Protein AF-0000000084527379 (afdb_homodimer)

Secondary structure (DSSP, 8-state):
---------EEEEEPPPBTTBS-S-HHHHHHHHHHHHHT--EEEEE---GGGSGGG-S-EEEETTEEEE-HHHHHHHHHHHHT--TTTT--HHHHHHHHHHHHIIIIIIHHHHHIIIIISHHHHHHHHHHHHHHS-TTTHHHHHHHHHHHHHHHHHHTSGGGS-HHHHHHHHHHHHHHHHHHHTT-SSSSSSS--HHHHHHHHHHHHHHH-----HHHHHHHH-HHHHHHHHHHHHHHHHHHHTS---/---------EEEEEPPPBTTBS-S-HHHHHHHHHHHHHT--EEEEE---GGGSGGG-S-EEEETTEEEE-HHHHHHHHHHHHT--TTTT--HHHHHHHHHHHHIIIIIIHHHHHIIIIISHHHHHHHHHHHHHHS-TTTHHHHHHHHHHHHHHHHHHTSGGGS-HHHHHHHHHHHHHHHHHHHTT-SSSSSSS--HHHHHHHHHHHHHHH-----HHHHHHHH-HHHHHHHHHHHHHHHHHHHTS---

Organism: NCBI:txid1123501

Solvent-accessible surface area (backbone atoms only — not comparable to full-atom values): 25988 Å² total; per-residue (Å²): 129,81,79,74,72,68,80,79,69,39,38,37,36,23,37,52,58,45,66,54,34,85,28,68,37,38,56,31,34,17,44,51,38,45,33,46,72,60,67,51,74,66,43,81,39,74,45,80,60,29,72,79,29,55,96,42,35,67,24,28,32,50,56,96,86,36,76,44,38,50,55,68,58,45,50,54,51,49,23,65,77,68,70,44,58,65,60,68,89,57,50,58,43,36,50,18,51,31,47,28,49,31,40,31,36,69,70,48,43,45,55,44,50,49,39,43,42,48,65,34,68,63,29,27,53,49,47,48,53,48,35,45,73,76,35,60,69,86,48,16,63,58,50,46,51,51,51,41,52,49,49,52,52,43,38,40,45,54,47,61,59,70,45,54,71,70,54,42,35,50,53,40,41,48,55,51,51,29,48,33,39,51,35,54,85,50,77,28,83,65,41,94,50,75,34,62,39,41,22,49,43,42,15,63,42,38,62,38,54,49,36,90,64,79,43,74,42,28,46,50,42,59,68,34,64,51,47,47,52,38,44,50,51,50,45,44,72,44,32,40,88,60,44,73,43,79,59,126,131,80,79,74,71,69,81,78,69,40,39,38,36,24,38,52,59,44,67,56,34,85,29,66,38,37,56,32,34,16,44,52,36,46,32,45,71,60,67,52,74,65,41,79,40,74,44,78,60,28,71,80,28,55,95,43,35,69,26,28,32,49,57,95,87,36,76,43,38,50,55,67,58,46,51,52,52,50,22,66,76,68,70,44,59,63,59,68,89,56,49,61,44,37,49,20,51,29,48,28,50,33,40,31,35,70,72,46,42,45,56,44,51,48,38,42,43,48,65,35,68,64,30,27,53,48,47,46,52,50,34,46,71,77,36,62,68,88,49,16,63,57,51,45,50,50,52,41,52,50,49,51,52,42,37,40,45,54,47,61,60,70,46,54,71,68,53,41,35,50,53,39,42,49,55,50,52,28,49,33,38,51,34,54,84,49,76,32,82,65,43,95,53,76,33,61,38,42,24,49,43,42,16,63,44,40,61,40,54,48,37,88,65,79,43,74,40,29,45,50,42,58,68,34,62,48,47,46,52,37,43,50,51,50,46,43,75,45,30,40,90,60,44,72,56,73,60,126

Foldseek 3Di:
DPPPPPPPAKEKEAAPDDLLQRHLALLSQLLLLLCLVQVRGHHYDHDNFQCVADVSDDIWIADPNDIDDDSVVVSVVVCVVVVGFLCPPADPVLVVQLVVLLCCCVVQVLLLLLCVLQPNPQNVVVVLVVLCVPDPNVCSVVVSVVVSVVSCVVSVVVPLNVDDLVVSLVSLLVSLVVQLVQCPPALARRDNDDGSSLSSNLSSLVSLCSPPTDDSNSVSCVVRPSNNSNNVSSCCSRQVVPSVPDPD/DPPPPPPPAKEKEAAPDDLLQRHLALLSQLLLLLCLVQVRGHHYDHDNFQCVADVSHDIWIADPNDIDDDSVVVSVVVCVVVVGFLCPPADPVLVVQLVVLLCCCVVQVLLLLLCVLQVNPQNVVVVLVVLCVPDPNVCSVVVSVVVSVVSCVVSVVVPLNVDDLVVSLVSLLVSLVVQLVQCPPALARRDNDDGSSLSSNLSSLVSLCSPPTDDSNSVSCVVRPSNNSNNVSSCCSRQVVPSVPDPD

Sequence (496 aa):
MSDQSSPSTLRVFTFSPDWGLPTNGPFALKLLAWLELAGIPYEQVVENNSSKGPKGKSPWVELDGKPMGDSELIVEELSRRHGADLDEGLTPEQRALGFAWRRTFEEHYHQVLEWELLLHSAGAAYMREFFGRVAPKPVAPLLFAMIWRQFRKQLHARGIARHSPEVIAAKGRADLDALAAFLGDRPFLVADRPTTADTAVFGLLAPMVFWPMNTPVADHAKSLPAIQAYCDRMRERCFGSKAQLDRPMSDQSSPSTLRVFTFSPDWGLPTNGPFALKLLAWLELAGIPYEQVVENNSSKGPKGKSPWVELDGKPMGDSELIVEELSRRHGADLDEGLTPEQRALGFAWRRTFEEHYHQVLEWELLLHSAGAAYMREFFGRVAPKPVAPLLFAMIWRQFRKQLHARGIARHSPEVIAAKGRADLDALAAFLGDRPFLVADRPTTADTAVFGLLAPMVFWPMNTPVADHAKSLPAIQAYCDRMRERCFGSKAQLDRP

InterPro domains:
  IPR010987 Glutathione S-transferase, C-terminal-like [PS50405] (91-248)
  IPR012336 Thioredoxin-like fold [PF17172] (26-121)
  IPR026928 FAX/IsoI-like [SFLDG01200] (10-241)
  IPR033468 Metaxin, glutathione S-transferase domain [PF17171] (173-234)
  IPR036249 Thioredoxin-like superfamily [SSF52833] (26-109)
  IPR036282 Glutathione S-transferase, C-terminal domain superfamily [SSF47616] (143-237)
  IPR040079 Glutathione transferase family [SFLDS00019] (10-241)
  IPR050931 Mitochondrial Protein Transport Metaxin [PTHR12289] (4-241)

Nearest PDB structures (foldseek):
  4xt0-assembly1_A-2  TM=6.683E-01  e=2.002E-07  Sphingobium sp. SYK-6
  6m1t-assembly1_B  TM=6.864E-01  e=2.910E-04  Sphingobium chungbukense
  2x64-assembly2_A  TM=5.959E-01  e=1.235E-04  Xylella fastidiosa 9a5c
  1f2e-assembly1_A  TM=6.530E-01  e=1.334E-03  Sphingomonas paucimobilis
  6ery-assembly1_B  TM=5.424E-01  e=6.853E-04  Mus musculus

Radius of gyration: 24.29 Å; Cα contacts (8 Å, |Δi|>4): 744; chains: 2; bounding box: 48×108×53 Å

Structure (mmCIF, N/CA/C/O backbone):
data_AF-0000000084527379-model_v1
#
loop_
_entity.id
_en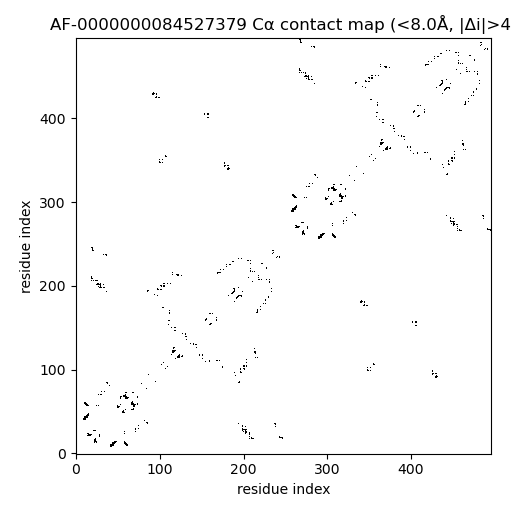tity.type
_entity.pdbx_description
1 polymer 'Glutathione S-transferase'
#
loop_
_atom_site.group_PDB
_atom_site.id
_atom_site.type_symbol
_atom_site.label_atom_id
_atom_site.label_alt_id
_atom_site.label_comp_id
_atom_site.label_asym_id
_atom_site.label_entity_id
_atom_site.label_seq_id
_atom_site.pdbx_PDB_ins_code
_atom_site.Cartn_x
_atom_site.Cartn_y
_atom_site.Cartn_z
_atom_site.occupancy
_atom_site.B_iso_or_equiv
_atom_site.auth_seq_id
_atom_site.auth_comp_id
_atom_site.auth_asym_id
_atom_site.auth_atom_id
_atom_site.pdbx_PDB_model_num
ATOM 1 N N . MET A 1 1 ? -0.012 54.969 -9.273 1 30.8 1 MET A N 1
ATOM 2 C CA . MET A 1 1 ? 0.712 54.031 -8.438 1 30.8 1 MET A CA 1
ATOM 3 C C . MET A 1 1 ? 0.032 52.656 -8.453 1 30.8 1 MET A C 1
ATOM 5 O O . MET A 1 1 ? -1.124 52.531 -8.047 1 30.8 1 MET A O 1
ATOM 9 N N . SER A 1 2 ? 0.18 51.875 -9.453 1 34.97 2 SER A N 1
ATOM 10 C CA . SER A 1 2 ? -0.511 50.625 -9.766 1 34.97 2 SER A CA 1
ATOM 11 C C . SER A 1 2 ? -0.563 49.688 -8.555 1 34.97 2 SER A C 1
ATOM 13 O O . SER A 1 2 ? 0.461 49.438 -7.918 1 34.97 2 SER A O 1
ATOM 15 N N . ASP A 1 3 ? -1.56 49.719 -7.734 1 35.25 3 ASP A N 1
ATOM 16 C CA . ASP A 1 3 ? -1.788 48.906 -6.539 1 35.25 3 ASP A CA 1
ATOM 17 C C . ASP A 1 3 ? -1.294 47.469 -6.734 1 35.25 3 ASP A C 1
ATOM 19 O O . ASP A 1 3 ? -1.848 46.75 -7.547 1 35.25 3 ASP A O 1
ATOM 23 N N . GLN A 1 4 ? 0.001 47.188 -7.07 1 36.62 4 GLN A N 1
ATOM 24 C CA . GLN A 1 4 ? 0.671 45.875 -7.066 1 36.62 4 GLN A CA 1
ATOM 25 C C . GLN A 1 4 ? 0.052 44.938 -6.035 1 36.62 4 GLN A C 1
ATOM 27 O O . GLN A 1 4 ? 0.219 45.156 -4.828 1 36.62 4 GLN A O 1
ATOM 32 N N . SER A 1 5 ? -1.17 44.469 -6.16 1 40.34 5 SER A N 1
ATOM 33 C CA . SER A 1 5 ? -1.927 43.531 -5.332 1 40.34 5 SER A CA 1
ATOM 34 C C . SER A 1 5 ? -1.011 42.5 -4.688 1 40.34 5 SER A C 1
ATOM 36 O O . SER A 1 5 ? -0.208 41.875 -5.371 1 40.34 5 SER A O 1
ATOM 38 N N . SER A 1 6 ? -0.391 42.656 -3.59 1 45.38 6 SER A N 1
ATOM 39 C CA . SER A 1 6 ? 0.421 41.781 -2.762 1 45.38 6 SER A CA 1
ATOM 40 C C . SER A 1 6 ? 0.11 40.312 -3.049 1 45.38 6 SER A C 1
ATOM 42 O O . SER A 1 6 ? -1.058 39.938 -3.139 1 45.38 6 SER A O 1
ATOM 44 N N . PRO A 1 7 ? 0.814 39.531 -3.873 1 50.97 7 PRO A N 1
ATOM 45 C CA . PRO A 1 7 ? 0.501 38.156 -4.23 1 50.97 7 PRO A CA 1
ATOM 46 C C . PRO A 1 7 ? -0.273 37.438 -3.137 1 50.97 7 PRO A C 1
ATOM 48 O O . PRO A 1 7 ? 0.061 37.531 -1.955 1 50.97 7 PRO A O 1
ATOM 51 N N . SER A 1 8 ? -1.68 37.375 -3.176 1 65.5 8 SER A N 1
ATOM 52 C CA . SER A 1 8 ? -2.645 36.812 -2.236 1 65.5 8 SER A CA 1
ATOM 53 C C . SER A 1 8 ? -2.092 35.562 -1.555 1 65.5 8 SER A C 1
ATOM 55 O O . SER A 1 8 ? -1.537 34.688 -2.215 1 65.5 8 SER A O 1
ATOM 57 N N . THR A 1 9 ? -1.676 35.656 -0.245 1 85.69 9 THR A N 1
ATOM 58 C CA . THR A 1 9 ? -1.151 34.594 0.607 1 85.69 9 THR A CA 1
ATOM 59 C C . THR A 1 9 ? -1.989 33.312 0.469 1 85.69 9 THR A C 1
ATOM 61 O O . THR A 1 9 ? -3.221 33.375 0.442 1 85.69 9 THR A O 1
ATOM 64 N N . LEU A 1 10 ? -1.39 32.188 0.074 1 94.19 10 LEU A N 1
ATOM 65 C CA . LEU A 1 10 ? -2.033 30.891 -0.038 1 94.19 10 LEU A CA 1
ATOM 66 C C . LEU A 1 10 ? -2.779 30.531 1.245 1 94.19 10 LEU A C 1
ATOM 68 O O . LEU A 1 10 ? -2.195 30.547 2.332 1 94.19 10 LEU A O 1
ATOM 72 N N . ARG A 1 11 ? -4.098 30.422 1.121 1 96.69 11 ARG A N 1
ATOM 73 C CA . ARG A 1 11 ? -4.883 29.969 2.262 1 96.69 11 ARG A CA 1
ATOM 74 C C . ARG A 1 11 ? -5.008 28.438 2.271 1 96.69 11 ARG A C 1
ATOM 76 O O . ARG A 1 11 ? -5.383 27.844 1.265 1 96.69 11 ARG A O 1
ATOM 83 N N . VAL A 1 12 ? -4.648 27.859 3.361 1 97.25 12 VAL A N 1
ATOM 84 C CA . VAL A 1 12 ? -4.719 26.422 3.547 1 97.25 12 VAL A CA 1
ATOM 85 C C . VAL A 1 12 ? -5.727 26.094 4.645 1 97.25 12 VAL A C 1
ATOM 87 O O . VAL A 1 12 ? -5.555 26.484 5.797 1 97.25 12 VAL A O 1
ATOM 90 N N . PHE A 1 13 ? -6.773 25.375 4.297 1 97.44 13 PHE A N 1
ATOM 91 C CA . PHE A 1 13 ? -7.824 25 5.238 1 97.44 13 PHE A CA 1
ATOM 92 C C . PHE A 1 13 ? -7.555 23.625 5.832 1 97.44 13 PHE A C 1
ATOM 94 O O . PHE A 1 13 ? -7.395 22.656 5.098 1 97.44 13 PHE A O 1
ATOM 101 N N . THR A 1 14 ? -7.426 23.562 7.129 1 96.25 14 THR A N 1
ATOM 102 C CA . THR A 1 14 ? -7.145 22.328 7.832 1 96.25 14 THR A CA 1
ATOM 103 C C . THR A 1 14 ? -8.047 22.172 9.055 1 96.25 14 THR A C 1
ATOM 105 O O . THR A 1 14 ? -8.711 23.125 9.461 1 96.25 14 THR A O 1
ATOM 108 N N . PHE A 1 15 ? -8.07 20.984 9.633 1 92.5 15 PHE A N 1
ATOM 109 C CA . PHE A 1 15 ? -8.641 20.797 10.961 1 92.5 15 PHE A CA 1
ATOM 110 C C . PHE A 1 15 ? -7.82 21.531 12.016 1 92.5 15 PHE A C 1
ATOM 112 O O . PHE A 1 15 ? -6.715 22 11.734 1 92.5 15 PHE A O 1
ATOM 119 N N . SER A 1 16 ? -8.391 21.641 13.18 1 91.75 16 SER A N 1
ATOM 120 C CA . SER A 1 16 ? -7.773 22.375 14.281 1 91.75 16 SER A CA 1
ATOM 121 C C . SER A 1 16 ? -6.477 21.719 14.727 1 91.75 16 SER A C 1
ATOM 123 O O . SER A 1 16 ? -6.305 20.5 14.578 1 91.75 16 SER A O 1
ATOM 125 N N . PRO A 1 17 ? -5.492 22.484 15.266 1 91.44 17 PRO A N 1
ATOM 126 C CA . PRO A 1 17 ? -4.293 21.922 15.891 1 91.44 17 PRO A CA 1
ATOM 127 C C . PRO A 1 17 ? -4.613 21.031 17.094 1 91.44 17 PRO A C 1
ATOM 129 O O . PRO A 1 17 ? -5.621 21.25 17.766 1 91.44 17 PRO A O 1
ATOM 132 N N . ASP A 1 18 ? -3.895 20.016 17.266 1 87.44 18 ASP A N 1
ATOM 133 C CA . ASP A 1 18 ? -3.943 19.172 18.453 1 87.44 18 ASP A CA 1
ATOM 134 C C . ASP A 1 18 ? -2.643 18.375 18.609 1 87.44 18 ASP A C 1
ATOM 136 O O . ASP A 1 18 ? -1.834 18.312 17.688 1 87.44 18 ASP A O 1
ATOM 140 N N . TRP A 1 19 ? -2.266 17.953 19.828 1 87.06 19 TRP A N 1
ATOM 141 C CA . TRP A 1 19 ? -1.156 17.062 20.156 1 87.06 19 TRP A CA 1
ATOM 142 C C . TRP A 1 19 ? 0.181 17.719 19.828 1 87.06 19 TRP A C 1
ATOM 144 O O . TRP A 1 19 ? 1.109 17.047 19.359 1 87.06 19 TRP A O 1
ATOM 154 N N . GLY A 1 20 ? 0.175 19.016 19.844 1 89.06 20 GLY A N 1
ATOM 155 C CA . GLY A 1 20 ? 1.403 19.719 19.531 1 89.06 20 GLY A CA 1
ATOM 156 C C . GLY A 1 20 ? 1.688 19.812 18.047 1 89.06 20 GLY A C 1
ATOM 157 O O . GLY A 1 20 ? 2.803 20.156 17.641 1 89.06 20 GLY A O 1
ATOM 158 N N . LEU A 1 21 ? 0.753 19.453 17.266 1 93.88 21 LEU A N 1
ATOM 159 C CA . LEU A 1 21 ? 0.86 19.531 15.812 1 93.88 21 LEU A CA 1
ATOM 160 C C . LEU A 1 21 ? -0.029 20.641 15.266 1 93.88 21 LEU A C 1
ATOM 162 O O . LEU A 1 21 ? -1.048 20.984 15.867 1 93.88 21 LEU A O 1
ATOM 166 N N . PRO A 1 22 ? 0.351 21.219 14.211 1 94.88 22 PRO A N 1
ATOM 167 C CA . PRO A 1 22 ? -0.411 22.359 13.672 1 94.88 22 PRO A CA 1
ATOM 168 C C . PRO A 1 22 ? -1.789 21.953 13.156 1 94.88 22 PRO A C 1
ATOM 170 O O . PRO A 1 22 ? -2.633 22.812 12.883 1 94.88 22 PRO A O 1
ATOM 173 N N . THR A 1 23 ? -2.047 20.719 13 1 94.12 23 THR A N 1
ATOM 174 C CA . THR A 1 23 ? -3.334 20.141 12.617 1 94.12 23 THR A CA 1
ATOM 175 C C . THR A 1 23 ? -3.43 18.688 13.062 1 94.12 23 THR A C 1
ATOM 177 O O . THR A 1 23 ? -2.41 18.031 13.266 1 94.12 23 THR A O 1
ATOM 180 N N . ASN A 1 24 ? -4.629 18.188 13.203 1 90.38 24 ASN A N 1
ATOM 181 C CA . ASN A 1 24 ? -4.805 16.797 13.609 1 90.38 24 ASN A CA 1
ATOM 182 C C . ASN A 1 24 ? -5.094 15.891 12.414 1 90.38 24 ASN A C 1
ATOM 184 O O . ASN A 1 24 ? -5.297 14.688 12.57 1 90.38 24 ASN A O 1
ATOM 188 N N . GLY A 1 25 ? -5.164 16.453 11.234 1 92.88 25 GLY A N 1
ATOM 189 C CA . GLY A 1 25 ? -5.367 15.68 10.023 1 92.88 25 GLY A CA 1
ATOM 190 C C . GLY A 1 25 ? -4.066 15.258 9.359 1 92.88 25 GLY A C 1
ATOM 191 O O . GLY A 1 25 ? -3.236 16.109 9.023 1 92.88 25 GLY A O 1
ATOM 192 N N . PRO A 1 26 ? -3.889 14 9.133 1 95.19 26 PRO A N 1
ATOM 193 C CA . PRO A 1 26 ? -2.627 13.469 8.609 1 95.19 26 PRO A CA 1
ATOM 194 C C . PRO A 1 26 ? -2.254 14.078 7.258 1 95.19 26 PRO A C 1
ATOM 196 O O . PRO A 1 26 ? -1.094 14.43 7.031 1 95.19 26 PRO A O 1
ATOM 199 N N . PHE A 1 27 ? -3.219 14.227 6.387 1 95.56 27 PHE A N 1
ATOM 200 C CA . PHE A 1 27 ? -2.918 14.719 5.047 1 95.56 27 PHE A CA 1
ATOM 201 C C . PHE A 1 27 ? -2.723 16.234 5.059 1 95.56 27 PHE A C 1
ATOM 203 O O . PHE A 1 27 ? -1.937 16.766 4.273 1 95.56 27 PHE A O 1
ATOM 210 N N . ALA A 1 28 ? -3.428 16.875 5.938 1 97.25 28 ALA A N 1
ATOM 211 C CA . ALA A 1 28 ? -3.166 18.297 6.133 1 97.25 28 ALA A CA 1
ATOM 212 C C . ALA A 1 28 ? -1.77 18.516 6.703 1 97.25 28 ALA A C 1
ATOM 214 O O . ALA A 1 28 ? -1.089 19.484 6.336 1 97.25 28 ALA A O 1
ATOM 215 N N . LEU A 1 29 ? -1.431 17.656 7.637 1 97.25 29 LEU A N 1
ATOM 216 C CA . LEU A 1 29 ? -0.095 17.75 8.211 1 97.25 29 LEU A CA 1
ATOM 217 C C . LEU A 1 29 ? 0.976 17.562 7.145 1 97.25 29 LEU A C 1
ATOM 219 O O . LEU A 1 29 ? 1.97 18.297 7.117 1 97.25 29 LEU A O 1
ATOM 223 N N . LYS A 1 30 ? 0.818 16.609 6.305 1 98 30 LYS A N 1
ATOM 224 C CA . LYS A 1 30 ? 1.694 16.375 5.16 1 98 30 LYS A CA 1
ATOM 225 C C . LYS A 1 30 ? 1.826 17.641 4.312 1 98 30 LYS A C 1
ATOM 227 O O . LYS A 1 30 ? 2.932 18.016 3.926 1 98 30 LYS A O 1
ATOM 232 N N . LEU A 1 31 ? 0.719 18.25 3.996 1 98.19 31 LEU A N 1
ATOM 233 C CA . LEU A 1 31 ? 0.693 19.438 3.15 1 98.19 31 LEU A CA 1
ATOM 234 C C . LEU A 1 31 ? 1.418 20.609 3.822 1 98.19 31 LEU A C 1
ATOM 236 O O . LEU A 1 31 ? 2.24 21.281 3.195 1 98.19 31 LEU A O 1
ATOM 240 N N . LEU A 1 32 ? 1.115 20.828 5.074 1 98 32 LEU A N 1
ATOM 241 C CA . LEU A 1 32 ? 1.767 21.906 5.805 1 98 32 LEU A CA 1
ATOM 242 C C . LEU A 1 32 ? 3.271 21.672 5.895 1 98 32 LEU A C 1
ATOM 244 O O . LEU A 1 32 ? 4.059 22.594 5.707 1 98 32 LEU A O 1
ATOM 248 N N . ALA A 1 33 ? 3.643 20.422 6.203 1 98.19 33 ALA A N 1
ATOM 249 C CA . ALA A 1 33 ? 5.066 20.094 6.246 1 98.19 33 ALA A CA 1
ATOM 250 C C . ALA A 1 33 ? 5.742 20.391 4.91 1 98.19 33 ALA A C 1
ATOM 252 O O . ALA A 1 33 ? 6.832 20.969 4.875 1 98.19 33 ALA A O 1
ATOM 253 N N . TRP A 1 34 ? 5.102 20.047 3.795 1 98.5 34 TRP A N 1
ATOM 254 C CA . TRP A 1 34 ? 5.645 20.281 2.461 1 98.5 34 TRP A CA 1
ATOM 255 C C . TRP A 1 34 ? 5.801 21.781 2.195 1 98.5 34 TRP A C 1
ATOM 257 O O . TRP A 1 34 ? 6.828 22.219 1.68 1 98.5 34 TRP A O 1
ATOM 267 N N . LEU A 1 35 ? 4.82 22.547 2.559 1 97.88 35 LEU A N 1
ATOM 268 C CA . LEU A 1 35 ? 4.844 24 2.361 1 97.88 35 LEU A CA 1
ATOM 269 C C . LEU A 1 35 ? 5.988 24.625 3.145 1 97.88 35 LEU A C 1
ATOM 271 O O . LEU A 1 35 ? 6.688 25.5 2.631 1 97.88 35 LEU A O 1
ATOM 275 N N . GLU A 1 36 ? 6.133 24.188 4.367 1 97.5 36 GLU A N 1
ATOM 276 C CA . GLU A 1 36 ? 7.211 24.703 5.207 1 97.5 36 GLU A CA 1
ATOM 277 C C . GLU A 1 36 ? 8.578 24.422 4.59 1 97.5 36 GLU A C 1
ATOM 279 O O . GLU A 1 36 ? 9.422 25.312 4.516 1 97.5 36 GLU A O 1
ATOM 284 N N . LEU A 1 37 ? 8.789 23.234 4.141 1 97.81 37 LEU A N 1
ATOM 285 C CA . LEU A 1 37 ? 10.07 22.844 3.564 1 97.81 37 LEU A CA 1
ATOM 286 C C . LEU A 1 37 ? 10.312 23.562 2.238 1 97.81 37 LEU A C 1
ATOM 288 O O . LEU A 1 37 ? 11.453 23.875 1.896 1 97.81 37 LEU A O 1
ATOM 292 N N . ALA A 1 38 ? 9.234 23.766 1.487 1 97.44 38 ALA A N 1
ATOM 293 C CA . ALA A 1 38 ? 9.328 24.422 0.181 1 97.44 38 ALA A CA 1
ATOM 294 C C . ALA A 1 38 ? 9.516 25.922 0.325 1 97.44 38 ALA A C 1
ATOM 296 O O . ALA A 1 38 ? 9.844 26.609 -0.644 1 97.44 38 ALA A O 1
ATOM 297 N N . GLY A 1 39 ? 9.258 26.422 1.502 1 95.94 39 GLY A N 1
ATOM 298 C CA . GLY A 1 39 ? 9.406 27.859 1.747 1 95.94 39 GLY A CA 1
ATOM 299 C C . GLY A 1 39 ? 8.297 28.688 1.135 1 95.94 39 GLY A C 1
ATOM 300 O O . GLY A 1 39 ? 8.516 29.828 0.718 1 95.94 39 GLY A O 1
ATOM 301 N N . ILE A 1 40 ? 7.168 28.125 1.029 1 95.81 40 ILE A N 1
ATOM 302 C CA . ILE A 1 40 ? 6.02 28.828 0.47 1 95.81 40 ILE A CA 1
ATOM 303 C C . ILE A 1 40 ? 5.16 29.391 1.6 1 95.81 40 ILE A C 1
ATOM 305 O O . ILE A 1 40 ? 4.605 28.641 2.404 1 95.81 40 ILE A O 1
ATOM 309 N N . PRO A 1 41 ? 5.055 30.656 1.688 1 94.81 41 PRO A N 1
ATOM 310 C CA . PRO A 1 41 ? 4.219 31.25 2.734 1 94.81 41 PRO A CA 1
ATOM 311 C C . PRO A 1 41 ? 2.742 30.891 2.58 1 94.81 41 PRO A C 1
ATOM 313 O O . PRO A 1 41 ? 2.236 30.812 1.459 1 94.81 41 PRO A O 1
ATOM 316 N N . TYR A 1 42 ? 2.064 30.688 3.688 1 95.62 42 TYR A N 1
ATOM 317 C CA . TYR A 1 42 ? 0.642 30.359 3.67 1 95.62 42 TYR A CA 1
ATOM 318 C C . TYR A 1 42 ? -0.046 30.844 4.938 1 95.62 42 TYR A C 1
ATOM 320 O O . TYR A 1 42 ? 0.615 31.141 5.941 1 95.62 42 TYR A O 1
ATOM 328 N N . GLU A 1 43 ? -1.322 31.047 4.805 1 95.44 43 GLU A N 1
ATOM 329 C CA . GLU A 1 43 ? -2.205 31.281 5.941 1 95.44 43 GLU A CA 1
ATOM 330 C C . GLU A 1 43 ? -3.055 30.062 6.25 1 95.44 43 GLU A C 1
ATOM 332 O O . GLU A 1 43 ? -3.814 29.594 5.395 1 95.44 43 GLU A O 1
ATOM 337 N N . GLN A 1 44 ? -2.885 29.516 7.391 1 96.25 44 GLN A N 1
ATOM 338 C CA . GLN A 1 44 ? -3.686 28.359 7.801 1 96.25 44 GLN A CA 1
ATOM 339 C C . GLN A 1 44 ? -5.039 28.797 8.352 1 96.25 44 GLN A C 1
ATOM 341 O O . GLN A 1 44 ? -5.102 29.656 9.234 1 96.25 44 GLN A O 1
ATOM 346 N N . VAL A 1 45 ? -6.082 28.312 7.812 1 96.06 45 VAL A N 1
ATOM 347 C CA . VAL A 1 45 ? -7.441 28.578 8.266 1 96.06 45 VAL A CA 1
ATOM 348 C C . VAL A 1 45 ? -8.039 27.312 8.875 1 96.06 45 VAL A C 1
ATOM 350 O O . VAL A 1 45 ? -8.141 26.281 8.203 1 96.06 45 VAL A O 1
ATOM 353 N N . VAL A 1 46 ? -8.438 27.391 10.109 1 94.25 46 VAL A N 1
ATOM 354 C CA . VAL A 1 46 ? -9.031 26.234 10.789 1 94.25 46 VAL A CA 1
ATOM 355 C C . VAL A 1 46 ? -10.484 26.078 10.344 1 94.25 46 VAL A C 1
ATOM 357 O O . VAL A 1 46 ? -11.289 27 10.484 1 94.25 46 VAL A O 1
ATOM 360 N N . GLU A 1 47 ? -10.75 25.047 9.742 1 92.88 47 GLU A N 1
ATOM 361 C CA . GLU A 1 47 ? -12.102 24.641 9.344 1 92.88 47 GLU A CA 1
ATOM 362 C C . GLU A 1 47 ? -12.352 23.172 9.68 1 92.88 47 GLU A C 1
ATOM 364 O O . GLU A 1 47 ? -11.969 22.281 8.922 1 92.88 47 GLU A O 1
ATOM 369 N N . ASN A 1 48 ? -13.117 22.891 10.773 1 89 48 ASN A N 1
ATOM 370 C CA . ASN A 1 48 ? -13.312 21.531 11.266 1 89 48 ASN A CA 1
ATOM 371 C C . ASN A 1 48 ? -14.453 20.828 10.539 1 89 48 ASN A C 1
ATOM 373 O O . ASN A 1 48 ? -14.664 19.625 10.711 1 89 48 ASN A O 1
ATOM 377 N N . ASN A 1 49 ? -15.18 21.609 9.703 1 84.25 49 ASN A N 1
ATOM 378 C CA . ASN A 1 49 ? -16.234 21.047 8.867 1 84.25 49 ASN A CA 1
ATOM 379 C C . ASN A 1 49 ? -15.734 20.734 7.461 1 84.25 49 ASN A C 1
ATOM 381 O O . ASN A 1 49 ? -15.797 21.578 6.574 1 84.25 49 ASN A O 1
ATOM 385 N N . SER A 1 50 ? -15.367 19.5 7.227 1 84.25 50 SER A N 1
ATOM 386 C CA . SER A 1 50 ? -14.766 19.109 5.957 1 84.25 50 SER A CA 1
ATOM 387 C C . SER A 1 50 ? -15.781 19.188 4.82 1 84.25 50 SER A C 1
ATOM 389 O O . SER A 1 50 ? -15.398 19.234 3.646 1 84.25 50 SER A O 1
ATOM 391 N N . SER A 1 51 ? -17.062 19.188 5.094 1 82.94 51 SER A N 1
ATOM 392 C CA . SER A 1 51 ? -18.094 19.25 4.062 1 82.94 51 SER A CA 1
ATOM 393 C C . SER A 1 51 ? -17.984 20.547 3.264 1 82.94 51 SER A C 1
ATOM 395 O O . SER A 1 51 ? -18.547 20.656 2.172 1 82.94 51 SER A O 1
ATOM 397 N N . LYS A 1 52 ? -17.312 21.484 3.783 1 86.19 52 LYS A N 1
ATOM 398 C CA . LYS A 1 52 ? -17.156 22.766 3.107 1 86.19 52 LYS A CA 1
ATOM 399 C C . LYS A 1 52 ? -16.078 22.688 2.035 1 86.19 52 LYS A C 1
ATOM 401 O O . LYS A 1 52 ? -15.977 23.578 1.182 1 86.19 52 LYS A O 1
ATOM 406 N N . GLY A 1 53 ? -15.195 21.703 2.174 1 88.69 53 GLY A N 1
ATOM 407 C CA . GLY A 1 53 ? -14.125 21.531 1.202 1 88.69 53 GLY A CA 1
ATOM 408 C C . GLY A 1 53 ? -14.555 20.75 -0.022 1 88.69 53 GLY A C 1
ATOM 409 O O . GLY A 1 53 ? -15.617 20.125 -0.026 1 88.69 53 GLY A O 1
ATOM 410 N N . PRO A 1 54 ? -13.703 20.891 -1.026 1 88.81 54 PRO A N 1
ATOM 411 C CA . PRO A 1 54 ? -13.992 20.094 -2.219 1 88.81 54 PRO A CA 1
ATOM 412 C C . PRO A 1 54 ? -14.133 18.594 -1.913 1 88.81 54 PRO A C 1
ATOM 414 O O . PRO A 1 54 ? -13.297 18.031 -1.21 1 88.81 54 PRO A O 1
ATOM 417 N N . LYS A 1 55 ? -15.234 18 -2.346 1 80.06 55 LYS A N 1
ATOM 418 C CA . LYS A 1 55 ? -15.562 16.594 -2.18 1 80.06 55 LYS A CA 1
ATOM 419 C C . LYS A 1 55 ? -15.727 16.234 -0.704 1 80.06 55 LYS A C 1
ATOM 421 O O . LYS A 1 55 ? -15.656 15.062 -0.334 1 80.06 55 LYS A O 1
ATOM 426 N N . GLY A 1 56 ? -15.773 17.297 0.174 1 84.75 56 GLY A N 1
ATOM 427 C CA . GLY A 1 56 ? -16.031 17.078 1.587 1 84.75 56 GLY A CA 1
ATOM 428 C C . GLY A 1 56 ? -14.805 16.594 2.348 1 84.75 56 GLY A C 1
ATOM 429 O O . GLY A 1 56 ? -14.93 15.875 3.344 1 84.75 56 GLY A O 1
ATOM 430 N N . LYS A 1 57 ? -13.695 16.969 1.845 1 87.06 57 LYS A N 1
ATOM 431 C CA . LYS A 1 57 ? -12.477 16.453 2.451 1 87.06 57 LYS A CA 1
ATOM 432 C C . LYS A 1 57 ? -11.562 17.594 2.902 1 87.06 57 LYS A C 1
ATOM 434 O O . LYS A 1 57 ? -11.625 18.688 2.354 1 87.06 57 LYS A O 1
ATOM 439 N N . SER A 1 58 ? -10.891 17.422 3.941 1 92.69 58 SER A N 1
ATOM 440 C CA . SER A 1 58 ? -9.797 18.25 4.41 1 92.69 58 SER A CA 1
ATOM 441 C C . SER A 1 58 ? -8.445 17.562 4.207 1 92.69 58 SER A C 1
ATOM 443 O O . SER A 1 58 ? -8.344 16.344 4.332 1 92.69 58 SER A O 1
ATOM 445 N N . PRO A 1 59 ? -7.387 18.344 3.742 1 96.44 59 PRO A N 1
ATOM 446 C CA . PRO A 1 59 ? -7.301 19.797 3.602 1 96.44 59 PRO A CA 1
ATOM 447 C C . PRO A 1 59 ? -7.707 20.281 2.211 1 96.44 59 PRO A C 1
ATOM 449 O O . PRO A 1 59 ? -7.902 19.469 1.303 1 96.44 59 PRO A O 1
ATOM 452 N N . TRP A 1 60 ? -7.898 21.531 2.057 1 97.12 60 TRP A N 1
ATOM 453 C CA . TRP A 1 60 ? -8 22.156 0.744 1 97.12 60 TRP A CA 1
ATOM 454 C C . TRP A 1 60 ? -7.387 23.547 0.757 1 97.12 60 TRP A C 1
ATOM 456 O O . TRP A 1 60 ? -7.031 24.062 1.818 1 97.12 60 TRP A O 1
ATOM 466 N N . VAL A 1 61 ? -7.152 24.062 -0.423 1 97 61 VAL A N 1
ATOM 467 C CA . VAL A 1 61 ? -6.602 25.406 -0.578 1 97 61 VAL A CA 1
ATOM 468 C C . VAL A 1 61 ? -7.496 26.234 -1.502 1 97 61 VAL A C 1
ATOM 470 O O . VAL A 1 61 ? -8.383 25.688 -2.16 1 97 61 VAL A O 1
ATOM 473 N N . GLU A 1 62 ? -7.305 27.453 -1.417 1 94.5 62 GLU A N 1
ATOM 474 C CA . GLU A 1 62 ? -7.914 28.359 -2.389 1 94.5 62 GLU A CA 1
ATOM 475 C C . GLU A 1 62 ? -6.879 28.906 -3.363 1 94.5 62 GLU A C 1
ATOM 477 O O . GLU A 1 62 ? -5.965 29.641 -2.965 1 94.5 62 GLU A O 1
ATOM 482 N N . LEU A 1 63 ? -6.941 28.453 -4.578 1 90.56 63 LEU A N 1
ATOM 483 C CA . LEU A 1 63 ? -6.059 28.922 -5.645 1 90.56 63 LEU A CA 1
ATOM 484 C C . LEU A 1 63 ? -6.844 29.688 -6.699 1 90.56 63 LEU A C 1
ATOM 486 O O . LEU A 1 63 ? -7.789 29.156 -7.289 1 90.56 63 LEU A O 1
ATOM 490 N N . ASP A 1 64 ? -6.473 30.938 -6.875 1 88.5 64 ASP A N 1
ATOM 491 C CA . ASP A 1 64 ? -7.137 31.781 -7.867 1 88.5 64 ASP A CA 1
ATOM 492 C C . ASP A 1 64 ? -8.641 31.828 -7.625 1 88.5 64 ASP A C 1
ATOM 494 O O . ASP A 1 64 ? -9.43 31.688 -8.562 1 88.5 64 ASP A O 1
ATOM 498 N N . GLY A 1 65 ? -9 31.797 -6.375 1 87.38 65 GLY A N 1
ATOM 499 C CA . GLY A 1 65 ? -10.398 31.953 -5.992 1 87.38 65 GLY A CA 1
ATOM 500 C C . GLY A 1 65 ? -11.172 30.656 -6.039 1 87.38 65 GLY A C 1
ATOM 501 O O . GLY A 1 65 ? -12.375 30.641 -5.75 1 87.38 65 GLY A O 1
ATOM 502 N N . LYS A 1 66 ? -10.562 29.641 -6.344 1 92.25 66 LYS A N 1
ATOM 503 C CA . LYS A 1 66 ? -11.242 28.344 -6.426 1 92.25 66 LYS A CA 1
ATOM 504 C C . LYS A 1 66 ? -10.648 27.344 -5.434 1 92.25 66 LYS A C 1
ATOM 506 O O . LYS A 1 66 ? -9.43 27.312 -5.238 1 92.25 66 LYS A O 1
ATOM 511 N N . PRO A 1 67 ? -11.547 26.578 -4.824 1 95 67 PRO A N 1
ATOM 512 C CA . PRO A 1 67 ? -11.039 25.562 -3.9 1 95 67 PRO A CA 1
ATOM 513 C C . PRO A 1 67 ? -10.391 24.391 -4.621 1 95 67 PRO A C 1
ATOM 515 O O . PRO A 1 67 ? -10.859 23.969 -5.684 1 95 67 PRO A O 1
ATOM 518 N N . MET A 1 68 ? -9.32 23.984 -4.117 1 94.88 68 MET A N 1
ATOM 519 C CA . MET A 1 68 ? -8.625 22.797 -4.605 1 94.88 68 MET A CA 1
ATOM 520 C C . MET A 1 68 ? -8.32 21.844 -3.459 1 94.88 68 MET A C 1
ATOM 522 O O . MET A 1 68 ? -7.727 22.234 -2.455 1 94.88 68 MET A O 1
ATOM 526 N N . GLY A 1 69 ? -8.797 20.609 -3.596 1 93.62 69 GLY A N 1
ATOM 527 C CA . GLY A 1 69 ? -8.547 19.578 -2.6 1 93.62 69 GLY A CA 1
ATOM 528 C C . GLY A 1 69 ? -7.512 18.562 -3.041 1 93.62 69 GLY A C 1
ATOM 529 O O . GLY A 1 69 ? -6.848 18.75 -4.062 1 93.62 69 GLY A O 1
ATOM 530 N N . ASP A 1 70 ? -7.344 17.547 -2.223 1 88.88 70 ASP A N 1
ATOM 531 C CA . ASP A 1 70 ? -6.387 16.453 -2.443 1 88.88 70 ASP A CA 1
ATOM 532 C C . ASP A 1 70 ? -4.953 16.938 -2.229 1 88.88 70 ASP A C 1
ATOM 534 O O . ASP A 1 70 ? -4.402 17.656 -3.066 1 88.88 70 ASP A O 1
ATOM 538 N N . SER A 1 71 ? -4.426 16.484 -1.177 1 92.94 71 SER A N 1
ATOM 539 C CA . SER A 1 71 ? -3.123 17.016 -0.771 1 92.94 71 SER A CA 1
ATOM 540 C C . SER A 1 71 ? -2.059 16.719 -1.821 1 92.94 71 SER A C 1
ATOM 542 O O . SER A 1 71 ? -1.136 17.516 -2.016 1 92.94 71 SER A O 1
ATOM 544 N N . GLU A 1 72 ? -2.139 15.648 -2.557 1 90.75 72 GLU A N 1
ATOM 545 C CA . GLU A 1 72 ? -1.172 15.32 -3.598 1 90.75 72 GLU A CA 1
ATOM 546 C C . GLU A 1 72 ? -1.291 16.266 -4.785 1 90.75 72 GLU A C 1
ATOM 548 O O . GLU A 1 72 ? -0.281 16.734 -5.324 1 90.75 72 GLU A O 1
ATOM 553 N N . LEU A 1 73 ? -2.496 16.578 -5.227 1 90.38 73 LEU A N 1
ATOM 554 C CA . LEU A 1 73 ? -2.736 17.484 -6.34 1 90.38 73 LEU A CA 1
ATOM 555 C C . LEU A 1 73 ? -2.33 18.906 -5.98 1 90.38 73 LEU A C 1
ATOM 557 O O . LEU A 1 73 ? -1.817 19.641 -6.824 1 90.38 73 LEU A O 1
ATOM 561 N N . ILE A 1 74 ? -2.611 19.25 -4.758 1 95.56 74 ILE A N 1
ATOM 562 C CA . ILE A 1 74 ? -2.234 20.578 -4.277 1 95.56 74 ILE A CA 1
ATOM 563 C C . ILE A 1 74 ? -0.717 20.734 -4.348 1 95.56 74 ILE A C 1
ATOM 565 O O . ILE A 1 74 ? -0.217 21.734 -4.867 1 95.56 74 ILE A O 1
ATOM 569 N N . VAL A 1 75 ? 0.011 19.75 -3.865 1 96.06 75 VAL A N 1
ATOM 570 C CA . VAL A 1 75 ? 1.47 19.781 -3.863 1 96.06 75 VAL A CA 1
ATOM 571 C C . VAL A 1 75 ? 1.985 19.875 -5.297 1 96.06 75 VAL A C 1
ATOM 573 O O . VAL A 1 75 ? 2.9 20.641 -5.59 1 96.06 75 VAL A O 1
ATOM 576 N N . GLU A 1 76 ? 1.401 19.094 -6.18 1 94 76 GLU A N 1
ATOM 577 C CA . GLU A 1 76 ? 1.797 19.125 -7.582 1 94 76 GLU A CA 1
ATOM 578 C C . GLU A 1 76 ? 1.604 20.5 -8.188 1 94 76 GLU A C 1
ATOM 580 O O . GLU A 1 76 ? 2.496 21.031 -8.859 1 94 76 GLU A O 1
ATOM 585 N N . GLU A 1 77 ? 0.469 21.078 -7.961 1 94.88 77 GLU A N 1
ATOM 586 C CA . GLU A 1 77 ? 0.14 22.391 -8.508 1 94.88 77 GLU A CA 1
ATOM 587 C C . GLU A 1 77 ? 1.062 23.469 -7.941 1 94.88 77 GLU A C 1
ATOM 589 O O . GLU A 1 77 ? 1.575 24.297 -8.688 1 94.88 77 GLU A O 1
ATOM 594 N N . LEU A 1 78 ? 1.242 23.422 -6.672 1 96.19 78 LEU A N 1
ATOM 595 C CA . LEU A 1 78 ? 2.084 24.422 -6.035 1 96.19 78 LEU A CA 1
ATOM 596 C C . LEU A 1 78 ? 3.543 24.25 -6.445 1 96.19 78 LEU A C 1
ATOM 598 O O . LEU A 1 78 ? 4.277 25.234 -6.566 1 96.19 78 LEU A O 1
ATOM 602 N N . SER A 1 79 ? 3.955 22.969 -6.578 1 96 79 SER A N 1
ATOM 603 C CA . SER A 1 79 ? 5.297 22.703 -7.082 1 96 79 SER A CA 1
ATOM 604 C C . SER A 1 79 ? 5.512 23.344 -8.445 1 96 79 SER A C 1
ATOM 606 O O . SER A 1 79 ? 6.547 23.984 -8.688 1 96 79 SER A O 1
ATOM 608 N N . ARG A 1 80 ? 4.609 23.188 -9.297 1 94.88 80 ARG A N 1
ATOM 609 C CA . ARG A 1 80 ? 4.68 23.766 -10.633 1 94.88 80 ARG A CA 1
ATOM 610 C C . ARG A 1 80 ? 4.688 25.281 -10.578 1 94.88 80 ARG A C 1
ATOM 612 O O . ARG A 1 80 ? 5.523 25.938 -11.211 1 94.88 80 ARG A O 1
ATOM 619 N N . ARG A 1 81 ? 3.885 25.922 -9.82 1 94.25 81 ARG A N 1
ATOM 620 C CA . ARG A 1 81 ? 3.691 27.359 -9.758 1 94.25 81 ARG A CA 1
ATOM 621 C C . ARG A 1 81 ? 4.902 28.047 -9.133 1 94.25 81 ARG A C 1
ATOM 623 O O . ARG A 1 81 ? 5.25 29.172 -9.508 1 94.25 81 ARG A O 1
ATOM 630 N N . HIS A 1 82 ? 5.488 27.391 -8.203 1 94.88 82 HIS A N 1
ATOM 631 C CA . HIS A 1 82 ? 6.535 28.062 -7.438 1 94.88 82 HIS A CA 1
ATOM 632 C C . HIS A 1 82 ? 7.914 27.531 -7.809 1 94.88 82 HIS A C 1
ATOM 634 O O . HIS A 1 82 ? 8.93 28 -7.289 1 94.88 82 HIS A O 1
ATOM 640 N N . GLY A 1 83 ? 7.926 26.422 -8.633 1 94 83 GLY A N 1
ATOM 641 C CA . GLY A 1 83 ? 9.188 25.797 -8.984 1 94 83 GLY A CA 1
ATOM 642 C C . GLY A 1 83 ? 9.852 25.109 -7.816 1 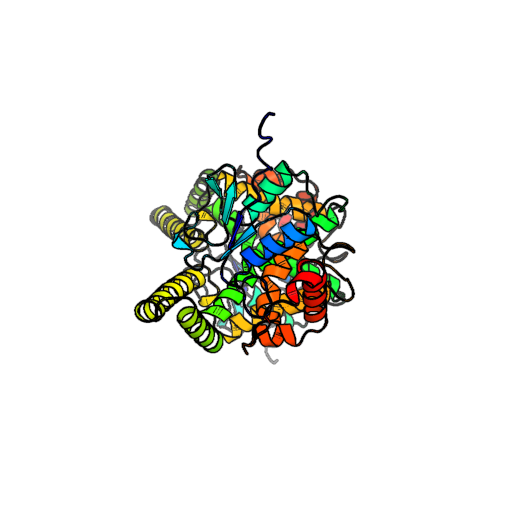94 83 GLY A C 1
ATOM 643 O O . GLY A 1 83 ? 11.086 25.078 -7.715 1 94 83 GLY A O 1
ATOM 644 N N . ALA A 1 84 ? 9.047 24.703 -6.875 1 94.38 84 ALA A N 1
ATOM 645 C CA . ALA A 1 84 ? 9.547 24.016 -5.684 1 94.38 84 ALA A CA 1
ATOM 646 C C . ALA A 1 84 ? 9.617 22.516 -5.906 1 94.38 84 ALA A C 1
ATOM 648 O O . ALA A 1 84 ? 8.648 21.906 -6.375 1 94.38 84 ALA A O 1
ATOM 649 N N . ASP A 1 85 ? 10.75 21.969 -5.699 1 95.75 85 ASP A N 1
ATOM 650 C CA . ASP A 1 85 ? 10.93 20.531 -5.828 1 95.75 85 ASP A CA 1
ATOM 651 C C . ASP A 1 85 ? 11.773 19.969 -4.688 1 95.75 85 ASP A C 1
ATOM 653 O O . ASP A 1 85 ? 13.008 20 -4.75 1 95.75 85 ASP A O 1
ATOM 657 N N . LEU A 1 86 ? 11.117 19.406 -3.746 1 97.5 86 LEU A N 1
ATOM 658 C CA . LEU A 1 86 ? 11.82 18.859 -2.592 1 97.5 86 LEU A CA 1
ATOM 659 C C . LEU A 1 86 ? 12.625 17.625 -2.986 1 97.5 86 LEU A C 1
ATOM 661 O O . LEU A 1 86 ? 13.461 17.156 -2.213 1 97.5 86 LEU A O 1
ATOM 665 N N . ASP A 1 87 ? 12.375 17.125 -4.195 1 97.38 87 ASP A N 1
ATOM 666 C CA . ASP A 1 87 ? 13.023 15.898 -4.625 1 97.38 87 ASP A CA 1
ATOM 667 C C . ASP A 1 87 ? 14.141 16.188 -5.629 1 97.38 87 ASP A C 1
ATOM 669 O O . ASP A 1 87 ? 14.641 15.266 -6.285 1 97.38 87 ASP A O 1
ATOM 673 N N . GLU A 1 88 ? 14.445 17.453 -5.789 1 96.44 88 GLU A N 1
ATOM 674 C CA . GLU A 1 88 ? 15.523 17.828 -6.695 1 96.44 88 GLU A CA 1
ATOM 675 C C . GLU A 1 88 ? 16.828 17.156 -6.301 1 96.44 88 GLU A C 1
ATOM 677 O O . GLU A 1 88 ? 17.172 17.094 -5.117 1 96.44 88 GLU A O 1
ATOM 682 N N . GLY A 1 89 ? 17.547 16.594 -7.297 1 96.81 89 GLY A N 1
ATOM 683 C CA . GLY A 1 89 ? 18.875 16.047 -7.07 1 96.81 89 GLY A CA 1
ATOM 684 C C . GLY A 1 89 ? 18.844 14.594 -6.625 1 96.81 89 GLY A C 1
ATOM 685 O O . GLY A 1 89 ? 19.891 13.945 -6.52 1 96.81 89 GLY A O 1
ATOM 686 N N . LEU A 1 90 ? 17.703 14.039 -6.375 1 97.38 90 LEU A N 1
ATOM 687 C CA . LEU A 1 90 ? 17.625 12.633 -5.992 1 97.38 90 LEU A CA 1
ATOM 688 C C . LEU A 1 90 ? 17.969 11.727 -7.172 1 97.38 90 LEU A C 1
ATOM 690 O O . LEU A 1 90 ? 17.594 12.016 -8.312 1 97.38 90 LEU A O 1
ATOM 694 N N . THR A 1 91 ? 18.641 10.656 -6.891 1 97.25 91 THR A N 1
ATOM 695 C CA . THR A 1 91 ? 18.859 9.617 -7.891 1 97.25 91 THR A CA 1
ATOM 696 C C . THR A 1 91 ? 17.562 8.867 -8.18 1 97.25 91 THR A C 1
ATOM 698 O O . THR A 1 91 ? 16.625 8.914 -7.395 1 97.25 91 THR A O 1
ATOM 701 N N . PRO A 1 92 ? 17.5 8.18 -9.273 1 95.81 92 PRO A N 1
ATOM 702 C CA . PRO A 1 92 ? 16.328 7.355 -9.57 1 95.81 92 PRO A CA 1
ATOM 703 C C . PRO A 1 92 ? 16.016 6.348 -8.461 1 95.81 92 PRO A C 1
ATOM 705 O O . PRO A 1 92 ? 14.852 6.125 -8.133 1 95.81 92 PRO A O 1
ATOM 708 N N . GLU A 1 93 ? 17.016 5.793 -7.906 1 95.5 93 GLU A N 1
ATOM 709 C CA . GLU A 1 93 ? 16.828 4.828 -6.828 1 95.5 93 GLU A CA 1
ATOM 710 C C . GLU A 1 93 ? 16.234 5.492 -5.59 1 95.5 93 GLU A C 1
ATOM 712 O O . GLU A 1 93 ? 15.336 4.945 -4.953 1 95.5 93 GLU A O 1
ATOM 717 N N . GLN A 1 94 ? 16.766 6.695 -5.258 1 96.62 94 GLN A N 1
ATOM 718 C CA . GLN A 1 94 ? 16.25 7.43 -4.105 1 96.62 94 GLN A CA 1
ATOM 719 C C . GLN A 1 94 ? 14.773 7.789 -4.293 1 96.62 94 GLN A C 1
ATOM 721 O O . GLN A 1 94 ? 13.977 7.66 -3.363 1 96.62 94 GLN A O 1
ATOM 726 N N . ARG A 1 95 ? 14.453 8.211 -5.488 1 97.19 95 ARG A N 1
ATOM 727 C CA . ARG A 1 95 ? 13.07 8.539 -5.805 1 97.19 95 ARG A CA 1
ATOM 728 C C . ARG A 1 95 ? 12.172 7.309 -5.695 1 97.19 95 ARG A C 1
ATOM 730 O O . ARG A 1 95 ? 11.055 7.395 -5.191 1 97.19 95 ARG A O 1
ATOM 737 N N . ALA A 1 96 ? 12.672 6.191 -6.164 1 97.12 96 ALA A N 1
ATOM 738 C CA . ALA A 1 96 ? 11.922 4.938 -6.129 1 97.12 96 ALA A CA 1
ATOM 739 C C . ALA A 1 96 ? 11.672 4.488 -4.691 1 97.12 96 ALA A C 1
ATOM 741 O O . ALA A 1 96 ? 10.57 4.039 -4.355 1 97.12 96 ALA A O 1
ATOM 742 N N . LEU A 1 97 ? 12.648 4.633 -3.885 1 96.5 97 LEU A N 1
ATOM 743 C CA . LEU A 1 97 ? 12.523 4.258 -2.48 1 96.5 97 LEU A CA 1
ATOM 744 C C . LEU A 1 97 ? 11.516 5.156 -1.768 1 96.5 97 LEU A C 1
ATOM 746 O O . LEU A 1 97 ? 10.688 4.672 -0.997 1 96.5 97 LEU A O 1
ATOM 750 N N . GLY A 1 98 ? 11.633 6.438 -2.002 1 97.44 98 GLY A N 1
ATOM 751 C CA . GLY A 1 98 ? 10.641 7.359 -1.471 1 97.44 98 GLY A CA 1
ATOM 752 C C . GLY A 1 98 ? 9.227 7.016 -1.887 1 97.44 98 GLY A C 1
ATOM 753 O O . GLY A 1 98 ? 8.305 7.062 -1.069 1 97.44 98 GLY A O 1
ATOM 754 N N . PHE A 1 99 ? 9.133 6.645 -3.104 1 96.31 99 PHE A N 1
ATOM 755 C CA . PHE A 1 99 ? 7.84 6.25 -3.656 1 96.31 99 PHE A CA 1
ATOM 756 C C . PHE A 1 99 ? 7.285 5.035 -2.922 1 96.31 99 PHE A C 1
ATOM 758 O O . PHE A 1 99 ? 6.113 5.016 -2.543 1 96.31 99 PHE A O 1
ATOM 765 N N . ALA A 1 100 ? 8.07 4.055 -2.723 1 96.31 100 ALA A N 1
ATOM 766 C CA . ALA A 1 100 ? 7.629 2.816 -2.088 1 96.31 100 ALA A CA 1
ATOM 767 C C . ALA A 1 100 ? 7.141 3.07 -0.665 1 96.31 100 ALA A C 1
ATOM 769 O O . ALA A 1 100 ? 6.113 2.533 -0.249 1 96.31 100 ALA A O 1
ATOM 770 N N . TRP A 1 101 ? 7.82 3.865 0.088 1 97.5 101 TRP A N 1
ATOM 771 C CA . TRP A 1 101 ? 7.43 4.156 1.464 1 97.5 101 TRP A CA 1
ATOM 772 C C . TRP A 1 101 ? 6.18 5.027 1.504 1 97.5 101 TRP A C 1
ATOM 774 O O . TRP A 1 101 ? 5.301 4.824 2.344 1 97.5 101 TRP A O 1
ATOM 784 N N . ARG A 1 102 ? 6.148 6 0.587 1 95.94 102 ARG A N 1
ATOM 785 C CA . ARG A 1 102 ? 4.922 6.785 0.492 1 95.94 102 ARG A CA 1
ATOM 786 C C . ARG A 1 102 ? 3.717 5.887 0.219 1 95.94 102 ARG A C 1
ATOM 788 O O . ARG A 1 102 ? 2.666 6.043 0.846 1 95.94 102 ARG A O 1
ATOM 795 N N . ARG A 1 103 ? 3.926 5.02 -0.659 1 94.5 103 ARG A N 1
ATOM 796 C CA . ARG A 1 103 ? 2.854 4.09 -1.004 1 94.5 103 ARG A CA 1
ATOM 797 C C . ARG A 1 103 ? 2.473 3.225 0.191 1 94.5 103 ARG A C 1
ATOM 799 O O . ARG A 1 103 ? 1.289 3.031 0.474 1 94.5 103 ARG A O 1
ATOM 806 N N . THR A 1 104 ? 3.455 2.678 0.876 1 95.12 104 THR A N 1
ATOM 807 C CA . THR A 1 104 ? 3.227 1.831 2.041 1 95.12 104 THR A CA 1
ATOM 808 C C . THR A 1 104 ? 2.398 2.564 3.092 1 95.12 104 THR A C 1
ATOM 810 O O . THR A 1 104 ? 1.432 2.016 3.623 1 95.12 104 THR A O 1
ATOM 813 N N . PHE A 1 105 ? 2.676 3.744 3.285 1 96.31 105 PHE A N 1
ATOM 814 C CA . PHE A 1 105 ? 2.035 4.469 4.375 1 96.31 105 PHE A CA 1
ATOM 815 C C . PHE A 1 105 ? 0.725 5.098 3.914 1 96.31 105 PHE A C 1
ATOM 817 O O . PHE A 1 105 ? -0.28 5.043 4.625 1 96.31 105 PHE A O 1
ATOM 824 N N . GLU A 1 106 ? 0.681 5.637 2.734 1 92.75 106 GLU A N 1
ATOM 825 C CA . GLU A 1 106 ? -0.514 6.328 2.262 1 92.75 106 GLU A CA 1
ATOM 826 C C . GLU A 1 106 ? -1.6 5.34 1.849 1 92.75 106 GLU A C 1
ATOM 828 O O . GLU A 1 106 ? -2.791 5.645 1.936 1 92.75 106 GLU A O 1
ATOM 833 N N . GLU A 1 107 ? -1.178 4.133 1.449 1 87.81 107 GLU A N 1
ATOM 834 C CA . GLU A 1 107 ? -2.176 3.199 0.935 1 87.81 107 GLU A CA 1
ATOM 835 C C . GLU A 1 107 ? -2.529 2.141 1.977 1 87.81 107 GLU A C 1
ATOM 837 O O . GLU A 1 107 ? -3.621 1.57 1.942 1 87.81 107 GLU A O 1
ATOM 842 N N . HIS A 1 108 ? -1.641 1.842 2.861 1 92.25 108 HIS A N 1
ATOM 843 C CA . HIS A 1 108 ? -1.918 0.793 3.836 1 92.25 108 HIS A CA 1
ATOM 844 C C . HIS A 1 108 ? -1.978 1.359 5.25 1 92.25 108 HIS A C 1
ATOM 846 O O . HIS A 1 108 ? -3.023 1.305 5.902 1 92.25 108 HIS A O 1
ATOM 852 N N . TYR A 1 109 ? -0.907 2.01 5.707 1 95.88 109 TYR A N 1
ATOM 853 C CA . TYR A 1 109 ? -0.797 2.441 7.094 1 95.88 109 TYR A CA 1
ATOM 854 C C . TYR A 1 109 ? -1.891 3.443 7.441 1 95.88 109 TYR A C 1
ATOM 856 O O . TYR A 1 109 ? -2.369 3.482 8.578 1 95.88 109 TYR A O 1
ATOM 864 N N . HIS A 1 110 ? -2.225 4.207 6.484 1 94.5 110 HIS A N 1
ATOM 865 C CA . HIS A 1 110 ? -3.268 5.199 6.723 1 94.5 110 HIS A CA 1
ATOM 866 C C . HIS A 1 110 ? -4.555 4.539 7.207 1 94.5 110 HIS A C 1
ATOM 868 O O . HIS A 1 110 ? -5.285 5.113 8.016 1 94.5 110 HIS A O 1
ATOM 874 N N . GLN A 1 111 ? -4.875 3.336 6.738 1 93.81 111 GLN A N 1
ATOM 875 C CA . GLN A 1 111 ? -6.062 2.611 7.176 1 93.81 111 GLN A CA 1
ATOM 876 C C . GLN A 1 111 ? -5.941 2.186 8.633 1 93.81 111 GLN A C 1
ATOM 878 O O . GLN A 1 111 ? -6.922 2.211 9.383 1 93.81 111 GLN A O 1
ATOM 883 N N . VAL A 1 112 ? -4.754 1.77 8.969 1 95.81 112 VAL A N 1
ATOM 884 C CA . VAL A 1 112 ? -4.484 1.39 10.359 1 95.81 112 VAL A CA 1
ATOM 885 C C . VAL A 1 112 ? -4.668 2.6 11.266 1 95.81 112 VAL A C 1
ATOM 887 O O . VAL A 1 112 ? -5.289 2.496 12.328 1 95.81 112 VAL A O 1
ATOM 890 N N . LEU A 1 113 ? -4.141 3.699 10.852 1 95.25 113 LEU A N 1
ATOM 891 C CA . LEU A 1 113 ? -4.289 4.945 11.602 1 95.25 113 LEU A CA 1
ATOM 892 C C . LEU A 1 113 ? -5.762 5.297 11.773 1 95.25 113 LEU A C 1
ATOM 894 O O . LEU A 1 113 ? -6.199 5.617 12.883 1 95.25 113 LEU A O 1
ATOM 898 N N . GLU A 1 114 ? -6.504 5.262 10.695 1 93.69 114 GLU A N 1
ATOM 899 C CA . GLU A 1 114 ? -7.93 5.586 10.75 1 93.69 114 GLU A CA 1
ATOM 900 C C . GLU A 1 114 ? -8.68 4.617 11.656 1 93.69 114 GLU A C 1
ATOM 902 O O . GLU A 1 114 ? -9.602 5.02 12.375 1 93.69 114 GLU A O 1
ATOM 907 N N . TRP A 1 115 ? -8.312 3.348 11.539 1 95.44 115 TRP A N 1
ATOM 908 C CA . TRP A 1 115 ? -8.898 2.354 12.422 1 95.44 115 TRP A CA 1
ATOM 909 C C . TRP A 1 115 ? -8.625 2.695 13.883 1 95.44 115 TRP A C 1
ATOM 911 O O . TRP A 1 115 ? -9.531 2.643 14.719 1 95.44 115 TRP A O 1
ATOM 921 N N . GLU A 1 116 ? -7.41 3.039 14.242 1 94.38 116 GLU A N 1
ATOM 922 C CA . GLU A 1 116 ? -7.062 3.357 15.617 1 94.38 116 GLU A CA 1
ATOM 923 C C . GLU A 1 116 ? -7.766 4.629 16.094 1 94.38 116 GLU A C 1
ATOM 925 O O . GLU A 1 116 ? -8.188 4.723 17.234 1 94.38 116 GLU A O 1
ATOM 930 N N . LEU A 1 117 ? -7.918 5.605 15.242 1 90.5 117 LEU A N 1
ATOM 931 C CA . LEU A 1 117 ? -8.484 6.895 15.617 1 90.5 117 LEU A CA 1
ATOM 932 C C . LEU A 1 117 ? -9.992 6.789 15.812 1 90.5 117 LEU A C 1
ATOM 934 O O . LEU A 1 117 ? -10.555 7.43 16.703 1 90.5 117 LEU A O 1
ATOM 938 N N . LEU A 1 118 ? -10.609 5.902 14.961 1 91.94 118 LEU A N 1
ATOM 939 C CA . LEU A 1 118 ? -12.055 6.074 14.891 1 91.94 118 LEU A CA 1
ATOM 940 C C . LEU A 1 118 ? -12.773 4.801 15.336 1 91.94 118 LEU A C 1
ATOM 942 O O . LEU A 1 118 ? -13.914 4.859 15.812 1 91.94 118 LEU A O 1
ATOM 946 N N . LEU A 1 119 ? -12.148 3.676 15.172 1 93.31 119 LEU A N 1
ATOM 947 C CA . LEU A 1 119 ? -12.859 2.43 15.438 1 93.31 119 LEU A CA 1
ATOM 948 C C . LEU A 1 119 ? -12.352 1.777 16.719 1 93.31 119 LEU A C 1
ATOM 950 O O . LEU A 1 119 ? -13.133 1.158 17.453 1 93.31 119 LEU A O 1
ATOM 954 N N . HIS A 1 120 ? -11.07 1.818 16.922 1 93.5 120 HIS A N 1
ATOM 955 C CA . HIS A 1 120 ? -10.562 1.338 18.203 1 93.5 120 HIS A CA 1
ATOM 956 C C . HIS A 1 120 ? -11.18 2.111 19.359 1 93.5 120 HIS A C 1
ATOM 958 O O . HIS A 1 120 ? -11.336 3.332 19.281 1 93.5 120 HIS A O 1
ATOM 964 N N . SER A 1 121 ? -11.508 1.435 20.438 1 92.38 121 SER A N 1
ATOM 965 C CA . SER A 1 121 ? -12.297 2.008 21.516 1 92.38 121 SER A CA 1
ATOM 966 C C . SER A 1 121 ? -11.609 3.223 22.125 1 92.38 121 SER A C 1
ATOM 968 O O . SER A 1 121 ? -12.242 4.254 22.359 1 92.38 121 SER A O 1
ATOM 970 N N . ALA A 1 122 ? -10.336 3.117 22.375 1 90.69 122 ALA A N 1
ATOM 971 C CA . ALA A 1 122 ? -9.609 4.211 23 1 90.69 122 ALA A CA 1
ATOM 972 C C . ALA A 1 122 ? -9.531 5.426 22.094 1 90.69 122 ALA A C 1
ATOM 974 O O . ALA A 1 122 ? -9.703 6.562 22.531 1 90.69 122 ALA A O 1
ATOM 975 N N . GLY A 1 123 ? -9.227 5.199 20.828 1 90.56 123 GLY A N 1
ATOM 976 C CA . GLY A 1 123 ? -9.188 6.293 19.859 1 90.56 123 GLY A CA 1
ATOM 977 C C . GLY A 1 123 ? -10.539 6.93 19.625 1 90.56 123 GLY A C 1
ATOM 978 O O . GLY A 1 123 ? -10.656 8.156 19.578 1 90.56 123 GLY A O 1
ATOM 979 N N . ALA A 1 124 ? -11.555 6.09 19.578 1 91.25 124 ALA A N 1
ATOM 980 C CA . ALA A 1 124 ? -12.914 6.57 19.375 1 91.25 124 ALA A CA 1
ATOM 981 C C . ALA A 1 124 ? -13.375 7.449 20.531 1 91.25 124 ALA A C 1
ATOM 983 O O . ALA A 1 124 ? -14.062 8.453 20.328 1 91.25 124 ALA A O 1
ATOM 984 N N . ALA A 1 125 ? -13.023 7.051 21.688 1 90.94 125 ALA A N 1
ATOM 985 C CA . ALA A 1 125 ? -13.383 7.836 22.875 1 90.94 125 ALA A CA 1
ATOM 986 C C . ALA A 1 125 ? -12.742 9.219 22.812 1 90.94 125 ALA A C 1
ATOM 988 O O . ALA A 1 125 ? -13.406 10.227 23.094 1 90.94 125 ALA A O 1
ATOM 989 N N . TYR A 1 126 ? -11.539 9.211 22.438 1 87.12 126 TYR A N 1
ATOM 990 C CA . TYR A 1 126 ? -10.836 10.484 22.344 1 87.12 126 TYR A CA 1
ATOM 991 C C . TYR A 1 126 ? -11.445 11.359 21.25 1 87.12 126 TYR A C 1
ATOM 993 O O . TYR A 1 126 ? -11.648 12.562 21.453 1 87.12 126 TYR A O 1
ATOM 1001 N N . MET A 1 127 ? -11.672 10.773 20.141 1 87.56 127 MET A N 1
ATOM 1002 C CA . MET A 1 127 ? -12.211 11.531 19.016 1 87.56 127 MET A CA 1
ATOM 1003 C C . MET A 1 127 ? -13.609 12.055 19.344 1 87.56 127 MET A C 1
ATOM 1005 O O . MET A 1 127 ? -13.984 13.141 18.891 1 87.56 127 MET A O 1
ATOM 1009 N N . ARG A 1 128 ? -14.336 11.305 20.078 1 89.06 128 ARG A N 1
ATOM 1010 C CA . ARG A 1 128 ? -15.633 11.781 20.531 1 89.06 128 ARG A CA 1
ATOM 1011 C C . ARG A 1 128 ? -15.492 13.039 21.375 1 89.06 128 ARG A C 1
ATOM 1013 O O . ARG A 1 128 ? -16.266 13.992 21.203 1 89.06 128 ARG A O 1
ATOM 1020 N N . GLU A 1 129 ? -14.586 12.945 22.234 1 87.62 129 GLU A N 1
ATOM 1021 C CA . GLU A 1 129 ? -14.32 14.117 23.078 1 87.62 129 GLU A CA 1
ATOM 1022 C C . GLU A 1 129 ? -13.852 15.305 22.234 1 87.62 129 GLU A C 1
ATOM 1024 O O . GLU A 1 129 ? -14.242 16.438 22.484 1 87.62 129 GLU A O 1
ATOM 1029 N N . PHE A 1 130 ? -13 14.984 21.312 1 83.56 130 PHE A N 1
ATOM 1030 C CA . PHE A 1 130 ? -12.5 16.031 20.422 1 83.56 130 PHE A CA 1
ATOM 1031 C C . PHE A 1 130 ? -13.641 16.719 19.688 1 83.56 130 PHE A C 1
ATOM 1033 O O . PHE A 1 130 ? -13.703 17.938 19.641 1 83.56 130 PHE A O 1
ATOM 1040 N N . PHE A 1 131 ? -14.531 15.953 19.141 1 86.44 131 PHE A N 1
ATOM 1041 C CA . PHE A 1 131 ? -15.672 16.516 18.438 1 86.44 131 PHE A CA 1
ATOM 1042 C C . PHE A 1 131 ? -16.547 17.328 19.375 1 86.44 131 PHE A C 1
ATOM 1044 O O . PHE A 1 131 ? -17.156 18.328 18.953 1 86.44 131 PHE A O 1
ATOM 1051 N N . GLY A 1 132 ? -16.625 16.875 20.578 1 87.06 132 GLY A N 1
ATOM 1052 C CA . GLY A 1 132 ? -17.359 17.641 21.578 1 87.06 132 GLY A CA 1
ATOM 1053 C C . GLY A 1 132 ? -16.766 19 21.828 1 87.06 132 GLY A C 1
ATOM 1054 O O . GLY A 1 132 ? -17.469 19.922 22.234 1 87.06 132 GLY A O 1
ATOM 1055 N N . ARG A 1 133 ? -15.469 19.156 21.609 1 85.12 133 ARG A N 1
ATOM 1056 C CA . ARG A 1 133 ? -14.766 20.406 21.859 1 85.12 133 ARG A CA 1
ATOM 1057 C C . ARG A 1 133 ? -14.875 21.344 20.672 1 85.12 133 ARG A C 1
ATOM 1059 O O . ARG A 1 133 ? -14.883 22.578 20.828 1 85.12 133 ARG A O 1
ATOM 1066 N N . VAL A 1 134 ? -14.984 20.766 19.5 1 81.56 134 VAL A N 1
ATOM 1067 C CA . VAL A 1 134 ? -14.789 21.594 18.312 1 81.56 134 VAL A CA 1
ATOM 1068 C C . VAL A 1 134 ? -16.125 21.828 17.609 1 81.56 134 VAL A C 1
ATOM 1070 O O . VAL A 1 134 ? -16.234 22.688 16.734 1 81.56 134 VAL A O 1
ATOM 1073 N N . ALA A 1 135 ? -17.172 21.062 18 1 82.31 135 ALA A N 1
ATOM 1074 C CA . ALA A 1 135 ? -18.5 21.203 17.406 1 82.31 135 ALA A CA 1
ATOM 1075 C C . ALA A 1 135 ? -19.531 21.594 18.469 1 82.31 135 ALA A C 1
ATOM 1077 O O . ALA A 1 135 ? -19.344 21.344 19.656 1 82.31 135 ALA A O 1
ATOM 1078 N N . PRO A 1 136 ? -20.625 22.219 17.953 1 85.5 136 PRO A N 1
ATOM 1079 C CA . PRO A 1 136 ? -21.688 22.484 18.906 1 85.5 136 PRO A CA 1
ATOM 1080 C C . PRO A 1 136 ? -22.172 21.234 19.625 1 85.5 136 PRO A C 1
ATOM 1082 O O . PRO A 1 136 ? -22.281 20.172 19.016 1 85.5 136 PRO A O 1
ATOM 1085 N N . LYS A 1 137 ? -22.469 21.344 20.875 1 84.5 137 LYS A N 1
ATOM 1086 C CA . LYS A 1 137 ? -22.734 20.234 21.781 1 84.5 137 LYS A CA 1
ATOM 1087 C C . LYS A 1 137 ? -23.875 19.359 21.266 1 84.5 137 LYS A C 1
ATOM 1089 O O . LYS A 1 137 ? -23.781 18.125 21.312 1 84.5 137 LYS A O 1
ATOM 1094 N N . PRO A 1 138 ? -24.891 19.938 20.75 1 87.19 138 PRO A N 1
ATOM 1095 C CA . PRO A 1 138 ? -26 19.094 20.297 1 87.19 138 PRO A CA 1
ATOM 1096 C C . PRO A 1 138 ? -25.672 18.344 19 1 87.19 138 PRO A C 1
ATOM 1098 O O . PRO A 1 138 ? -26.281 17.297 18.719 1 87.19 138 PRO A O 1
ATOM 1101 N N . VAL A 1 139 ? -24.719 18.812 18.375 1 87.69 139 VAL A N 1
ATOM 1102 C CA . VAL A 1 139 ? -24.438 18.281 17.047 1 87.69 139 VAL A CA 1
ATOM 1103 C C . VAL A 1 139 ? -23.25 17.312 17.125 1 87.69 139 VAL A C 1
ATOM 1105 O O . VAL A 1 139 ? -23.141 16.406 16.312 1 87.69 139 VAL A O 1
ATOM 1108 N N . ALA A 1 140 ? -22.453 17.422 18.141 1 87.94 140 ALA A N 1
ATOM 1109 C CA . ALA A 1 140 ? -21.156 16.75 18.234 1 87.94 140 ALA A CA 1
ATOM 1110 C C . ALA A 1 140 ? -21.328 15.234 18.25 1 87.94 140 ALA A C 1
ATOM 1112 O O . ALA A 1 140 ? -20.688 14.523 17.484 1 87.94 140 ALA A O 1
ATOM 1113 N N . PRO A 1 141 ? -22.328 14.734 19.031 1 88.56 141 PRO A N 1
ATOM 1114 C CA . PRO A 1 141 ? -22.484 13.281 19.062 1 88.56 141 PRO A CA 1
ATOM 1115 C C . PRO A 1 141 ? -22.984 12.719 17.734 1 88.56 141 PRO A C 1
ATOM 1117 O O . PRO A 1 141 ? -22.562 11.641 17.312 1 88.56 141 PRO A O 1
ATOM 1120 N N . LEU A 1 142 ? -23.828 13.453 17.109 1 88.25 142 LEU A N 1
ATOM 1121 C CA . LEU A 1 142 ? -24.375 13.016 15.836 1 88.25 142 LEU A CA 1
ATOM 1122 C C . LEU A 1 142 ? -23.297 13.055 14.75 1 88.25 142 LEU A C 1
ATOM 1124 O O . LEU A 1 142 ? -23.234 12.156 13.898 1 88.25 142 LEU A O 1
ATOM 1128 N N . LEU A 1 143 ? -22.562 14.078 14.859 1 85.19 143 LEU A N 1
ATOM 1129 C CA . LEU A 1 143 ? -21.484 14.219 13.883 1 85.19 143 LEU A CA 1
ATOM 1130 C C . LEU A 1 143 ? -20.469 13.078 14.016 1 85.19 143 LEU A C 1
ATOM 1132 O O . LEU A 1 143 ? -20.078 12.469 13.023 1 85.19 143 LEU A O 1
ATOM 1136 N N . PHE A 1 144 ? -20.094 12.734 15.195 1 88.88 144 PHE A N 1
ATOM 1137 C CA . PHE A 1 144 ? -19.156 11.641 15.414 1 88.88 144 PHE A CA 1
ATOM 1138 C C . PHE A 1 144 ? -19.75 10.32 14.953 1 88.88 144 PHE A C 1
ATOM 1140 O O . PHE A 1 144 ? -19.062 9.516 14.312 1 88.88 144 PHE A O 1
ATOM 1147 N N . ALA A 1 145 ? -21 10.117 15.266 1 90.88 145 ALA A N 1
ATOM 1148 C CA . ALA A 1 145 ? -21.656 8.875 14.883 1 90.88 145 ALA A CA 1
ATOM 1149 C C . ALA A 1 145 ? -21.656 8.703 13.367 1 90.88 145 ALA A C 1
ATOM 1151 O O . ALA A 1 145 ? -21.453 7.598 12.859 1 90.88 145 ALA A O 1
ATOM 1152 N N . MET A 1 146 ? -21.906 9.773 12.758 1 87.5 146 MET A N 1
ATOM 1153 C CA . MET A 1 146 ? -21.938 9.75 11.305 1 87.5 146 MET A CA 1
ATOM 1154 C C . MET A 1 146 ? -20.547 9.43 10.734 1 87.5 146 MET A C 1
ATOM 1156 O O . MET A 1 146 ? -20.422 8.57 9.859 1 87.5 146 MET A O 1
ATOM 1160 N N . ILE A 1 147 ? -19.547 10.039 11.219 1 87.06 147 ILE A N 1
ATOM 1161 C CA . ILE A 1 147 ? -18.188 9.852 10.758 1 87.06 147 ILE A CA 1
ATOM 1162 C C . ILE A 1 147 ? -17.719 8.43 11.078 1 87.06 147 ILE A C 1
ATOM 1164 O O . ILE A 1 147 ? -17.125 7.758 10.234 1 87.06 147 ILE A O 1
ATOM 1168 N N . TRP A 1 148 ? -18.031 8.031 12.25 1 90.81 148 TRP A N 1
ATOM 1169 C CA . TRP A 1 148 ? -17.688 6.688 12.703 1 90.81 148 TRP A CA 1
ATOM 1170 C C . TRP A 1 148 ? -18.297 5.633 11.781 1 90.81 148 TRP A C 1
ATOM 1172 O O . TRP A 1 148 ? -17.609 4.703 11.352 1 90.81 148 TRP A O 1
ATOM 1182 N N . ARG A 1 149 ? -19.594 5.754 11.43 1 91.31 149 ARG A N 1
ATOM 1183 C CA . ARG A 1 149 ? -20.266 4.812 10.555 1 91.31 149 ARG A CA 1
ATOM 1184 C C . ARG A 1 149 ? -19.656 4.824 9.156 1 91.31 149 ARG A C 1
ATOM 1186 O O . ARG A 1 149 ? -19.484 3.773 8.539 1 91.31 149 ARG A O 1
ATOM 1193 N N . GLN A 1 150 ? -19.359 5.996 8.773 1 87.5 150 GLN A N 1
ATOM 1194 C CA . GLN A 1 150 ? -18.75 6.145 7.449 1 87.5 150 GLN A CA 1
ATOM 1195 C C . GLN A 1 150 ? -17.391 5.461 7.383 1 87.5 150 GLN A C 1
ATOM 1197 O O . GLN A 1 150 ? -17.109 4.711 6.441 1 87.5 150 GLN A O 1
ATOM 1202 N N . PHE A 1 151 ? -16.578 5.684 8.336 1 90.06 151 PHE A N 1
ATOM 1203 C CA . PHE A 1 151 ? -15.234 5.109 8.336 1 90.06 151 PHE A CA 1
ATOM 1204 C C . PHE A 1 151 ? -15.297 3.602 8.555 1 90.06 151 PHE A C 1
ATOM 1206 O O . PHE A 1 151 ? -14.492 2.855 7.992 1 90.06 151 PHE A O 1
ATOM 1213 N N . ARG A 1 152 ? -16.188 3.191 9.398 1 91.31 152 ARG A N 1
ATOM 1214 C CA . ARG A 1 152 ? -16.375 1.755 9.578 1 91.31 152 ARG A CA 1
ATOM 1215 C C . ARG A 1 152 ? -16.703 1.071 8.258 1 91.31 152 ARG A C 1
ATOM 1217 O O . ARG A 1 152 ? -16.109 0.05 7.914 1 91.31 152 ARG A O 1
ATOM 1224 N N . LYS A 1 153 ? -17.656 1.696 7.531 1 88.94 153 LYS A N 1
ATOM 1225 C CA . LYS A 1 153 ? -18.047 1.16 6.23 1 88.94 153 LYS A CA 1
ATOM 1226 C C . LYS A 1 153 ? -16.891 1.181 5.246 1 88.94 153 LYS A C 1
ATOM 1228 O O . LYS A 1 153 ? -16.641 0.198 4.543 1 88.94 153 LYS A O 1
ATOM 1233 N N . GLN A 1 154 ? -16.219 2.254 5.246 1 86.94 154 GLN A N 1
ATOM 1234 C CA . GLN A 1 154 ? -15.102 2.43 4.312 1 86.94 154 GLN A CA 1
ATOM 1235 C C . GLN A 1 154 ? -13.977 1.446 4.609 1 86.94 154 GLN A C 1
ATOM 1237 O O . GLN A 1 154 ? -13.445 0.809 3.695 1 86.94 154 GLN A O 1
ATOM 1242 N N . LEU A 1 155 ? -13.57 1.269 5.82 1 90.44 155 LEU A N 1
ATOM 1243 C CA . LEU A 1 155 ? -12.469 0.394 6.203 1 90.44 155 LEU A CA 1
ATOM 1244 C C . LEU A 1 155 ? -12.844 -1.071 6 1 90.44 155 LEU A C 1
ATOM 1246 O O . LEU A 1 155 ? -11.984 -1.896 5.676 1 90.44 155 LEU A O 1
ATOM 1250 N N . HIS A 1 156 ? -14.117 -1.37 6.18 1 86.94 156 HIS A N 1
ATOM 1251 C CA . HIS A 1 156 ? -14.586 -2.719 5.887 1 86.94 156 HIS A CA 1
ATOM 1252 C C . HIS A 1 156 ? -14.5 -3.02 4.395 1 86.94 156 HIS A C 1
ATOM 1254 O O . HIS A 1 156 ? -14.086 -4.113 4.004 1 86.94 156 HIS A O 1
ATOM 1260 N N . ALA A 1 157 ? -14.945 -2.029 3.676 1 81.31 157 ALA A N 1
ATOM 1261 C CA . ALA A 1 157 ? -14.914 -2.182 2.225 1 81.31 157 ALA A CA 1
ATOM 1262 C C . ALA A 1 157 ? -13.484 -2.355 1.722 1 81.31 157 ALA A C 1
ATOM 1264 O O . ALA A 1 157 ? -13.242 -3.078 0.752 1 81.31 157 ALA A O 1
ATOM 1265 N N . ARG A 1 158 ? -12.562 -1.797 2.381 1 81.88 158 ARG A N 1
ATOM 1266 C CA . ARG A 1 158 ? -11.156 -1.856 1.989 1 81.88 158 ARG A CA 1
ATOM 1267 C C . ARG A 1 158 ? -10.5 -3.145 2.48 1 81.88 158 ARG A C 1
ATOM 1269 O O . ARG A 1 158 ? -9.383 -3.469 2.086 1 81.88 158 ARG A O 1
ATOM 1276 N N . GLY A 1 159 ? -11.148 -3.871 3.357 1 78.19 159 GLY A N 1
ATOM 1277 C CA . GLY A 1 159 ? -10.727 -5.207 3.742 1 78.19 159 GLY A CA 1
ATOM 1278 C C . GLY A 1 159 ? -10.039 -5.246 5.094 1 78.19 159 GLY A C 1
ATOM 1279 O O . GLY A 1 159 ? -10.078 -6.266 5.789 1 78.19 159 GLY A O 1
ATOM 1280 N N . ILE A 1 160 ? -9.438 -4.109 5.516 1 84.62 160 ILE A N 1
ATOM 1281 C CA . ILE A 1 160 ? -8.617 -4.117 6.723 1 84.62 160 ILE A CA 1
ATOM 1282 C C . ILE A 1 160 ? -9.492 -4.398 7.941 1 84.62 160 ILE A C 1
ATOM 1284 O O . ILE A 1 160 ? -9.086 -5.125 8.852 1 84.62 160 ILE A O 1
ATOM 1288 N N . ALA A 1 161 ? -10.711 -3.865 7.902 1 85.25 161 ALA A N 1
ATOM 1289 C CA . ALA A 1 161 ? -11.578 -3.988 9.07 1 85.25 161 ALA A CA 1
ATOM 1290 C C . ALA A 1 161 ? -12.289 -5.34 9.086 1 85.25 161 ALA A C 1
ATOM 1292 O O . ALA A 1 161 ? -13.109 -5.609 9.969 1 85.25 161 ALA A O 1
ATOM 1293 N N . ARG A 1 162 ? -11.977 -6.156 8.117 1 82.31 162 ARG A N 1
ATOM 1294 C CA . ARG A 1 162 ? -12.484 -7.523 8.117 1 82.31 162 ARG A CA 1
ATOM 1295 C C . ARG A 1 162 ? -11.625 -8.422 9 1 82.31 162 ARG A C 1
ATOM 1297 O O . ARG A 1 162 ? -12.023 -9.539 9.344 1 82.31 162 ARG A O 1
ATOM 1304 N N . HIS A 1 163 ? -10.5 -7.926 9.375 1 86.5 163 HIS A N 1
ATOM 1305 C CA . HIS A 1 163 ? -9.602 -8.648 10.266 1 86.5 163 HIS A CA 1
ATOM 1306 C C . HIS A 1 163 ? -9.922 -8.359 11.727 1 86.5 163 HIS A C 1
ATOM 1308 O O . HIS A 1 163 ? -10.602 -7.371 12.031 1 86.5 163 HIS A O 1
ATOM 1314 N N . SER A 1 164 ? -9.461 -9.219 12.578 1 90.81 164 SER A N 1
ATOM 1315 C CA . SER A 1 164 ? -9.578 -8.953 14.008 1 90.81 164 SER A CA 1
ATOM 1316 C C . SER A 1 164 ? -8.703 -7.773 14.422 1 90.81 164 SER A C 1
ATOM 1318 O O . SER A 1 164 ? -7.734 -7.441 13.734 1 90.81 164 SER A O 1
ATOM 1320 N N . PRO A 1 165 ? -9.062 -7.109 15.539 1 93.31 165 PRO A N 1
ATOM 1321 C CA . PRO A 1 165 ? -8.234 -6.008 16.031 1 93.31 165 PRO A CA 1
ATOM 1322 C C . PRO A 1 165 ? -6.77 -6.398 16.219 1 93.31 165 PRO A C 1
ATOM 1324 O O . PRO A 1 165 ? -5.875 -5.598 15.922 1 93.31 165 PRO A O 1
ATOM 1327 N N . GLU A 1 166 ? -6.547 -7.586 16.672 1 94.38 166 GLU A N 1
ATOM 1328 C CA . GLU A 1 166 ? -5.18 -8.055 16.906 1 94.38 166 GLU A CA 1
ATOM 1329 C C . GLU A 1 166 ? -4.406 -8.141 15.586 1 94.38 166 GLU A C 1
ATOM 1331 O O . GLU A 1 166 ? -3.23 -7.777 15.531 1 94.38 166 GLU A O 1
ATOM 1336 N N . VAL A 1 167 ? -5.098 -8.578 14.578 1 92.06 167 VAL A N 1
ATOM 1337 C CA . VAL A 1 167 ? -4.477 -8.719 13.258 1 92.06 167 VAL A CA 1
ATOM 1338 C C . VAL A 1 167 ? -4.215 -7.34 12.664 1 92.06 167 VAL A C 1
ATOM 1340 O O . VAL A 1 167 ? -3.148 -7.098 12.094 1 92.06 167 VAL A O 1
ATOM 1343 N N . ILE A 1 168 ? -5.168 -6.426 12.797 1 94.62 168 ILE A N 1
ATOM 1344 C CA . ILE A 1 168 ? -5 -5.062 12.305 1 94.62 168 ILE A CA 1
ATOM 1345 C C . ILE A 1 168 ? -3.797 -4.414 12.984 1 94.62 168 ILE A C 1
ATOM 1347 O O . ILE A 1 168 ? -2.947 -3.818 12.32 1 94.62 168 ILE A O 1
ATOM 1351 N N . ALA A 1 169 ? -3.721 -4.613 14.289 1 96.31 169 ALA A N 1
ATOM 1352 C CA . ALA A 1 169 ? -2.613 -4.051 15.055 1 96.31 169 ALA A CA 1
ATOM 1353 C C . ALA A 1 169 ? -1.279 -4.645 14.609 1 96.31 169 ALA A C 1
ATOM 1355 O O . ALA A 1 169 ? -0.283 -3.926 14.484 1 96.31 169 ALA A O 1
ATOM 1356 N N . ALA A 1 170 ? -1.272 -5.906 14.367 1 95.62 170 ALA A N 1
ATOM 1357 C CA . ALA A 1 170 ? -0.051 -6.578 13.938 1 95.62 170 ALA A CA 1
ATOM 1358 C C . ALA A 1 170 ? 0.42 -6.035 12.586 1 95.62 170 ALA A C 1
ATOM 1360 O O . ALA A 1 170 ? 1.622 -5.879 12.359 1 95.62 170 ALA A O 1
ATOM 1361 N N . LYS A 1 171 ? -0.509 -5.777 11.727 1 94.38 171 LYS A N 1
ATOM 1362 C CA . LYS A 1 171 ? -0.182 -5.215 10.414 1 94.38 171 LYS A CA 1
ATOM 1363 C C . LYS A 1 171 ? 0.44 -3.828 10.555 1 94.38 171 LYS A C 1
ATOM 1365 O O . LYS A 1 171 ? 1.431 -3.518 9.891 1 94.38 171 LYS A O 1
ATOM 1370 N N . GLY A 1 172 ? -0.167 -3.016 11.391 1 97 172 GLY A N 1
ATOM 1371 C CA . GLY A 1 172 ? 0.386 -1.693 11.641 1 97 172 GLY A CA 1
ATOM 1372 C C . GLY A 1 172 ? 1.771 -1.734 12.258 1 97 172 GLY A C 1
ATOM 1373 O O . GLY A 1 172 ? 2.654 -0.969 11.867 1 97 172 GLY A O 1
ATOM 1374 N N . ARG A 1 173 ? 1.942 -2.639 13.211 1 97.81 173 ARG A N 1
ATOM 1375 C CA . ARG A 1 173 ? 3.24 -2.781 13.867 1 97.81 173 ARG A CA 1
ATOM 1376 C C . ARG A 1 173 ? 4.305 -3.23 12.867 1 97.81 173 ARG A C 1
ATOM 1378 O O . ARG A 1 173 ? 5.453 -2.781 12.938 1 97.81 173 ARG A O 1
ATOM 1385 N N . ALA A 1 174 ? 3.918 -4.062 11.984 1 96.38 174 ALA A N 1
ATOM 1386 C CA . ALA A 1 174 ? 4.855 -4.543 10.969 1 96.38 174 ALA A CA 1
ATOM 1387 C C . ALA A 1 174 ? 5.32 -3.402 10.07 1 96.38 174 ALA A C 1
ATOM 1389 O O . ALA A 1 174 ? 6.496 -3.342 9.695 1 96.38 174 ALA A O 1
ATOM 1390 N N . ASP A 1 175 ? 4.395 -2.504 9.664 1 97.5 175 ASP A N 1
ATOM 1391 C CA . ASP A 1 175 ? 4.762 -1.332 8.875 1 97.5 175 ASP A CA 1
ATOM 1392 C C . ASP A 1 175 ? 5.789 -0.475 9.617 1 97.5 175 ASP A C 1
ATOM 1394 O O . ASP A 1 175 ? 6.777 -0.034 9.023 1 97.5 175 ASP A O 1
ATOM 1398 N N . LEU A 1 176 ? 5.543 -0.3 10.891 1 98.25 176 LEU A N 1
ATOM 1399 C CA . LEU A 1 176 ? 6.41 0.537 11.719 1 98.25 176 LEU A CA 1
ATOM 1400 C C . LEU A 1 176 ? 7.777 -0.114 11.898 1 98.25 176 LEU A C 1
ATOM 1402 O O . LEU A 1 176 ? 8.805 0.56 11.82 1 98.25 176 LEU A O 1
ATOM 1406 N N . ASP A 1 177 ? 7.77 -1.399 12.156 1 98.25 177 ASP A N 1
ATOM 1407 C CA . ASP A 1 177 ? 9.023 -2.119 12.336 1 98.25 177 ASP A CA 1
ATOM 1408 C C . ASP A 1 177 ? 9.883 -2.041 11.078 1 98.25 177 ASP A C 1
ATOM 1410 O O . ASP A 1 177 ? 11.102 -1.841 11.156 1 98.25 177 ASP A O 1
ATOM 1414 N N . ALA A 1 178 ? 9.258 -2.201 9.984 1 97.75 178 ALA A N 1
ATOM 1415 C CA . ALA A 1 178 ? 9.984 -2.139 8.719 1 97.75 178 ALA A CA 1
ATOM 1416 C C . ALA A 1 178 ? 10.57 -0.75 8.492 1 97.75 178 ALA A C 1
ATOM 1418 O O . ALA A 1 178 ? 11.727 -0.618 8.078 1 97.75 178 ALA A O 1
ATOM 1419 N N . LEU A 1 179 ? 9.781 0.256 8.75 1 98.38 179 LEU A N 1
ATOM 1420 C CA . LEU A 1 179 ? 10.281 1.616 8.562 1 98.38 179 LEU A CA 1
ATOM 1421 C C . LEU A 1 179 ? 11.43 1.907 9.523 1 98.38 179 LEU A C 1
ATOM 1423 O O . LEU A 1 179 ? 12.422 2.533 9.133 1 98.38 179 LEU A O 1
ATOM 1427 N N . ALA A 1 180 ? 11.266 1.48 10.758 1 98.31 180 ALA A N 1
ATOM 1428 C CA . ALA A 1 180 ? 12.32 1.678 11.75 1 98.31 180 ALA A CA 1
ATOM 1429 C C . ALA A 1 180 ? 13.617 1.011 11.305 1 98.31 180 ALA A C 1
ATOM 1431 O O . ALA A 1 180 ? 14.695 1.599 11.422 1 98.31 180 ALA A O 1
ATOM 1432 N N . ALA A 1 181 ? 13.5 -0.165 10.812 1 97.56 181 ALA A N 1
ATOM 1433 C CA . ALA A 1 181 ? 14.664 -0.907 10.336 1 97.56 181 ALA A CA 1
ATOM 1434 C C . ALA A 1 181 ? 15.297 -0.213 9.133 1 97.56 181 ALA A C 1
ATOM 1436 O O . ALA A 1 181 ? 16.531 -0.19 8.992 1 97.56 181 ALA A O 1
ATOM 1437 N N . PHE A 1 182 ? 14.57 0.365 8.289 1 97.44 182 PHE A N 1
ATOM 1438 C CA . PHE A 1 182 ? 15.055 1.067 7.105 1 97.44 182 PHE A CA 1
ATOM 1439 C C . PHE A 1 182 ? 15.773 2.355 7.496 1 97.44 182 PHE A C 1
ATOM 1441 O O . PHE A 1 182 ? 16.828 2.674 6.953 1 97.44 182 PHE A O 1
ATOM 1448 N N . LEU A 1 183 ? 15.07 3.094 8.406 1 96.81 183 LEU A N 1
ATOM 1449 C CA . LEU A 1 183 ? 15.648 4.355 8.852 1 96.81 183 LEU A CA 1
ATOM 1450 C C . LEU A 1 183 ? 17 4.133 9.516 1 96.81 183 LEU A C 1
ATOM 1452 O O . LEU A 1 183 ? 17.984 4.797 9.172 1 96.81 183 LEU A O 1
ATOM 1456 N N . GLY A 1 184 ? 17.047 3.111 10.406 1 92.62 184 GLY A N 1
ATOM 1457 C CA . GLY A 1 184 ? 18.281 2.936 11.156 1 92.62 184 GLY A CA 1
ATOM 1458 C C . GLY A 1 184 ? 18.797 4.223 11.781 1 92.62 184 GLY A C 1
ATOM 1459 O O . GLY A 1 184 ? 18.094 4.848 12.578 1 92.62 184 GLY A O 1
ATOM 1460 N N . ASP A 1 185 ? 19.891 4.672 11.203 1 91.06 185 ASP A N 1
ATOM 1461 C CA . ASP A 1 185 ? 20.484 5.895 11.734 1 91.06 185 ASP A CA 1
ATOM 1462 C C . ASP A 1 185 ? 20.312 7.055 10.758 1 91.06 185 ASP A C 1
ATOM 1464 O O . ASP A 1 185 ? 20.844 8.148 10.984 1 91.06 185 ASP A O 1
ATOM 1468 N N . ARG A 1 186 ? 19.641 6.863 9.734 1 94.25 186 ARG A N 1
ATOM 1469 C CA . ARG A 1 186 ? 19.406 7.91 8.742 1 94.25 186 ARG A CA 1
ATOM 1470 C C . ARG A 1 186 ? 18.547 9.023 9.312 1 94.25 186 ARG A C 1
ATOM 1472 O O . ARG A 1 186 ? 17.578 8.758 10.039 1 94.25 186 ARG A O 1
ATOM 1479 N N . PRO A 1 187 ? 18.875 10.211 9.008 1 96.75 187 PRO A N 1
ATOM 1480 C CA . PRO A 1 187 ? 18.062 11.312 9.516 1 96.75 187 PRO A CA 1
ATOM 1481 C C . PRO A 1 187 ? 16.688 11.391 8.836 1 96.75 187 PRO A C 1
ATOM 1483 O O . PRO A 1 187 ? 15.719 11.82 9.453 1 96.75 187 PRO A O 1
ATOM 1486 N N . PHE A 1 188 ? 16.672 11.039 7.547 1 98.31 188 PHE A N 1
ATOM 1487 C CA . PHE A 1 188 ? 15.445 11.055 6.766 1 98.31 188 PHE A CA 1
ATOM 1488 C C . PHE A 1 188 ? 15.367 9.836 5.848 1 98.31 188 PHE A C 1
ATOM 1490 O O . PHE A 1 188 ? 16.219 8.961 5.902 1 98.31 188 PHE A O 1
ATOM 1497 N N . LEU A 1 189 ? 14.383 9.719 5.062 1 97.5 189 LEU A N 1
ATOM 1498 C CA . LEU A 1 189 ? 14.07 8.477 4.371 1 97.5 189 LEU A CA 1
ATOM 1499 C C . LEU A 1 189 ? 15.109 8.18 3.293 1 97.5 189 LEU A C 1
ATOM 1501 O O . LEU A 1 189 ? 15.75 7.121 3.309 1 97.5 189 LEU A O 1
ATOM 1505 N N . VAL A 1 190 ? 15.32 9.227 2.334 1 97.31 190 VAL A N 1
ATOM 1506 C CA . VAL A 1 190 ? 16.031 8.812 1.135 1 97.31 190 VAL A CA 1
ATOM 1507 C C . VAL A 1 190 ? 17.219 9.742 0.887 1 97.31 190 VAL A C 1
ATOM 1509 O O . VAL A 1 190 ? 18 9.539 -0.05 1 97.31 190 VAL A O 1
ATOM 1512 N N . ALA A 1 191 ? 17.375 10.805 1.656 1 97 191 ALA A N 1
ATOM 1513 C CA . ALA A 1 191 ? 18.469 11.766 1.577 1 97 191 ALA A CA 1
ATOM 1514 C C . ALA A 1 191 ? 18.797 12.336 2.953 1 97 191 ALA A C 1
ATOM 1516 O O . ALA A 1 191 ? 18.156 11.984 3.947 1 97 191 ALA A O 1
ATOM 1517 N N . ASP A 1 192 ? 19.844 13.141 2.98 1 96.38 192 ASP A N 1
ATOM 1518 C CA . ASP A 1 192 ? 20.234 13.758 4.238 1 96.38 192 ASP A CA 1
ATOM 1519 C C . ASP A 1 192 ? 19.359 14.969 4.566 1 96.38 192 ASP A C 1
ATOM 1521 O O . ASP A 1 192 ? 19.531 15.594 5.613 1 96.38 192 ASP A O 1
ATOM 1525 N N . ARG A 1 193 ? 18.453 15.242 3.758 1 97.25 193 ARG A N 1
ATOM 1526 C CA . ARG A 1 193 ? 17.438 16.266 3.941 1 97.25 193 ARG A CA 1
ATOM 1527 C C . ARG A 1 193 ? 16.031 15.703 3.729 1 97.25 193 ARG A C 1
ATOM 1529 O O . ARG A 1 193 ? 15.867 14.703 3.023 1 97.25 193 ARG A O 1
ATOM 1536 N N . PRO A 1 194 ? 15.023 16.375 4.297 1 98.12 194 PRO A N 1
ATOM 1537 C CA . PRO A 1 194 ? 13.672 15.875 4.043 1 98.12 194 PRO A CA 1
ATOM 1538 C C . PRO A 1 194 ? 13.234 16.062 2.59 1 98.12 194 PRO A C 1
ATOM 1540 O O . PRO A 1 194 ? 13.578 17.062 1.96 1 98.12 194 PRO A O 1
ATOM 1543 N N . THR A 1 195 ? 12.57 15.148 2.082 1 98.25 195 THR A N 1
ATOM 1544 C CA . THR A 1 195 ? 12 15.172 0.739 1 98.25 195 THR A CA 1
ATOM 1545 C C . THR A 1 195 ? 10.484 15.023 0.792 1 98.25 195 THR A C 1
ATOM 1547 O O . THR A 1 195 ? 9.898 14.977 1.876 1 98.25 195 THR A O 1
ATOM 1550 N N . THR A 1 196 ? 9.844 14.969 -0.321 1 97.81 196 THR A N 1
ATOM 1551 C CA . THR A 1 196 ? 8.398 14.812 -0.396 1 97.81 196 THR A CA 1
ATOM 1552 C C . THR A 1 196 ? 7.953 13.539 0.318 1 97.81 196 THR A C 1
ATOM 1554 O O . THR A 1 196 ? 6.91 13.523 0.979 1 97.81 196 THR A O 1
ATOM 1557 N N . ALA A 1 197 ? 8.727 12.484 0.183 1 98 197 ALA A N 1
ATOM 1558 C CA . ALA A 1 197 ? 8.398 11.227 0.848 1 98 197 ALA A CA 1
ATOM 1559 C C . ALA A 1 197 ? 8.367 11.398 2.363 1 98 197 ALA A C 1
ATOM 1561 O O . ALA A 1 197 ? 7.527 10.805 3.045 1 98 197 ALA A O 1
ATOM 1562 N N . ASP A 1 198 ? 9.242 12.195 2.9 1 98.69 198 ASP A N 1
ATOM 1563 C CA . ASP A 1 198 ? 9.297 12.43 4.34 1 98.69 198 ASP A CA 1
ATOM 1564 C C . ASP A 1 198 ? 8.031 13.148 4.824 1 98.69 198 ASP A C 1
ATOM 1566 O O . ASP A 1 198 ? 7.535 12.859 5.914 1 98.69 198 ASP A O 1
ATOM 1570 N N . THR A 1 199 ? 7.516 14.07 4.039 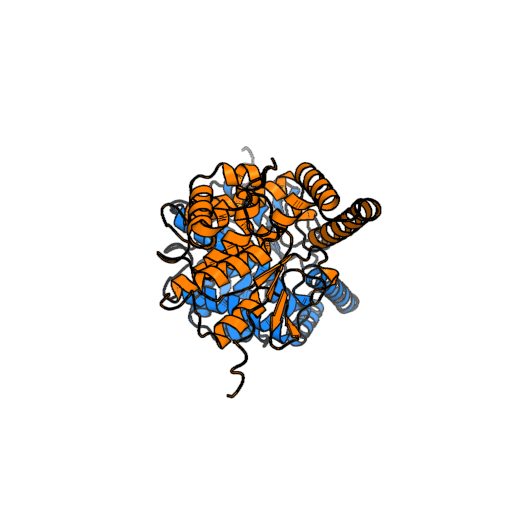1 98.5 199 THR A N 1
ATOM 1571 C CA . THR A 1 199 ? 6.32 14.789 4.461 1 98.5 199 THR A CA 1
ATOM 1572 C C . THR A 1 199 ? 5.113 13.859 4.516 1 98.5 199 THR A C 1
ATOM 1574 O O . THR A 1 199 ? 4.289 13.961 5.422 1 98.5 199 THR A O 1
ATOM 1577 N N . ALA A 1 200 ? 5.059 12.977 3.553 1 97.81 200 ALA A N 1
ATOM 1578 C CA . ALA A 1 200 ? 3.947 12.031 3.5 1 97.81 200 ALA A CA 1
ATOM 1579 C C . ALA A 1 200 ? 3.984 11.078 4.688 1 97.81 200 ALA A C 1
ATOM 1581 O O . ALA A 1 200 ? 2.973 10.875 5.363 1 97.81 200 ALA A O 1
ATOM 1582 N N . VAL A 1 201 ? 5.125 10.492 4.938 1 98.44 201 VAL A N 1
ATOM 1583 C CA . VAL A 1 201 ? 5.27 9.516 6.016 1 98.44 201 VAL A CA 1
ATOM 1584 C C . VAL A 1 201 ? 5.098 10.211 7.367 1 98.44 201 VAL A C 1
ATOM 1586 O O . VAL A 1 201 ? 4.414 9.695 8.25 1 98.44 201 VAL A O 1
ATOM 1589 N N . PHE A 1 202 ? 5.703 11.422 7.523 1 98.38 202 PHE A N 1
ATOM 1590 C CA . PHE A 1 202 ? 5.566 12.203 8.742 1 98.38 202 PHE A CA 1
ATOM 1591 C C . PHE A 1 202 ? 4.102 12.508 9.031 1 98.38 202 PHE A C 1
ATOM 1593 O O . PHE A 1 202 ? 3.656 12.406 10.18 1 98.38 202 PHE A O 1
ATOM 1600 N N . GLY A 1 203 ? 3.357 12.898 8.016 1 97.69 203 GLY A N 1
ATOM 1601 C CA . GLY A 1 203 ? 1.946 13.219 8.172 1 97.69 203 GLY A CA 1
ATOM 1602 C C . GLY A 1 203 ? 1.143 12.086 8.781 1 97.69 203 GLY A C 1
ATOM 1603 O O . GLY A 1 203 ? 0.169 12.32 9.5 1 97.69 203 GLY A O 1
ATOM 1604 N N . LEU A 1 204 ? 1.581 10.867 8.555 1 97.12 204 LEU A N 1
ATOM 1605 C CA . LEU A 1 204 ? 0.831 9.703 9.016 1 97.12 204 LEU A CA 1
ATOM 1606 C C . LEU A 1 204 ? 1.42 9.156 10.312 1 97.12 204 LEU A C 1
ATOM 1608 O O . LEU A 1 204 ? 0.719 8.5 11.086 1 97.12 204 LEU A O 1
ATOM 1612 N N . LEU A 1 205 ? 2.664 9.438 10.594 1 97.38 205 LEU A N 1
ATOM 1613 C CA . LEU A 1 205 ? 3.346 8.922 11.773 1 97.38 205 LEU A CA 1
ATOM 1614 C C . LEU A 1 205 ? 3.125 9.836 12.969 1 97.38 205 LEU A C 1
ATOM 1616 O O . LEU A 1 205 ? 2.869 9.359 14.078 1 97.38 205 LEU A O 1
ATOM 1620 N N . ALA A 1 206 ? 3.242 11.109 12.75 1 96.5 206 ALA A N 1
ATOM 1621 C CA . ALA A 1 206 ? 3.289 12.094 13.82 1 96.5 206 ALA A CA 1
ATOM 1622 C C . ALA A 1 206 ? 2.035 12.031 14.688 1 96.5 206 ALA A C 1
ATOM 1624 O O . ALA A 1 206 ? 2.117 12.062 15.922 1 96.5 206 ALA A O 1
ATOM 1625 N N . PRO A 1 207 ? 0.857 11.914 14.055 1 93.19 207 PRO A N 1
ATOM 1626 C CA . PRO A 1 207 ? -0.339 11.805 14.891 1 93.19 207 PRO A CA 1
ATOM 1627 C C . PRO A 1 207 ? -0.274 10.633 15.867 1 93.19 207 PRO A C 1
ATOM 1629 O O . PRO A 1 207 ? -0.791 10.719 16.984 1 93.19 207 PRO A O 1
ATOM 1632 N N . MET A 1 208 ? 0.347 9.516 15.469 1 92.69 208 MET A N 1
ATOM 1633 C CA . MET A 1 208 ? 0.454 8.344 16.328 1 92.69 208 MET A CA 1
ATOM 1634 C C . MET A 1 208 ? 1.536 8.539 17.391 1 92.69 208 MET A C 1
ATOM 1636 O O . MET A 1 208 ? 1.395 8.078 18.516 1 92.69 208 MET A O 1
ATOM 1640 N N . VAL A 1 209 ? 2.533 9.195 17.031 1 95.06 209 VAL A N 1
ATOM 1641 C CA . VAL A 1 209 ? 3.689 9.367 17.906 1 95.06 209 VAL A CA 1
ATOM 1642 C C . VAL A 1 209 ? 3.381 10.414 18.969 1 95.06 209 VAL A C 1
ATOM 1644 O O . VAL A 1 209 ? 3.762 10.258 20.125 1 95.06 209 VAL A O 1
ATOM 1647 N N . PHE A 1 210 ? 2.652 11.445 18.594 1 93.12 210 PHE A N 1
ATOM 1648 C CA . PHE A 1 210 ? 2.512 12.586 19.484 1 93.12 210 PHE A CA 1
ATOM 1649 C C . PHE A 1 210 ? 1.142 12.578 20.156 1 93.12 210 PHE A C 1
ATOM 1651 O O . PHE A 1 210 ? 0.9 13.336 21.094 1 93.12 210 PHE A O 1
ATOM 1658 N N . TRP A 1 211 ? 0.2 11.734 19.688 1 85.44 211 TRP A N 1
ATOM 1659 C CA . TRP A 1 211 ? -1.121 11.656 20.297 1 85.44 211 TRP A CA 1
ATOM 1660 C C . TRP A 1 211 ? -1.042 11.023 21.688 1 85.44 211 TRP A C 1
ATOM 1662 O O . TRP A 1 211 ? -0.224 10.133 21.922 1 85.44 211 TRP A O 1
ATOM 1672 N N . PRO A 1 212 ? -1.839 11.422 22.609 1 81.88 212 PRO A N 1
ATOM 1673 C CA . PRO A 1 212 ? -1.767 10.93 23.984 1 81.88 212 PRO A CA 1
ATOM 1674 C C . PRO A 1 212 ? -2.432 9.562 24.156 1 81.88 212 PRO A C 1
ATOM 1676 O O . PRO A 1 212 ? -2.311 8.945 25.219 1 81.88 212 PRO A O 1
ATOM 1679 N N . MET A 1 213 ? -3.062 9.102 23.141 1 76.56 213 MET A N 1
ATOM 1680 C CA . MET A 1 213 ? -3.844 7.875 23.312 1 76.56 213 MET A CA 1
ATOM 1681 C C . MET A 1 213 ? -2.938 6.648 23.312 1 76.56 213 MET A C 1
ATOM 1683 O O . MET A 1 213 ? -1.871 6.66 22.688 1 76.56 213 MET A O 1
ATOM 1687 N N . ASN A 1 214 ? -3.471 5.707 24.141 1 87.38 214 ASN A N 1
ATOM 1688 C CA . ASN A 1 214 ? -2.832 4.395 24.219 1 87.38 214 ASN A CA 1
ATOM 1689 C C . ASN A 1 214 ? -3.561 3.367 23.359 1 87.38 214 ASN A C 1
ATOM 1691 O O . ASN A 1 214 ? -4.578 2.812 23.766 1 87.38 214 ASN A O 1
ATOM 1695 N N . THR A 1 215 ? -3.15 3.15 22.219 1 93.81 215 THR A N 1
ATOM 1696 C CA . THR A 1 215 ? -3.625 2.131 21.297 1 93.81 215 THR A CA 1
ATOM 1697 C C . THR A 1 215 ? -2.471 1.249 20.828 1 93.81 215 THR A C 1
ATOM 1699 O O . THR A 1 215 ? -1.305 1.632 20.938 1 93.81 215 THR A O 1
ATOM 1702 N N . PRO A 1 216 ? -2.75 0.099 20.438 1 95.75 216 PRO A N 1
ATOM 1703 C CA . PRO A 1 216 ? -1.685 -0.878 20.203 1 95.75 216 PRO A CA 1
ATOM 1704 C C . PRO A 1 216 ? -0.629 -0.375 19.219 1 95.75 216 PRO A C 1
ATOM 1706 O O . PRO A 1 216 ? 0.571 -0.523 19.469 1 95.75 216 PRO A O 1
ATOM 1709 N N . VAL A 1 217 ? -1.012 0.22 18.188 1 96.94 217 VAL A N 1
ATOM 1710 C CA . VAL A 1 217 ? -0.059 0.616 17.156 1 96.94 217 VAL A CA 1
ATOM 1711 C C . VAL A 1 217 ? 0.628 1.919 17.547 1 96.94 217 VAL A C 1
ATOM 1713 O O . VAL A 1 217 ? 1.837 2.074 17.359 1 96.94 217 VAL A O 1
ATOM 1716 N N . ALA A 1 218 ? -0.156 2.852 18.125 1 96.06 218 ALA A N 1
ATOM 1717 C CA . ALA A 1 218 ? 0.434 4.094 18.625 1 96.06 218 ALA A CA 1
ATOM 1718 C C . ALA A 1 218 ? 1.472 3.814 19.703 1 96.06 218 ALA A C 1
ATOM 1720 O O . ALA A 1 218 ? 2.547 4.418 19.719 1 96.06 218 ALA A O 1
ATOM 1721 N N . ASP A 1 219 ? 1.13 2.916 20.578 1 96.88 219 ASP A N 1
ATOM 1722 C CA . ASP A 1 219 ? 2.072 2.551 21.641 1 96.88 219 ASP A CA 1
ATOM 1723 C C . ASP A 1 219 ? 3.35 1.956 21.047 1 96.88 219 ASP A C 1
ATOM 1725 O O . ASP A 1 219 ? 4.449 2.23 21.531 1 96.88 219 ASP A O 1
ATOM 1729 N N . HIS A 1 220 ? 3.176 1.161 20.078 1 97.62 220 HIS A N 1
ATOM 1730 C CA . HIS A 1 220 ? 4.332 0.571 19.406 1 97.62 220 HIS A CA 1
ATOM 1731 C C . HIS A 1 220 ? 5.18 1.641 18.734 1 97.62 220 HIS A C 1
ATOM 1733 O O . HIS A 1 220 ? 6.41 1.619 18.828 1 97.62 220 HIS A O 1
ATOM 1739 N N . ALA A 1 221 ? 4.559 2.576 18.047 1 97.12 221 ALA A N 1
ATOM 1740 C CA . ALA A 1 221 ? 5.277 3.68 17.422 1 97.12 221 ALA A CA 1
ATOM 1741 C C . ALA A 1 221 ? 6.121 4.438 18.438 1 97.12 221 ALA A C 1
ATOM 1743 O O . ALA A 1 221 ? 7.285 4.758 18.188 1 97.12 221 ALA A O 1
ATOM 1744 N N . LYS A 1 222 ? 5.59 4.668 19.562 1 96.38 222 LYS A N 1
ATOM 1745 C CA . LYS A 1 222 ? 6.25 5.41 20.641 1 96.38 222 LYS A CA 1
ATOM 1746 C C . LYS A 1 222 ? 7.391 4.598 21.25 1 96.38 222 LYS A C 1
ATOM 1748 O O . LYS A 1 222 ? 8.289 5.16 21.875 1 96.38 222 LYS A O 1
ATOM 1753 N N . SER A 1 223 ? 7.312 3.361 21.094 1 97 223 SER A N 1
ATOM 1754 C CA . SER A 1 223 ? 8.32 2.492 21.703 1 97 223 SER A CA 1
ATOM 1755 C C . SER A 1 223 ? 9.531 2.334 20.781 1 97 223 SER A C 1
ATOM 1757 O O . SER A 1 223 ? 10.555 1.783 21.188 1 97 223 SER A O 1
ATOM 1759 N N . LEU A 1 224 ? 9.469 2.74 19.547 1 97.56 224 LEU A N 1
ATOM 1760 C CA . LEU A 1 224 ? 10.555 2.607 18.578 1 97.56 224 LEU A CA 1
ATOM 1761 C C . LEU A 1 224 ? 11.391 3.881 18.531 1 97.56 224 LEU A C 1
ATOM 1763 O O . LEU A 1 224 ? 10.953 4.891 17.969 1 97.56 224 LEU A O 1
ATOM 1767 N N . PRO A 1 225 ? 12.562 3.871 19.016 1 97 225 PRO A N 1
ATOM 1768 C CA . PRO A 1 225 ? 13.383 5.082 19.078 1 97 225 PRO A CA 1
ATOM 1769 C C . PRO A 1 225 ? 13.617 5.719 17.719 1 97 225 PRO A C 1
ATOM 1771 O O . PRO A 1 225 ? 13.578 6.945 17.594 1 97 225 PRO A O 1
ATOM 1774 N N . ALA A 1 226 ? 13.867 4.91 16.734 1 97.31 226 ALA A N 1
ATOM 1775 C CA . ALA A 1 226 ? 14.141 5.438 15.398 1 97.31 226 ALA A CA 1
ATOM 1776 C C . ALA A 1 226 ? 12.953 6.238 14.875 1 97.31 226 ALA A C 1
ATOM 1778 O O . ALA A 1 226 ? 13.133 7.27 14.227 1 97.31 226 ALA A O 1
ATOM 1779 N N . ILE A 1 227 ? 11.719 5.781 15.164 1 97.81 227 ILE A N 1
ATOM 1780 C CA . ILE A 1 227 ? 10.5 6.441 14.703 1 97.81 227 ILE A CA 1
ATOM 1781 C C . ILE A 1 227 ? 10.305 7.75 15.469 1 97.81 227 ILE A C 1
ATOM 1783 O O . ILE A 1 227 ? 9.992 8.781 14.867 1 97.81 227 ILE A O 1
ATOM 1787 N N . GLN A 1 228 ? 10.477 7.703 16.734 1 96.12 228 GLN A N 1
ATOM 1788 C CA . GLN A 1 228 ? 10.344 8.898 17.547 1 96.12 228 GLN A CA 1
ATOM 1789 C C . GLN A 1 228 ? 11.336 9.977 17.125 1 96.12 228 GLN A C 1
ATOM 1791 O O . GLN A 1 228 ? 10.953 11.141 16.938 1 96.12 228 GLN A O 1
ATOM 1796 N N . ALA A 1 229 ? 12.57 9.578 16.984 1 96.69 229 ALA A N 1
ATOM 1797 C CA . ALA A 1 229 ? 13.617 10.523 16.609 1 96.69 229 ALA A CA 1
ATOM 1798 C C . ALA A 1 229 ? 13.328 11.125 15.234 1 96.69 229 ALA A C 1
ATOM 1800 O O . ALA A 1 229 ? 13.539 12.328 15.016 1 96.69 229 ALA A O 1
ATOM 1801 N N . TYR A 1 230 ? 12.898 10.32 14.328 1 97.88 230 TYR A N 1
ATOM 1802 C CA . TYR A 1 230 ? 12.547 10.766 12.984 1 97.88 230 TYR A CA 1
ATOM 1803 C C . TYR A 1 230 ? 11.438 11.812 13.023 1 97.88 230 TYR A C 1
ATOM 1805 O O . TYR A 1 230 ? 11.547 12.859 12.383 1 97.88 230 TYR A O 1
ATOM 1813 N N . CYS A 1 231 ? 10.344 11.531 13.789 1 97.25 231 CYS A N 1
ATOM 1814 C CA . CYS A 1 231 ? 9.227 12.461 13.898 1 97.25 231 CYS A CA 1
ATOM 1815 C C . CYS A 1 231 ? 9.664 13.758 14.57 1 97.25 231 CYS A C 1
ATOM 1817 O O . CYS A 1 231 ? 9.227 14.836 14.18 1 97.25 231 CYS A O 1
ATOM 1819 N N . ASP A 1 232 ? 10.508 13.617 15.539 1 95.75 232 ASP A N 1
ATOM 1820 C CA . ASP A 1 232 ? 11.031 14.805 16.203 1 95.75 232 ASP A CA 1
ATOM 1821 C C . ASP A 1 232 ? 11.828 15.672 15.234 1 95.75 232 ASP A C 1
ATOM 1823 O O . ASP A 1 232 ? 11.68 16.891 15.219 1 95.75 232 ASP A O 1
ATOM 1827 N N . ARG A 1 233 ? 12.719 15.078 14.492 1 96.81 233 ARG A N 1
ATOM 1828 C CA . ARG A 1 233 ? 13.516 15.812 13.516 1 96.81 233 ARG A CA 1
ATOM 1829 C C . ARG A 1 233 ? 12.625 16.516 12.492 1 96.81 233 ARG A C 1
ATOM 1831 O O . ARG A 1 233 ? 12.844 17.672 12.164 1 96.81 233 ARG A O 1
ATOM 1838 N N . MET A 1 234 ? 11.625 15.82 11.992 1 97.75 234 MET A N 1
ATOM 1839 C CA . MET A 1 234 ? 10.703 16.391 11.016 1 97.75 234 MET A CA 1
ATOM 1840 C C . MET A 1 234 ? 9.93 17.562 11.617 1 97.75 234 MET A C 1
ATOM 1842 O O . MET A 1 234 ? 9.789 18.609 10.984 1 97.75 234 MET A O 1
ATOM 1846 N N . ARG A 1 235 ? 9.43 17.312 12.805 1 96.38 235 ARG A N 1
ATOM 1847 C CA . ARG A 1 235 ? 8.68 18.375 13.477 1 96.38 235 ARG A CA 1
ATOM 1848 C C . ARG A 1 235 ? 9.539 19.609 13.672 1 96.38 235 ARG A C 1
ATOM 1850 O O . ARG A 1 235 ? 9.07 20.734 13.445 1 96.38 235 ARG A O 1
ATOM 1857 N N . GLU A 1 236 ? 10.75 19.422 14.102 1 95 236 GLU A N 1
ATOM 1858 C CA . GLU A 1 236 ? 11.68 20.531 14.312 1 95 236 GLU A CA 1
ATOM 1859 C C . GLU A 1 236 ? 12 21.234 12.992 1 95 236 GLU A C 1
ATOM 1861 O O . GLU A 1 236 ? 12.016 22.469 12.93 1 95 236 GLU A O 1
ATOM 1866 N N . ARG A 1 237 ? 12.297 20.5 11.984 1 95.62 237 ARG A N 1
ATOM 1867 C CA . ARG A 1 237 ? 12.664 21.031 10.68 1 95.62 237 ARG A CA 1
ATOM 1868 C C . ARG A 1 237 ? 11.516 21.828 10.07 1 95.62 237 ARG A C 1
ATOM 1870 O O . ARG A 1 237 ? 11.734 22.844 9.406 1 95.62 237 ARG A O 1
ATOM 1877 N N . CYS A 1 238 ? 10.297 21.375 10.266 1 96.38 238 CYS A N 1
ATOM 1878 C CA . CYS A 1 238 ? 9.156 21.953 9.586 1 96.38 238 CYS A CA 1
ATOM 1879 C C . CYS A 1 238 ? 8.516 23.047 10.43 1 96.38 238 CYS A C 1
ATOM 1881 O O . CYS A 1 238 ? 8.094 24.078 9.906 1 96.38 238 CYS A O 1
ATOM 1883 N N . PHE A 1 239 ? 8.5 22.828 11.789 1 94.12 239 PHE A N 1
ATOM 1884 C CA . PHE A 1 239 ? 7.617 23.688 12.578 1 94.12 239 PHE A CA 1
ATOM 1885 C C . PHE A 1 239 ? 8.367 24.281 13.766 1 94.12 239 PHE A C 1
ATOM 1887 O O . PHE A 1 239 ? 7.781 25.016 14.562 1 94.12 239 PHE A O 1
ATOM 1894 N N . GLY A 1 240 ? 9.578 23.703 14.211 1 79.38 240 GLY A N 1
ATOM 1895 C CA . GLY A 1 240 ? 10.359 24.078 15.383 1 79.38 240 GLY A CA 1
ATOM 1896 C C . GLY A 1 240 ? 10.07 25.484 15.867 1 79.38 240 GLY A C 1
ATOM 1897 O O . GLY A 1 240 ? 9.773 25.688 17.047 1 79.38 240 GLY A O 1
ATOM 1898 N N . SER A 1 241 ? 10.25 26.359 15.078 1 59.97 241 SER A N 1
ATOM 1899 C CA . SER A 1 241 ? 9.961 27.688 15.594 1 59.97 241 SER A CA 1
ATOM 1900 C C . SER A 1 241 ? 8.477 27.844 15.922 1 59.97 241 SER A C 1
ATOM 1902 O O . SER A 1 241 ? 8.117 28.594 16.828 1 59.97 241 SER A O 1
ATOM 1904 N N . LYS A 1 242 ? 7.645 27.203 15.273 1 55.66 242 LYS A N 1
ATOM 1905 C CA . LYS A 1 242 ? 6.195 27.359 15.336 1 55.66 242 LYS A CA 1
ATOM 1906 C C . LYS A 1 242 ? 5.578 26.328 16.281 1 55.66 242 LYS A C 1
ATOM 1908 O O . LYS A 1 242 ? 4.449 26.516 16.75 1 55.66 242 LYS A O 1
ATOM 1913 N N . ALA A 1 243 ? 6.109 25.094 16.328 1 53.53 243 ALA A N 1
ATOM 1914 C CA . ALA A 1 243 ? 5.602 23.953 17.094 1 53.53 243 ALA A CA 1
ATOM 1915 C C . ALA A 1 243 ? 5.656 24.234 18.594 1 53.53 243 ALA A C 1
ATOM 1917 O O . ALA A 1 243 ? 5.102 23.469 19.391 1 53.53 243 ALA A O 1
ATOM 1918 N N . GLN A 1 244 ? 6.586 25.016 18.922 1 46.62 244 GLN A N 1
ATOM 1919 C CA . GLN A 1 244 ? 6.566 25.438 20.328 1 46.62 244 GLN A CA 1
ATOM 1920 C C . GLN A 1 244 ? 5.211 26.016 20.703 1 46.62 244 GLN A C 1
ATOM 1922 O O . GLN A 1 244 ? 5.035 26.516 21.828 1 46.62 244 GLN A O 1
ATOM 1927 N N . LEU A 1 245 ? 4.348 26 19.703 1 42.53 245 LEU A N 1
ATOM 1928 C CA . LEU A 1 245 ? 3.107 26.703 20.031 1 42.53 245 LEU A CA 1
ATOM 1929 C C . LEU A 1 245 ? 2.363 26 21.156 1 42.53 245 LEU A C 1
ATOM 1931 O O . LEU A 1 245 ? 2.727 24.891 21.547 1 42.53 245 LEU A O 1
ATOM 1935 N N . ASP A 1 246 ? 0.903 25.797 21.125 1 39.94 246 ASP A N 1
ATOM 1936 C CA . ASP A 1 246 ? -0.001 25.766 22.266 1 39.94 246 ASP A CA 1
ATOM 1937 C C . ASP A 1 246 ? -0.011 24.391 22.922 1 39.94 246 ASP A C 1
ATOM 1939 O O . ASP A 1 246 ? -0.746 23.5 22.484 1 39.94 246 ASP A O 1
ATOM 1943 N N . ARG A 1 247 ? 1.115 23.703 23.047 1 38.34 247 ARG A N 1
ATOM 1944 C CA . ARG A 1 247 ? 0.834 22.688 24.062 1 38.34 247 ARG A CA 1
ATOM 1945 C C . ARG A 1 247 ? 0.001 23.266 25.203 1 38.34 247 ARG A C 1
ATOM 1947 O O . ARG A 1 247 ? 0.372 24.281 25.797 1 38.34 247 ARG A O 1
ATOM 1954 N N . PRO A 1 248 ? -1.311 22.797 25.156 1 35.47 248 PRO A N 1
ATOM 1955 C CA . PRO A 1 248 ? -1.843 23.344 26.406 1 35.47 248 PRO A CA 1
ATOM 1956 C C . PRO A 1 248 ? -1.044 22.891 27.625 1 35.47 248 PRO A C 1
ATOM 1958 O O . PRO A 1 248 ? -0.386 21.844 27.594 1 35.47 248 PRO A O 1
ATOM 1961 N N . MET B 1 1 ? 7.129 -54.5 8.711 1 30.97 1 MET B N 1
ATOM 1962 C CA . MET B 1 1 ? 7.68 -53.5 7.793 1 30.97 1 MET B CA 1
ATOM 1963 C C . MET B 1 1 ? 6.863 -52.188 7.836 1 30.97 1 MET B C 1
ATOM 1965 O O . MET B 1 1 ? 5.676 -52.219 7.504 1 30.97 1 MET B O 1
ATOM 1969 N N . SER B 1 2 ? 7 -51.375 8.828 1 34.97 2 SER B N 1
ATOM 1970 C CA . SER B 1 2 ? 6.215 -50.188 9.156 1 34.97 2 SER B CA 1
ATOM 1971 C C . SER B 1 2 ? 5.996 -49.312 7.926 1 34.97 2 SER B C 1
ATOM 1973 O O . SER B 1 2 ? 6.945 -48.969 7.215 1 34.97 2 SER B O 1
ATOM 1975 N N . ASP B 1 3 ? 4.953 -49.469 7.184 1 35.47 3 ASP B N 1
ATOM 1976 C CA . ASP B 1 3 ? 4.574 -48.688 6.004 1 35.47 3 ASP B CA 1
ATOM 1977 C C . ASP B 1 3 ? 4.922 -47.219 6.184 1 35.47 3 ASP B C 1
ATOM 1979 O O . ASP B 1 3 ? 4.344 -46.531 7.027 1 35.47 3 ASP B O 1
ATOM 1983 N N . GLN B 1 4 ? 6.207 -46.781 6.438 1 36.72 4 GLN B N 1
ATOM 1984 C CA . GLN B 1 4 ? 6.707 -45.406 6.383 1 36.72 4 GLN B CA 1
ATOM 1985 C C . GLN B 1 4 ? 5.91 -44.594 5.383 1 36.72 4 GLN B C 1
ATOM 1987 O O . GLN B 1 4 ? 6.023 -44.781 4.172 1 36.72 4 GLN B O 1
ATOM 1992 N N . SER B 1 5 ? 4.645 -44.281 5.582 1 40.44 5 SER B N 1
ATOM 1993 C CA . SER B 1 5 ? 3.75 -43.438 4.793 1 40.44 5 SER B CA 1
ATOM 1994 C C . SER B 1 5 ? 4.516 -42.281 4.121 1 40.44 5 SER B C 1
ATOM 1996 O O . SER B 1 5 ? 5.246 -41.531 4.781 1 40.44 5 SER B O 1
ATOM 1998 N N . SER B 1 6 ? 5.098 -42.375 3 1 45.44 6 SER B N 1
ATOM 1999 C CA . SER B 1 6 ? 5.762 -41.406 2.148 1 45.44 6 SER B CA 1
ATOM 2000 C C . SER B 1 6 ? 5.27 -40 2.447 1 45.44 6 SER B C 1
ATOM 2002 O O . SER B 1 6 ? 4.062 -39.75 2.574 1 45.44 6 SER B O 1
ATOM 2004 N N . PRO B 1 7 ? 5.891 -39.156 3.258 1 51.16 7 PRO B N 1
ATOM 2005 C CA . PRO B 1 7 ? 5.41 -37.812 3.617 1 51.16 7 PRO B CA 1
ATOM 2006 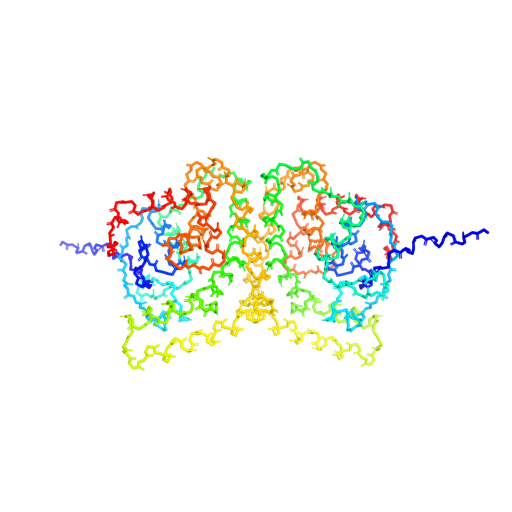C C . PRO B 1 7 ? 4.52 -37.188 2.541 1 51.16 7 PRO B C 1
ATOM 2008 O O . PRO B 1 7 ? 4.836 -37.281 1.352 1 51.16 7 PRO B O 1
ATOM 2011 N N . SER B 1 8 ? 3.115 -37.312 2.629 1 65.81 8 SER B N 1
ATOM 2012 C CA . SER B 1 8 ? 2.068 -36.875 1.709 1 65.81 8 SER B CA 1
ATOM 2013 C C . SER B 1 8 ? 2.443 -35.594 1.012 1 65.81 8 SER B C 1
ATOM 2015 O O . SER B 1 8 ? 2.912 -34.656 1.654 1 65.81 8 SER B O 1
ATOM 2017 N N . THR B 1 9 ? 2.805 -35.625 -0.325 1 85.81 9 THR B N 1
ATOM 2018 C CA . THR B 1 9 ? 3.166 -34.531 -1.189 1 85.81 9 THR B CA 1
ATOM 2019 C C . THR B 1 9 ? 2.186 -33.375 -1.018 1 85.81 9 THR B C 1
ATOM 2021 O O . THR B 1 9 ? 0.973 -33.562 -0.954 1 85.81 9 THR B O 1
ATOM 2024 N N . LEU B 1 10 ? 2.65 -32.188 -0.631 1 94.19 10 LEU B N 1
ATOM 2025 C CA . LEU B 1 10 ? 1.856 -30.969 -0.493 1 94.19 10 LEU B CA 1
ATOM 2026 C C . LEU B 1 10 ? 1.031 -30.703 -1.75 1 94.19 10 LEU B C 1
ATOM 2028 O O . LEU B 1 10 ? 1.577 -30.656 -2.854 1 94.19 10 LEU B O 1
ATOM 2032 N N . ARG B 1 11 ? -0.287 -30.75 -1.587 1 96.69 11 ARG B N 1
ATOM 2033 C CA . ARG B 1 11 ? -1.161 -30.391 -2.701 1 96.69 11 ARG B CA 1
ATOM 2034 C C . ARG B 1 11 ? -1.47 -28.906 -2.701 1 96.69 11 ARG B C 1
ATOM 2036 O O . ARG B 1 11 ? -1.883 -28.344 -1.681 1 96.69 11 ARG B O 1
ATOM 2043 N N . VAL B 1 12 ? -1.216 -28.281 -3.793 1 97.31 12 VAL B N 1
ATOM 2044 C CA . VAL B 1 12 ? -1.47 -26.844 -3.973 1 97.31 12 VAL B CA 1
ATOM 2045 C C . VAL B 1 12 ? -2.547 -26.641 -5.035 1 97.31 12 VAL B C 1
ATOM 2047 O O . VAL B 1 12 ? -2.365 -27.031 -6.191 1 97.31 12 VAL B O 1
ATOM 2050 N N . PHE B 1 13 ? -3.656 -26.062 -4.656 1 97.38 13 PHE B N 1
ATOM 2051 C CA . PHE B 1 13 ? -4.777 -25.828 -5.559 1 97.38 13 PHE B CA 1
ATOM 2052 C C . PHE B 1 13 ? -4.703 -24.422 -6.156 1 97.38 13 PHE B C 1
ATOM 2054 O O . PHE B 1 13 ? -4.641 -23.438 -5.43 1 97.38 13 PHE B O 1
ATOM 2061 N N . THR B 1 14 ? -4.625 -24.359 -7.457 1 96.19 14 THR B N 1
ATOM 2062 C CA . THR B 1 14 ? -4.523 -23.094 -8.164 1 96.19 14 THR B CA 1
ATOM 2063 C C . THR B 1 14 ? -5.484 -23.062 -9.352 1 96.19 14 THR B C 1
ATOM 2065 O O . THR B 1 14 ? -6.047 -24.078 -9.734 1 96.19 14 THR B O 1
ATOM 2068 N N . PHE B 1 15 ? -5.66 -21.891 -9.945 1 92.38 15 PHE B N 1
ATOM 2069 C CA . PHE B 1 15 ? -6.301 -21.766 -11.25 1 92.38 15 PHE B CA 1
ATOM 2070 C C . PHE B 1 15 ? -5.434 -22.406 -12.328 1 92.38 15 PHE B C 1
ATOM 2072 O O . PHE B 1 15 ? -4.27 -22.734 -12.094 1 92.38 15 PHE B O 1
ATOM 2079 N N . SER B 1 16 ? -6.031 -22.578 -13.461 1 91.75 16 SER B N 1
ATOM 2080 C CA . SER B 1 16 ? -5.371 -23.234 -14.586 1 91.75 16 SER B CA 1
ATOM 2081 C C . SER B 1 16 ? -4.176 -22.422 -15.078 1 91.75 16 SER B C 1
ATOM 2083 O O . SER B 1 16 ? -4.141 -21.203 -14.914 1 91.75 16 SER B O 1
ATOM 2085 N N . PRO B 1 17 ? -3.119 -23.078 -15.648 1 91.44 17 PRO B N 1
ATOM 2086 C CA . PRO B 1 17 ? -2.016 -22.375 -16.312 1 91.44 17 PRO B CA 1
ATOM 2087 C C . PRO B 1 17 ? -2.48 -21.531 -17.5 1 91.44 17 PRO B C 1
ATOM 2089 O O . PRO B 1 17 ? -3.475 -21.875 -18.141 1 91.44 17 PRO B O 1
ATOM 2092 N N . ASP B 1 18 ? -1.894 -20.422 -17.688 1 87.5 18 ASP B N 1
ATOM 2093 C CA . ASP B 1 18 ? -2.088 -19.578 -18.859 1 87.5 18 ASP B CA 1
ATOM 2094 C C . ASP B 1 18 ? -0.903 -18.641 -19.062 1 87.5 18 ASP B C 1
ATOM 2096 O O . ASP B 1 18 ? -0.083 -18.469 -18.156 1 87.5 18 ASP B O 1
ATOM 2100 N N . TRP B 1 19 ? -0.621 -18.156 -20.297 1 87.19 19 TRP B N 1
ATOM 2101 C CA . TRP B 1 19 ? 0.361 -17.141 -20.656 1 87.19 19 TRP B CA 1
ATOM 2102 C C . TRP B 1 19 ? 1.778 -17.625 -20.359 1 87.19 19 TRP B C 1
ATOM 2104 O O . TRP B 1 19 ? 2.635 -16.844 -19.938 1 87.19 19 TRP B O 1
ATOM 2114 N N . GLY B 1 20 ? 1.94 -18.906 -20.391 1 89.06 20 GLY B N 1
ATOM 2115 C CA . GLY B 1 20 ? 3.256 -19.469 -20.141 1 89.06 20 GLY B CA 1
ATOM 2116 C C . GLY B 1 20 ? 3.598 -19.531 -18.656 1 89.06 20 GLY B C 1
ATOM 2117 O O . GLY B 1 20 ? 4.758 -19.734 -18.297 1 89.06 20 GLY B O 1
ATOM 2118 N N . LEU B 1 21 ? 2.645 -19.281 -17.844 1 93.94 21 LEU B N 1
ATOM 2119 C CA . LEU B 1 21 ? 2.809 -19.344 -16.406 1 93.94 21 LEU B CA 1
ATOM 2120 C C . LEU B 1 21 ? 2.086 -20.562 -15.828 1 93.94 21 LEU B C 1
ATOM 2122 O O . LEU B 1 21 ? 1.098 -21.031 -16.391 1 93.94 21 LEU B O 1
ATOM 2126 N N . PRO B 1 22 ? 2.576 -21.094 -14.781 1 94.88 22 PRO B N 1
ATOM 2127 C CA . PRO B 1 22 ? 1.978 -22.312 -14.227 1 94.88 22 PRO B CA 1
ATOM 2128 C C . PRO B 1 22 ? 0.576 -22.078 -13.664 1 94.88 22 PRO B C 1
ATOM 2130 O O . PRO B 1 22 ? -0.143 -23.031 -13.367 1 94.88 22 PRO B O 1
ATOM 2133 N N . THR B 1 23 ? 0.169 -20.891 -13.5 1 94.19 23 THR B N 1
ATOM 2134 C CA . THR B 1 23 ? -1.167 -20.484 -13.078 1 94.19 23 THR B CA 1
ATOM 2135 C C . THR B 1 23 ? -1.461 -19.047 -13.523 1 94.19 23 THR B C 1
ATOM 2137 O O . THR B 1 23 ? -0.54 -18.266 -13.758 1 94.19 23 THR B O 1
ATOM 2140 N N . ASN B 1 24 ? -2.717 -18.703 -13.609 1 90.44 24 ASN B N 1
ATOM 2141 C CA . ASN B 1 24 ? -3.082 -17.344 -14.008 1 90.44 24 ASN B CA 1
ATOM 2142 C C . ASN B 1 24 ? -3.443 -16.484 -12.797 1 90.44 24 ASN B C 1
ATOM 2144 O O . ASN B 1 24 ? -3.799 -15.312 -12.945 1 90.44 24 ASN B O 1
ATOM 2148 N N . GLY B 1 25 ? -3.404 -17.047 -11.617 1 92.88 25 GLY B N 1
ATOM 2149 C CA . GLY B 1 25 ? -3.662 -16.297 -10.398 1 92.88 25 GLY B CA 1
ATOM 2150 C C . GLY B 1 25 ? -2.404 -15.727 -9.773 1 92.88 25 GLY B C 1
ATOM 2151 O O . GLY B 1 25 ? -1.466 -16.453 -9.461 1 92.88 25 GLY B O 1
ATOM 2152 N N . PRO B 1 26 ? -2.375 -14.453 -9.562 1 95.19 26 PRO B N 1
ATOM 2153 C CA . PRO B 1 26 ? -1.172 -13.773 -9.078 1 95.19 26 PRO B CA 1
ATOM 2154 C C . PRO B 1 26 ? -0.683 -14.32 -7.738 1 95.19 26 PRO B C 1
ATOM 2156 O O . PRO B 1 26 ? 0.52 -14.523 -7.551 1 95.19 26 PRO B O 1
ATOM 2159 N N . PHE B 1 27 ? -1.597 -14.578 -6.832 1 95.56 27 PHE B N 1
ATOM 2160 C CA . PHE B 1 27 ? -1.193 -15.031 -5.504 1 95.56 27 PHE B CA 1
ATOM 2161 C C . PHE B 1 27 ? -0.812 -16.5 -5.527 1 95.56 27 PHE B C 1
ATOM 2163 O O . PHE B 1 27 ? 0.057 -16.938 -4.77 1 95.56 27 PHE B O 1
ATOM 2170 N N . ALA B 1 28 ? -1.462 -17.234 -6.395 1 97.25 28 ALA B N 1
ATOM 2171 C CA . ALA B 1 28 ? -1.031 -18.609 -6.602 1 97.25 28 ALA B CA 1
ATOM 2172 C C . ALA B 1 28 ? 0.364 -18.656 -7.219 1 97.25 28 ALA B C 1
ATOM 2174 O O . ALA B 1 28 ? 1.171 -19.531 -6.871 1 97.25 28 ALA B O 1
ATOM 2175 N N . LEU B 1 29 ? 0.561 -17.766 -8.156 1 97.25 29 LEU B N 1
ATOM 2176 C CA . LEU B 1 29 ? 1.881 -17.703 -8.773 1 97.25 29 LEU B CA 1
ATOM 2177 C C . LEU B 1 29 ? 2.951 -17.375 -7.742 1 97.25 29 LEU B C 1
ATOM 2179 O O . LEU B 1 29 ? 4.027 -17.969 -7.742 1 97.25 29 LEU B O 1
ATOM 2183 N N . LYS B 1 30 ? 2.703 -16.438 -6.891 1 98 30 LYS B N 1
ATOM 2184 C CA . LYS B 1 30 ? 3.58 -16.109 -5.773 1 98 30 LYS B CA 1
ATOM 2185 C C . LYS B 1 30 ? 3.893 -17.344 -4.934 1 98 30 LYS B C 1
ATOM 2187 O O . LYS B 1 30 ? 5.051 -17.578 -4.582 1 98 30 LYS B O 1
ATOM 2192 N N . LEU B 1 31 ? 2.887 -18.094 -4.582 1 98.19 31 LEU B N 1
ATOM 2193 C CA . LEU B 1 31 ? 3.037 -19.266 -3.738 1 98.19 31 LEU B CA 1
ATOM 2194 C C . LEU B 1 31 ? 3.879 -20.328 -4.438 1 98.19 31 LEU B C 1
ATOM 2196 O O . LEU B 1 31 ? 4.797 -20.891 -3.836 1 98.19 31 LEU B O 1
ATOM 2200 N N . LEU B 1 32 ? 3.564 -20.578 -5.688 1 98 32 LEU B N 1
ATOM 2201 C CA . LEU B 1 32 ? 4.324 -21.578 -6.441 1 98 32 LEU B CA 1
ATOM 2202 C C . LEU B 1 32 ? 5.785 -21.156 -6.574 1 98 32 LEU B C 1
ATOM 2204 O O . LEU B 1 32 ? 6.688 -21.984 -6.414 1 98 32 LEU B O 1
ATOM 2208 N N . ALA B 1 33 ? 5.984 -19.891 -6.883 1 98.12 33 ALA B N 1
ATOM 2209 C CA . ALA B 1 33 ? 7.352 -19.375 -6.973 1 98.12 33 ALA B CA 1
ATOM 2210 C C . ALA B 1 33 ? 8.102 -19.594 -5.66 1 98.12 33 ALA B C 1
ATOM 2212 O O . ALA B 1 33 ? 9.258 -20.016 -5.66 1 98.12 33 ALA B O 1
ATOM 2213 N N . TRP B 1 34 ? 7.457 -19.312 -4.52 1 98.5 34 TRP B N 1
ATOM 2214 C CA . TRP B 1 34 ? 8.07 -19.484 -3.207 1 98.5 34 TRP B CA 1
ATOM 2215 C C . TRP B 1 34 ? 8.422 -20.953 -2.951 1 98.5 34 TRP B C 1
ATOM 2217 O O . TRP B 1 34 ? 9.516 -21.25 -2.467 1 98.5 34 TRP B O 1
ATOM 2227 N N . LEU B 1 35 ? 7.527 -21.828 -3.293 1 97.88 35 LEU B N 1
ATOM 2228 C CA . LEU B 1 35 ? 7.742 -23.25 -3.1 1 97.88 35 LEU B CA 1
ATOM 2229 C C . LEU B 1 35 ? 8.93 -23.75 -3.922 1 97.88 35 LEU B C 1
ATOM 2231 O O . LEU B 1 35 ? 9.75 -24.531 -3.432 1 97.88 35 LEU B O 1
ATOM 2235 N N . GLU B 1 36 ? 8.977 -23.297 -5.152 1 97.44 36 GLU B N 1
ATOM 2236 C CA . GLU B 1 36 ? 10.086 -23.688 -6.027 1 97.44 36 GLU B CA 1
ATOM 2237 C C . GLU B 1 36 ? 11.422 -23.234 -5.453 1 97.44 36 GLU B C 1
ATOM 2239 O O . GLU B 1 36 ? 12.375 -24.016 -5.406 1 97.44 36 GLU B O 1
ATOM 2244 N N . LEU B 1 37 ? 11.5 -22.031 -5.004 1 97.81 37 LEU B N 1
ATOM 2245 C CA . LEU B 1 37 ? 12.742 -21.484 -4.469 1 97.81 37 LEU B CA 1
ATOM 2246 C C . LEU B 1 37 ? 13.117 -22.156 -3.152 1 97.81 37 LEU B C 1
ATOM 2248 O O . LEU B 1 37 ? 14.297 -22.328 -2.846 1 97.81 37 LEU B O 1
ATOM 2252 N N . ALA B 1 38 ? 12.102 -22.5 -2.371 1 97.44 38 ALA B N 1
ATOM 2253 C CA . ALA B 1 38 ? 12.312 -23.125 -1.069 1 97.44 38 ALA B CA 1
ATOM 2254 C C . ALA B 1 38 ? 12.68 -24.594 -1.224 1 97.44 38 ALA B C 1
ATOM 2256 O O . ALA B 1 38 ? 13.125 -25.234 -0.266 1 97.44 38 ALA B O 1
ATOM 2257 N N . GLY B 1 39 ? 12.461 -25.141 -2.393 1 95.88 39 GLY B N 1
ATOM 2258 C CA . GLY B 1 39 ? 12.773 -26.531 -2.645 1 95.88 39 GLY B CA 1
ATOM 2259 C C . GLY B 1 39 ? 11.789 -27.484 -2 1 95.88 39 GLY B C 1
ATOM 2260 O O . GLY B 1 39 ? 12.172 -28.594 -1.592 1 95.88 39 GLY B O 1
ATOM 2261 N N . ILE B 1 40 ? 10.602 -27.078 -1.859 1 95.81 40 ILE B N 1
ATOM 2262 C CA . ILE B 1 40 ? 9.57 -27.922 -1.267 1 95.81 40 ILE B CA 1
ATOM 2263 C C . ILE B 1 40 ? 8.75 -28.578 -2.371 1 95.81 40 ILE B C 1
ATOM 2265 O O . ILE B 1 40 ? 8.086 -27.906 -3.154 1 95.81 40 ILE B O 1
ATOM 2269 N N . PRO B 1 41 ? 8.797 -29.844 -2.453 1 94.81 41 PRO B N 1
ATOM 2270 C CA . PRO B 1 41 ? 8.008 -30.531 -3.475 1 94.81 41 PRO B CA 1
ATOM 2271 C C . PRO B 1 41 ? 6.5 -30.359 -3.273 1 94.81 41 PRO B C 1
ATOM 2273 O O . PRO B 1 41 ? 6.027 -30.344 -2.135 1 94.81 41 PRO B O 1
ATOM 2276 N N . TYR B 1 42 ? 5.777 -30.25 -4.359 1 95.69 42 TYR B N 1
ATOM 2277 C CA . TYR B 1 42 ? 4.328 -30.094 -4.297 1 95.69 42 TYR B CA 1
ATOM 2278 C C . TYR B 1 42 ? 3.664 -30.672 -5.543 1 95.69 42 TYR B C 1
ATOM 2280 O O . TYR B 1 42 ? 4.32 -30.859 -6.57 1 95.69 42 TYR B O 1
ATOM 2288 N N . GLU B 1 43 ? 2.43 -31.031 -5.371 1 95.5 43 GLU B N 1
ATOM 2289 C CA . GLU B 1 43 ? 1.545 -31.375 -6.477 1 95.5 43 GLU B CA 1
ATOM 2290 C C . GLU B 1 43 ? 0.542 -30.25 -6.75 1 95.5 43 GLU B C 1
ATOM 2292 O O . GLU B 1 43 ? -0.241 -29.891 -5.875 1 95.5 43 GLU B O 1
ATOM 2297 N N . GLN B 1 44 ? 0.605 -29.703 -7.883 1 96.31 44 GLN B N 1
ATOM 2298 C CA . GLN B 1 44 ? -0.343 -28.656 -8.266 1 96.31 44 GLN B CA 1
ATOM 2299 C C . GLN B 1 44 ? -1.647 -29.266 -8.773 1 96.31 44 GLN B C 1
ATOM 2301 O O . GLN B 1 44 ? -1.637 -30.125 -9.656 1 96.31 44 GLN B O 1
ATOM 2306 N N . VAL B 1 45 ? -2.729 -28.906 -8.203 1 96 45 VAL B N 1
ATOM 2307 C CA . VAL B 1 45 ? -4.062 -29.328 -8.609 1 96 45 VAL B CA 1
ATOM 2308 C C . VAL B 1 45 ? -4.836 -28.156 -9.188 1 96 45 VAL B C 1
ATOM 2310 O O . VAL B 1 45 ? -5.031 -27.141 -8.516 1 96 45 VAL B O 1
ATOM 2313 N N . VAL B 1 46 ? -5.258 -28.297 -10.406 1 94.12 46 VAL B N 1
ATOM 2314 C CA . VAL B 1 46 ? -6.016 -27.219 -11.055 1 94.12 46 VAL B CA 1
ATOM 2315 C C . VAL B 1 46 ? -7.461 -27.234 -10.562 1 94.12 46 VAL B C 1
ATOM 2317 O O . VAL B 1 46 ? -8.148 -28.266 -10.664 1 94.12 46 VAL B O 1
ATOM 2320 N N . GLU B 1 47 ? -7.832 -26.25 -9.953 1 92.56 47 GLU B N 1
ATOM 2321 C CA . GLU B 1 47 ? -9.203 -26.016 -9.508 1 92.56 47 GLU B CA 1
ATOM 2322 C C . GLU B 1 47 ? -9.648 -24.594 -9.836 1 92.56 47 GLU B C 1
ATOM 2324 O O . GLU B 1 47 ? -9.344 -23.656 -9.094 1 92.56 47 GLU B O 1
ATOM 2329 N N . ASN B 1 48 ? -10.469 -24.406 -10.898 1 88.62 48 ASN B N 1
ATOM 2330 C CA . ASN B 1 48 ? -10.852 -23.078 -11.383 1 88.62 48 ASN B CA 1
ATOM 2331 C C . ASN B 1 48 ? -12.047 -22.516 -10.625 1 88.62 48 ASN B C 1
ATOM 2333 O O . ASN B 1 48 ? -12.406 -21.359 -10.797 1 88.62 48 ASN B O 1
ATOM 2337 N N . ASN B 1 49 ? -12.633 -23.375 -9.758 1 83.62 49 ASN B N 1
ATOM 2338 C CA . ASN B 1 49 ? -13.719 -22.938 -8.891 1 83.62 49 ASN B CA 1
ATOM 2339 C C . ASN B 1 49 ? -13.219 -22.562 -7.504 1 83.62 49 ASN B C 1
ATOM 2341 O O . ASN B 1 49 ? -13.133 -23.406 -6.617 1 83.62 49 ASN B O 1
ATOM 2345 N N . SER B 1 50 ? -12.992 -21.297 -7.273 1 83.88 50 SER B N 1
ATOM 2346 C CA . SER B 1 50 ? -12.406 -20.828 -6.023 1 83.88 50 SER B CA 1
ATOM 2347 C C . SER B 1 50 ? -13.359 -21.031 -4.852 1 83.88 50 SER B C 1
ATOM 2349 O O . SER B 1 50 ? -12.945 -21.016 -3.693 1 83.88 50 SER B O 1
ATOM 2351 N N . SER B 1 51 ? -14.641 -21.188 -5.094 1 82.5 51 SER B N 1
ATOM 2352 C CA . SER B 1 51 ? -15.625 -21.391 -4.031 1 82.5 51 SER B CA 1
ATOM 2353 C C . SER B 1 51 ? -15.344 -22.656 -3.24 1 82.5 51 SER B C 1
ATOM 2355 O O . SER B 1 51 ? -15.852 -22.828 -2.131 1 82.5 51 SER B O 1
ATOM 2357 N N . LYS B 1 52 ? -14.57 -23.5 -3.783 1 85.88 52 LYS B N 1
ATOM 2358 C CA . LYS B 1 52 ? -14.234 -24.766 -3.117 1 85.88 52 LYS B CA 1
ATOM 2359 C C . LYS B 1 52 ? -13.133 -24.547 -2.078 1 85.88 52 LYS B C 1
ATOM 2361 O O . LYS B 1 52 ? -12.898 -25.422 -1.231 1 85.88 52 LYS B O 1
ATOM 2366 N N . GLY B 1 53 ? -12.391 -23.453 -2.24 1 88.38 53 GLY B N 1
ATOM 2367 C CA . GLY B 1 53 ? -11.328 -23.156 -1.302 1 88.38 53 GLY B CA 1
ATOM 2368 C C . GLY B 1 53 ? -11.805 -22.422 -0.066 1 88.38 53 GLY B C 1
ATOM 2369 O O . GLY B 1 53 ? -12.938 -21.938 -0.028 1 88.38 53 GLY B O 1
ATOM 2370 N N . PRO B 1 54 ? -10.922 -22.453 0.915 1 88.81 54 PRO B N 1
ATOM 2371 C CA . PRO B 1 54 ? -11.266 -21.688 2.115 1 88.81 54 PRO B CA 1
ATOM 2372 C C . PRO B 1 54 ? -11.594 -20.234 1.809 1 88.81 54 PRO B C 1
ATOM 2374 O O . PRO B 1 54 ? -10.859 -19.562 1.069 1 88.81 54 PRO B O 1
ATOM 2377 N N . LYS B 1 55 ? -12.758 -19.766 2.279 1 79.94 55 LYS B N 1
ATOM 2378 C CA . LYS B 1 55 ? -13.25 -18.406 2.121 1 79.94 55 LYS B CA 1
ATOM 2379 C C . LYS B 1 55 ? -13.508 -18.078 0.653 1 79.94 55 LYS B C 1
ATOM 2381 O O . LYS B 1 55 ? -13.594 -16.906 0.279 1 79.94 55 LYS B O 1
ATOM 2386 N N . GLY B 1 56 ? -13.445 -19.141 -0.223 1 84.56 56 GLY B N 1
ATOM 2387 C CA . GLY B 1 56 ? -13.773 -18.969 -1.627 1 84.56 56 GLY B CA 1
ATOM 2388 C C . GLY B 1 56 ? -12.641 -18.344 -2.426 1 84.56 56 GLY B C 1
ATOM 2389 O O . GLY B 1 56 ? -12.883 -17.641 -3.414 1 84.56 56 GLY B O 1
ATOM 2390 N N . LYS B 1 57 ? -11.492 -18.578 -1.965 1 86.88 57 LYS B N 1
ATOM 2391 C CA . LYS B 1 57 ? -10.359 -17.922 -2.607 1 86.88 57 LYS B CA 1
ATOM 2392 C C . LYS B 1 57 ? -9.328 -18.938 -3.094 1 86.88 57 LYS B C 1
ATOM 2394 O O . LYS B 1 57 ? -9.242 -20.047 -2.555 1 86.88 57 LYS B O 1
ATOM 2399 N N . SER B 1 58 ? -8.711 -18.672 -4.148 1 92.56 58 SER B N 1
ATOM 2400 C CA . SER B 1 58 ? -7.535 -19.375 -4.656 1 92.56 58 SER B CA 1
ATOM 2401 C C . SER B 1 58 ? -6.281 -18.516 -4.492 1 92.56 58 SER B C 1
ATOM 2403 O O . SER B 1 58 ? -6.332 -17.297 -4.617 1 92.56 58 SER B O 1
ATOM 2405 N N . PRO B 1 59 ? -5.129 -19.156 -4.062 1 96.38 59 PRO B N 1
ATOM 2406 C CA . PRO B 1 59 ? -4.863 -20.594 -3.93 1 96.38 59 PRO B CA 1
ATOM 2407 C C . PRO B 1 59 ? -5.164 -21.125 -2.529 1 96.38 59 PRO B C 1
ATOM 2409 O O . PRO B 1 59 ? -5.43 -20.344 -1.614 1 96.38 59 PRO B O 1
ATOM 2412 N N . TRP B 1 60 ? -5.195 -22.375 -2.371 1 97.12 60 TRP B N 1
ATOM 2413 C CA . TRP B 1 60 ? -5.184 -23.016 -1.058 1 97.12 60 TRP B CA 1
ATOM 2414 C C . TRP B 1 60 ? -4.398 -24.328 -1.097 1 97.12 60 TRP B C 1
ATOM 2416 O O . TRP B 1 60 ? -4.02 -24.797 -2.17 1 97.12 60 TRP B O 1
ATOM 2426 N N . VAL B 1 61 ? -4.059 -24.812 0.065 1 97.06 61 VAL B N 1
ATOM 2427 C CA . VAL B 1 61 ? -3.338 -26.062 0.195 1 97.06 61 VAL B CA 1
ATOM 2428 C C . VAL B 1 61 ? -4.09 -27 1.147 1 97.06 61 VAL B C 1
ATOM 2430 O O . VAL B 1 61 ? -5.012 -26.562 1.843 1 97.06 61 VAL B O 1
ATOM 2433 N N . GLU B 1 62 ? -3.75 -28.188 1.049 1 94.62 62 GLU B N 1
ATOM 2434 C CA . GLU B 1 62 ? -4.211 -29.156 2.037 1 94.62 62 GLU B CA 1
ATOM 2435 C C . GLU B 1 62 ? -3.082 -29.562 2.977 1 94.62 62 GLU B C 1
ATOM 2437 O O . GLU B 1 62 ? -2.096 -30.172 2.545 1 94.62 62 GLU B O 1
ATOM 2442 N N . LEU B 1 63 ? -3.154 -29.141 4.199 1 90.62 63 LEU B N 1
ATOM 2443 C CA . LEU B 1 63 ? -2.188 -29.484 5.238 1 90.62 63 LEU B CA 1
ATOM 2444 C C . LEU B 1 63 ? -2.836 -30.344 6.316 1 90.62 63 LEU B C 1
ATOM 2446 O O . LEU B 1 63 ? -3.822 -29.938 6.934 1 90.62 63 LEU B O 1
ATOM 2450 N N . ASP B 1 64 ? -2.303 -31.547 6.469 1 88.62 64 ASP B N 1
ATOM 2451 C CA . ASP B 1 64 ? -2.828 -32.469 7.477 1 88.62 64 ASP B CA 1
ATOM 2452 C C . ASP B 1 64 ? -4.324 -32.688 7.281 1 88.62 64 ASP B C 1
ATOM 2454 O O . ASP B 1 64 ? -5.094 -32.656 8.242 1 88.62 64 ASP B O 1
ATOM 2458 N N . GLY B 1 65 ? -4.723 -32.719 6.051 1 87.5 65 GLY B N 1
ATOM 2459 C CA . GLY B 1 65 ? -6.098 -33.031 5.715 1 87.5 65 GLY B CA 1
ATOM 2460 C C . GLY B 1 65 ? -7.031 -31.844 5.785 1 87.5 65 GLY B C 1
ATOM 2461 O O . GLY B 1 65 ? -8.234 -31.984 5.535 1 87.5 65 GLY B O 1
ATOM 2462 N N . LYS B 1 66 ? -6.559 -30.75 6.082 1 92.25 66 LYS B N 1
ATOM 2463 C CA . LYS B 1 66 ? -7.387 -29.547 6.191 1 92.25 66 LYS B CA 1
ATOM 2464 C C . LYS B 1 66 ? -6.953 -28.484 5.184 1 92.25 66 LYS B C 1
ATOM 2466 O O . LYS B 1 66 ? -5.758 -28.297 4.949 1 92.25 66 LYS B O 1
ATOM 2471 N N . PRO B 1 67 ? -7.957 -27.859 4.602 1 95.12 67 PRO B N 1
ATOM 2472 C CA . PRO B 1 67 ? -7.609 -26.781 3.664 1 95.12 67 PRO B CA 1
ATOM 2473 C C . PRO B 1 67 ? -7.09 -25.531 4.367 1 95.12 67 PRO B C 1
ATOM 2475 O O . PRO B 1 67 ? -7.574 -25.172 5.445 1 95.12 67 PRO B O 1
ATOM 2478 N N . MET B 1 68 ? -6.094 -24.984 3.832 1 94.88 68 MET B N 1
ATOM 2479 C CA . MET B 1 68 ? -5.543 -23.719 4.301 1 94.88 68 MET B CA 1
ATOM 2480 C C . MET B 1 68 ? -5.398 -22.734 3.152 1 94.88 68 MET B C 1
ATOM 2482 O O . MET B 1 68 ? -4.797 -23.047 2.125 1 94.88 68 MET B O 1
ATOM 2486 N N . GLY B 1 69 ? -6.016 -21.578 3.318 1 93.62 69 GLY B N 1
ATOM 2487 C CA . GLY B 1 69 ? -5.93 -20.531 2.316 1 93.62 69 GLY B CA 1
ATOM 2488 C C . GLY B 1 69 ? -5.016 -19.391 2.725 1 93.62 69 GLY B C 1
ATOM 2489 O O . GLY B 1 69 ? -4.309 -19.484 3.729 1 93.62 69 GLY B O 1
ATOM 2490 N N . ASP B 1 70 ? -4.992 -18.359 1.912 1 88.81 70 ASP B N 1
ATOM 2491 C CA . ASP B 1 70 ? -4.168 -17.172 2.104 1 88.81 70 ASP B CA 1
ATOM 2492 C C . ASP B 1 70 ? -2.695 -17.469 1.844 1 88.81 70 ASP B C 1
ATOM 2494 O O . ASP B 1 70 ? -2.029 -18.094 2.672 1 88.81 70 ASP B O 1
ATOM 2498 N N . SER B 1 71 ? -2.27 -16.969 0.767 1 93 71 SER B N 1
ATOM 2499 C CA . SER B 1 71 ? -0.929 -17.328 0.317 1 93 71 SER B CA 1
ATOM 2500 C C . SER B 1 71 ? 0.127 -16.906 1.331 1 93 71 SER B C 1
ATOM 2502 O O . SER B 1 71 ? 1.145 -17.578 1.497 1 93 71 SER B O 1
ATOM 2504 N N . GLU B 1 72 ? -0.06 -15.844 2.072 1 90.62 72 GLU B N 1
ATOM 2505 C CA . GLU B 1 72 ? 0.892 -15.391 3.082 1 90.62 72 GLU B CA 1
ATOM 2506 C C . GLU B 1 72 ? 0.933 -16.344 4.27 1 90.62 72 GLU B C 1
ATOM 2508 O O . GLU B 1 72 ? 2.01 -16.672 4.773 1 90.62 72 GLU B O 1
ATOM 2513 N N . LEU B 1 73 ? -0.208 -16.797 4.742 1 90.31 73 LEU B N 1
ATOM 2514 C CA . LEU B 1 73 ? -0.294 -17.719 5.863 1 90.31 73 LEU B CA 1
ATOM 2515 C C . LEU B 1 73 ? 0.271 -19.094 5.488 1 90.31 73 LEU B C 1
ATOM 2517 O O . LEU B 1 73 ? 0.899 -19.75 6.312 1 90.31 73 LEU B O 1
ATOM 2521 N N . ILE B 1 74 ? -0.014 -19.469 4.281 1 95.62 74 ILE B N 1
ATOM 2522 C CA . ILE B 1 74 ? 0.509 -20.734 3.785 1 95.62 74 ILE B CA 1
ATOM 2523 C C . ILE B 1 74 ? 2.035 -20.703 3.807 1 95.62 74 ILE B C 1
ATOM 2525 O O . ILE B 1 74 ? 2.674 -21.641 4.305 1 95.62 74 ILE B O 1
ATOM 2529 N N . VAL B 1 75 ? 2.623 -19.656 3.295 1 96.12 75 VAL B N 1
ATOM 2530 C CA . VAL B 1 75 ? 4.074 -19.5 3.246 1 96.12 75 VAL B CA 1
ATOM 2531 C C . VAL B 1 75 ? 4.645 -19.516 4.664 1 96.12 75 VAL B C 1
ATOM 2533 O O . VAL B 1 75 ? 5.656 -20.172 4.922 1 96.12 75 VAL B O 1
ATOM 2536 N N . GLU B 1 76 ? 4 -18.812 5.562 1 94 76 GLU B N 1
ATOM 2537 C CA . GLU B 1 76 ? 4.441 -18.797 6.953 1 94 76 GLU B CA 1
ATOM 2538 C C . GLU B 1 76 ? 4.445 -20.188 7.559 1 94 76 GLU B C 1
ATOM 2540 O O . GLU B 1 76 ? 5.418 -20.594 8.195 1 94 76 GLU B O 1
ATOM 2545 N N . GLU B 1 77 ? 3.381 -20.891 7.363 1 94.88 77 GLU B N 1
ATOM 2546 C CA . GLU B 1 77 ? 3.238 -22.234 7.918 1 94.88 77 GLU B CA 1
ATOM 2547 C C . GLU B 1 77 ? 4.27 -23.203 7.32 1 94.88 77 GLU B C 1
ATOM 2549 O O . GLU B 1 77 ? 4.91 -23.953 8.047 1 94.88 77 GLU B O 1
ATOM 2554 N N . LEU B 1 78 ? 4.398 -23.125 6.043 1 96.25 78 LEU B N 1
ATOM 2555 C CA . LEU B 1 78 ? 5.34 -24.031 5.375 1 96.25 78 LEU B CA 1
ATOM 2556 C C . LEU B 1 78 ? 6.777 -23.672 5.738 1 96.25 78 LEU B C 1
ATOM 2558 O O . LEU B 1 78 ? 7.633 -24.562 5.832 1 96.25 78 LEU B O 1
ATOM 2562 N N . SER B 1 79 ? 7.031 -22.359 5.855 1 96.06 79 SER B N 1
ATOM 2563 C CA . SER B 1 79 ? 8.352 -21.922 6.316 1 96.06 79 SER B CA 1
ATOM 2564 C C . SER B 1 79 ? 8.688 -22.531 7.672 1 96.06 79 SER B C 1
ATOM 2566 O O . SER B 1 79 ? 9.797 -23.031 7.871 1 96.06 79 SER B O 1
ATOM 2568 N N . ARG B 1 80 ? 7.797 -22.484 8.562 1 94.81 80 ARG B N 1
ATOM 2569 C CA . ARG B 1 80 ? 7.98 -23.047 9.898 1 94.81 80 ARG B CA 1
ATOM 2570 C C . ARG B 1 80 ? 8.18 -24.562 9.836 1 94.81 80 ARG B C 1
ATOM 2572 O O . ARG B 1 80 ? 9.109 -25.094 10.438 1 94.81 80 ARG B O 1
ATOM 2579 N N . ARG B 1 81 ? 7.438 -25.281 9.094 1 94.25 81 ARG B N 1
ATOM 2580 C CA . ARG B 1 81 ? 7.426 -26.734 9.031 1 94.25 81 ARG B CA 1
ATOM 2581 C C . ARG B 1 81 ? 8.688 -27.266 8.359 1 94.25 81 ARG B C 1
ATOM 2583 O O . ARG B 1 81 ? 9.195 -28.328 8.727 1 94.25 81 ARG B O 1
ATOM 2590 N N . HIS B 1 82 ? 9.156 -26.547 7.422 1 94.81 82 HIS B N 1
ATOM 2591 C CA . HIS B 1 82 ? 10.25 -27.078 6.613 1 94.81 82 HIS B CA 1
ATOM 2592 C C . HIS B 1 82 ? 11.562 -26.375 6.938 1 94.81 82 HIS B C 1
ATOM 2594 O O . HIS B 1 82 ? 12.609 -26.719 6.379 1 94.81 82 HIS B O 1
ATOM 2600 N N . GLY B 1 83 ? 11.461 -25.281 7.781 1 93.94 83 GLY B N 1
ATOM 2601 C CA . GLY B 1 83 ? 12.648 -24.5 8.094 1 93.94 83 GLY B CA 1
ATOM 2602 C C . GLY B 1 83 ? 13.18 -23.719 6.906 1 93.94 83 GLY B C 1
ATOM 2603 O O . GLY B 1 83 ? 14.391 -23.547 6.77 1 93.94 83 GLY B O 1
ATOM 2604 N N . ALA B 1 84 ? 12.305 -23.438 5.98 1 94.5 84 ALA B N 1
ATOM 2605 C CA . ALA B 1 84 ? 12.68 -22.688 4.777 1 94.5 84 ALA B CA 1
ATOM 2606 C C . ALA B 1 84 ? 12.562 -21.188 5 1 94.5 84 ALA B C 1
ATOM 2608 O O . ALA B 1 84 ? 11.539 -20.703 5.488 1 94.5 84 ALA B O 1
ATOM 2609 N N . ASP B 1 85 ? 13.602 -20.516 4.766 1 95.81 85 ASP B N 1
ATOM 2610 C CA . ASP B 1 85 ? 13.602 -19.062 4.895 1 95.81 85 AS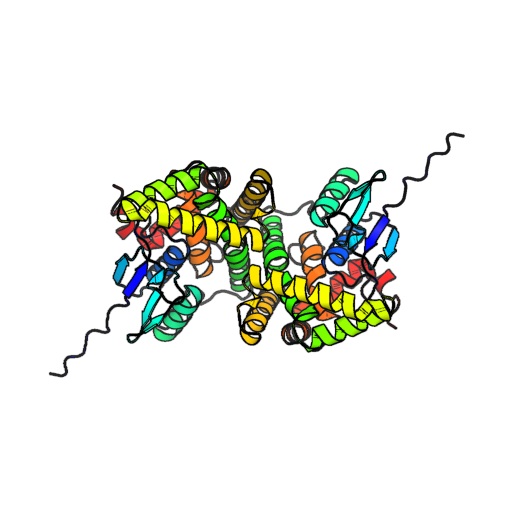P B CA 1
ATOM 2611 C C . ASP B 1 85 ? 14.336 -18.406 3.729 1 95.81 85 ASP B C 1
ATOM 2613 O O . ASP B 1 85 ? 15.562 -18.281 3.754 1 95.81 85 ASP B O 1
ATOM 2617 N N . LEU B 1 86 ? 13.586 -17.922 2.811 1 97.56 86 LEU B N 1
ATOM 2618 C CA . LEU B 1 86 ? 14.18 -17.281 1.639 1 97.56 86 LEU B CA 1
ATOM 2619 C C . LEU B 1 86 ? 14.836 -15.953 2.014 1 97.56 86 LEU B C 1
ATOM 2621 O O . LEU B 1 86 ? 15.586 -15.383 1.22 1 97.56 86 LEU B O 1
ATOM 2625 N N . ASP B 1 87 ? 14.555 -15.492 3.234 1 97.44 87 ASP B N 1
ATOM 2626 C CA . ASP B 1 87 ? 15.055 -14.188 3.648 1 97.44 87 ASP B CA 1
ATOM 2627 C C . ASP B 1 87 ? 16.234 -14.328 4.621 1 97.44 87 ASP B C 1
ATOM 2629 O O . ASP B 1 87 ? 16.625 -13.359 5.262 1 97.44 87 ASP B O 1
ATOM 2633 N N . GLU B 1 88 ? 16.688 -15.539 4.773 1 96.5 88 GLU B N 1
ATOM 2634 C CA . GLU B 1 88 ? 17.844 -15.781 5.645 1 96.5 88 GLU B CA 1
ATOM 2635 C C . GLU B 1 88 ? 19.047 -14.953 5.215 1 96.5 88 GLU B C 1
ATOM 2637 O O . GLU B 1 88 ? 19.344 -14.844 4.02 1 96.5 88 GLU B O 1
ATOM 2642 N N . GLY B 1 89 ? 19.703 -14.297 6.191 1 96.81 89 GLY B N 1
ATOM 2643 C CA . GLY B 1 89 ? 20.953 -13.586 5.934 1 96.81 89 GLY B CA 1
ATOM 2644 C C . GLY B 1 89 ? 20.734 -12.148 5.492 1 96.81 89 GLY B C 1
ATOM 2645 O O . GLY B 1 89 ? 21.688 -11.383 5.363 1 96.81 89 GLY B O 1
ATOM 2646 N N . LEU B 1 90 ? 19.516 -11.75 5.27 1 97.38 90 LEU B N 1
ATOM 2647 C CA . LEU B 1 90 ? 19.25 -10.367 4.895 1 97.38 90 LEU B CA 1
ATOM 2648 C C . LEU B 1 90 ? 19.516 -9.43 6.062 1 97.38 90 LEU B C 1
ATOM 2650 O O . LEU B 1 90 ? 19.219 -9.758 7.211 1 97.38 90 LEU B O 1
ATOM 2654 N N . THR B 1 91 ? 20.047 -8.273 5.766 1 97.25 91 THR B N 1
ATOM 2655 C CA . THR B 1 91 ? 20.172 -7.211 6.762 1 97.25 91 THR B CA 1
ATOM 2656 C C . THR B 1 91 ? 18.797 -6.625 7.094 1 97.25 91 THR B C 1
ATOM 2658 O O . THR B 1 91 ? 17.844 -6.793 6.332 1 97.25 91 THR B O 1
ATOM 2661 N N . PRO B 1 92 ? 18.688 -5.949 8.188 1 95.81 92 PRO B N 1
ATOM 2662 C CA . PRO B 1 92 ? 17.422 -5.285 8.523 1 95.81 92 PRO B CA 1
ATOM 2663 C C . PRO B 1 92 ? 16.953 -4.324 7.43 1 95.81 92 PRO B C 1
ATOM 2665 O O . PRO B 1 92 ? 15.758 -4.25 7.133 1 95.81 92 PRO B O 1
ATOM 2668 N N . GLU B 1 93 ? 17.859 -3.648 6.84 1 95.5 93 GLU B N 1
ATOM 2669 C CA . GLU B 1 93 ? 17.516 -2.717 5.773 1 95.5 93 GLU B CA 1
ATOM 2670 C C . GLU B 1 93 ? 16.969 -3.453 4.551 1 95.5 93 GLU B C 1
ATOM 2672 O O . GLU B 1 93 ? 15.992 -3.027 3.943 1 95.5 93 GLU B O 1
ATOM 2677 N N . GLN B 1 94 ? 17.625 -4.586 4.199 1 96.69 94 GLN B N 1
ATOM 2678 C CA . GLN B 1 94 ? 17.172 -5.383 3.062 1 96.69 94 GLN B CA 1
ATOM 2679 C C . GLN B 1 94 ? 15.766 -5.922 3.295 1 96.69 94 GLN B C 1
ATOM 2681 O O . GLN B 1 94 ? 14.93 -5.895 2.393 1 96.69 94 GLN B O 1
ATOM 2686 N N . ARG B 1 95 ? 15.539 -6.375 4.492 1 97.12 95 ARG B N 1
ATOM 2687 C CA . ARG B 1 95 ? 14.219 -6.875 4.852 1 97.12 95 ARG B CA 1
ATOM 2688 C C . ARG B 1 95 ? 13.172 -5.766 4.77 1 97.12 95 ARG B C 1
ATOM 2690 O O . ARG B 1 95 ? 12.055 -5.992 4.301 1 97.12 95 ARG B O 1
ATOM 2697 N N . ALA B 1 96 ? 13.539 -4.594 5.238 1 97.12 96 ALA B N 1
ATOM 2698 C CA . ALA B 1 96 ? 12.633 -3.445 5.227 1 97.12 96 ALA B CA 1
ATOM 2699 C C . ALA B 1 96 ? 12.289 -3.035 3.797 1 97.12 96 ALA B C 1
ATOM 2701 O O . ALA B 1 96 ? 11.133 -2.729 3.496 1 97.12 96 ALA B O 1
ATOM 2702 N N . LEU B 1 97 ? 13.258 -3.057 2.953 1 96.5 97 LEU B N 1
ATOM 2703 C CA . LEU B 1 97 ? 13.039 -2.705 1.555 1 96.5 97 LEU B CA 1
ATOM 2704 C C . LEU B 1 97 ? 12.133 -3.723 0.87 1 96.5 97 LEU B C 1
ATOM 2706 O O . LEU B 1 97 ? 11.227 -3.348 0.126 1 96.5 97 LEU B O 1
ATOM 2710 N N . GLY B 1 98 ? 12.414 -4.98 1.107 1 97.44 98 GLY B N 1
ATOM 2711 C CA . GLY B 1 98 ? 11.531 -6.02 0.602 1 97.44 98 GLY B CA 1
ATOM 2712 C C . GLY B 1 98 ? 10.094 -5.859 1.062 1 97.44 98 GLY B C 1
ATOM 2713 O O . GLY B 1 98 ? 9.164 -6.02 0.272 1 97.44 98 GLY B O 1
ATOM 2714 N N . PHE B 1 99 ? 10 -5.512 2.283 1 96.25 99 PHE B N 1
ATOM 2715 C CA . PHE B 1 99 ? 8.688 -5.285 2.877 1 96.25 99 PHE B CA 1
ATOM 2716 C C . PHE B 1 99 ? 7.957 -4.152 2.166 1 96.25 99 PHE B C 1
ATOM 2718 O O . PHE B 1 99 ? 6.781 -4.281 1.825 1 96.25 99 PHE B O 1
ATOM 2725 N N . ALA B 1 100 ? 8.602 -3.076 1.935 1 96.25 100 ALA B N 1
ATOM 2726 C CA . ALA B 1 100 ? 7.996 -1.901 1.317 1 96.25 100 ALA B CA 1
ATOM 2727 C C . ALA B 1 100 ? 7.496 -2.219 -0.09 1 96.25 100 ALA B C 1
ATOM 2729 O O . ALA B 1 100 ? 6.395 -1.812 -0.47 1 96.25 100 ALA B O 1
ATOM 2730 N N . TRP B 1 101 ? 8.234 -2.922 -0.863 1 97.5 101 TRP B N 1
ATOM 2731 C CA . TRP B 1 101 ? 7.844 -3.262 -2.227 1 97.5 101 TRP B CA 1
ATOM 2732 C C . TRP B 1 101 ? 6.711 -4.285 -2.227 1 97.5 101 TRP B C 1
ATOM 2734 O O . TRP B 1 101 ? 5.785 -4.195 -3.037 1 97.5 101 TRP B O 1
ATOM 2744 N N . ARG B 1 102 ? 6.828 -5.246 -1.307 1 95.94 102 ARG B N 1
ATOM 2745 C CA . ARG B 1 102 ? 5.715 -6.18 -1.174 1 95.94 102 ARG B CA 1
ATOM 2746 C C . ARG B 1 102 ? 4.418 -5.441 -0.861 1 95.94 102 ARG B C 1
ATOM 2748 O O . ARG B 1 102 ? 3.377 -5.73 -1.455 1 95.94 102 ARG B O 1
ATOM 2755 N N . ARG B 1 103 ? 4.551 -4.562 0.012 1 94.44 103 ARG B N 1
ATOM 2756 C CA . ARG B 1 103 ? 3.379 -3.775 0.392 1 94.44 103 ARG B CA 1
ATOM 2757 C C . ARG B 1 103 ? 2.857 -2.967 -0.791 1 94.44 103 ARG B C 1
ATOM 2759 O O . ARG B 1 103 ? 1.649 -2.926 -1.036 1 94.44 103 ARG B O 1
ATOM 2766 N N . THR B 1 104 ? 3.734 -2.299 -1.504 1 95.19 104 THR B N 1
ATOM 2767 C CA . THR B 1 104 ? 3.367 -1.487 -2.66 1 95.19 104 THR B CA 1
ATOM 2768 C C . THR B 1 104 ? 2.604 -2.32 -3.686 1 95.19 104 THR B C 1
ATOM 2770 O O . THR B 1 104 ? 1.562 -1.894 -4.188 1 95.19 104 THR B O 1
ATOM 2773 N N . PHE B 1 105 ? 3.016 -3.457 -3.887 1 96.38 105 PHE B N 1
ATOM 2774 C CA . PHE B 1 105 ? 2.434 -4.258 -4.957 1 96.38 105 PHE B CA 1
ATOM 2775 C C . PHE B 1 105 ? 1.23 -5.047 -4.453 1 96.38 105 PHE B C 1
ATOM 2777 O O . PHE B 1 105 ? 0.202 -5.121 -5.129 1 96.38 105 PHE B O 1
ATOM 2784 N N . GLU B 1 106 ? 1.292 -5.586 -3.268 1 92.69 106 GLU B N 1
ATOM 2785 C CA . GLU B 1 106 ? 0.212 -6.426 -2.76 1 92.69 106 GLU B CA 1
ATOM 2786 C C . GLU B 1 106 ? -0.971 -5.582 -2.295 1 92.69 106 GLU B C 1
ATOM 2788 O O . GLU B 1 106 ? -2.115 -6.039 -2.322 1 92.69 106 GLU B O 1
ATOM 2793 N N . GLU B 1 107 ? -0.695 -4.32 -1.917 1 87.75 107 GLU B N 1
ATOM 2794 C CA . GLU B 1 107 ? -1.783 -3.52 -1.366 1 87.75 107 GLU B CA 1
ATOM 2795 C C . GLU B 1 107 ? -2.305 -2.518 -2.391 1 87.75 107 GLU B C 1
ATOM 2797 O O . GLU B 1 107 ? -3.455 -2.084 -2.314 1 87.75 107 GLU B O 1
ATOM 2802 N N . HIS B 1 108 ? -1.481 -2.121 -3.299 1 92.19 108 HIS B N 1
ATOM 2803 C CA . HIS B 1 108 ? -1.923 -1.118 -4.262 1 92.19 108 HIS B CA 1
ATOM 2804 C C . HIS B 1 108 ? -1.962 -1.689 -5.676 1 92.19 108 HIS B C 1
ATOM 2806 O O . HIS B 1 108 ? -3.029 -1.768 -6.289 1 92.19 108 HIS B O 1
ATOM 2812 N N . TYR B 1 109 ? -0.84 -2.199 -6.168 1 96 109 TYR B N 1
ATOM 2813 C CA . TYR B 1 109 ? -0.72 -2.605 -7.566 1 96 109 TYR B CA 1
ATOM 2814 C C . TYR B 1 109 ? -1.688 -3.736 -7.891 1 96 109 TYR B C 1
ATOM 2816 O O . TYR B 1 109 ? -2.188 -3.83 -9.016 1 96 109 TYR B O 1
ATOM 2824 N N . HIS B 1 110 ? -1.906 -4.551 -6.93 1 94.62 110 HIS B N 1
ATOM 2825 C CA . HIS B 1 110 ? -2.812 -5.668 -7.164 1 94.62 110 HIS B CA 1
ATOM 2826 C C . HIS B 1 110 ? -4.191 -5.176 -7.598 1 94.62 110 HIS B C 1
ATOM 2828 O O . HIS B 1 110 ? -4.875 -5.84 -8.383 1 94.62 110 HIS B O 1
ATOM 2834 N N . GLN B 1 111 ? -4.641 -4.02 -7.113 1 93.88 111 GLN B N 1
ATOM 2835 C CA . GLN B 1 111 ? -5.926 -3.453 -7.512 1 93.88 111 GLN B CA 1
ATOM 2836 C C . GLN B 1 111 ? -5.906 -3.018 -8.977 1 93.88 111 GLN B C 1
ATOM 2838 O O . GLN B 1 111 ? -6.902 -3.168 -9.688 1 93.88 111 GLN B O 1
ATOM 2843 N N . VAL B 1 112 ? -4.785 -2.451 -9.344 1 95.88 112 VAL B N 1
ATOM 2844 C CA . VAL B 1 112 ? -4.613 -2.041 -10.734 1 95.88 112 VAL B CA 1
ATOM 2845 C C . VAL B 1 112 ? -4.668 -3.266 -11.648 1 95.88 112 VAL B C 1
ATOM 2847 O O . VAL B 1 112 ? -5.324 -3.244 -12.688 1 95.88 112 VAL B O 1
ATOM 2850 N N . LEU B 1 113 ? -3.992 -4.289 -11.242 1 95.44 113 LEU B N 1
ATOM 2851 C CA . LEU B 1 113 ? -4.004 -5.543 -11.984 1 95.44 113 LEU B CA 1
ATOM 2852 C C . LEU B 1 113 ? -5.422 -6.082 -12.117 1 95.44 113 LEU B C 1
ATOM 2854 O O . LEU B 1 113 ? -5.848 -6.461 -13.211 1 95.44 113 LEU B O 1
ATOM 2858 N N . GLU B 1 114 ? -6.129 -6.137 -11.023 1 93.81 114 GLU B N 1
ATOM 2859 C CA . GLU B 1 114 ? -7.5 -6.641 -11.031 1 93.81 114 GLU B CA 1
ATOM 2860 C C . GLU B 1 114 ? -8.398 -5.777 -11.914 1 93.81 114 GLU B C 1
ATOM 2862 O O . GLU B 1 114 ? -9.273 -6.293 -12.609 1 93.81 114 GLU B O 1
ATOM 2867 N N . TRP B 1 115 ? -8.188 -4.477 -11.797 1 95.62 115 TRP B N 1
ATOM 2868 C CA . TRP B 1 115 ? -8.93 -3.564 -12.664 1 95.62 115 TRP B CA 1
ATOM 2869 C C . TRP B 1 115 ? -8.664 -3.871 -14.133 1 95.62 115 TRP B C 1
ATOM 2871 O O . TRP B 1 115 ? -9.594 -3.938 -14.938 1 95.62 115 TRP B O 1
ATOM 2881 N N . GLU B 1 116 ? -7.414 -4.051 -14.523 1 94.44 116 GLU B N 1
ATOM 2882 C CA . GLU B 1 116 ? -7.07 -4.324 -15.914 1 94.44 116 GLU B CA 1
ATOM 2883 C C . GLU B 1 116 ? -7.617 -5.676 -16.359 1 94.44 116 GLU B C 1
ATOM 2885 O O . GLU B 1 116 ? -8.047 -5.828 -17.516 1 94.44 116 GLU B O 1
ATOM 2890 N N . LEU B 1 117 ? -7.621 -6.664 -15.516 1 90.75 117 LEU B N 1
ATOM 2891 C CA . LEU B 1 117 ? -8.031 -8.016 -15.883 1 90.75 117 LEU B CA 1
ATOM 2892 C C . LEU B 1 117 ? -9.547 -8.102 -16.031 1 90.75 117 LEU B C 1
ATOM 2894 O O . LEU B 1 117 ? -10.047 -8.812 -16.906 1 90.75 117 LEU B O 1
ATOM 2898 N N . LEU B 1 118 ? -10.25 -7.301 -15.148 1 92.06 118 LEU B N 1
ATOM 2899 C CA . LEU B 1 118 ? -11.664 -7.648 -15.031 1 92.06 118 LEU B CA 1
ATOM 2900 C C . LEU B 1 118 ? -12.547 -6.48 -15.445 1 92.06 118 LEU B C 1
ATOM 2902 O O . LEU B 1 118 ? -13.68 -6.684 -15.891 1 92.06 118 LEU B O 1
ATOM 2906 N N . LEU B 1 119 ? -12.07 -5.277 -15.305 1 93.38 119 LEU B N 1
ATOM 2907 C CA . LEU B 1 119 ? -12.938 -4.133 -15.547 1 93.38 119 LEU B CA 1
ATOM 2908 C C . LEU B 1 119 ? -12.555 -3.428 -16.844 1 93.38 119 LEU B C 1
ATOM 2910 O O . LEU B 1 119 ? -13.43 -2.918 -17.562 1 93.38 119 LEU B O 1
ATOM 2914 N N . HIS B 1 120 ? -11.289 -3.311 -17.078 1 93.44 120 HIS B N 1
ATOM 2915 C CA . HIS B 1 120 ? -10.883 -2.773 -18.375 1 93.44 120 HIS B CA 1
ATOM 2916 C C . HIS B 1 120 ? -11.438 -3.619 -19.531 1 93.44 120 HIS B C 1
ATOM 2918 O O . HIS B 1 120 ? -11.43 -4.852 -19.453 1 93.44 120 HIS B O 1
ATOM 2924 N N . SER B 1 121 ? -11.875 -2.992 -20.578 1 92.56 121 SER B N 1
ATOM 2925 C CA . SER B 1 121 ? -12.625 -3.662 -21.641 1 92.56 121 SER B CA 1
ATOM 2926 C C . SER B 1 121 ? -11.812 -4.785 -22.266 1 92.56 121 SER B C 1
ATOM 2928 O O . SER B 1 121 ? -12.32 -5.887 -22.469 1 92.56 121 SER B O 1
ATOM 2930 N N . ALA B 1 122 ? -10.57 -4.52 -22.547 1 91.06 122 ALA B N 1
ATOM 2931 C CA . ALA B 1 122 ? -9.734 -5.52 -23.219 1 91.06 122 ALA B CA 1
ATOM 2932 C C . ALA B 1 122 ? -9.477 -6.715 -22.297 1 91.06 122 ALA B C 1
ATOM 2934 O O . ALA B 1 122 ? -9.531 -7.863 -22.734 1 91.06 122 ALA B O 1
ATOM 2935 N N . GLY B 1 123 ? -9.156 -6.445 -21.047 1 90.88 123 GLY B N 1
ATOM 2936 C CA . GLY B 1 123 ? -8.945 -7.52 -20.078 1 90.88 123 GLY B CA 1
ATOM 2937 C C . GLY B 1 123 ? -10.203 -8.32 -19.812 1 90.88 123 GLY B C 1
ATOM 2938 O O . GLY B 1 123 ? -10.164 -9.555 -19.75 1 90.88 123 GLY B O 1
ATOM 2939 N N . ALA B 1 124 ? -11.32 -7.625 -19.719 1 91.31 124 ALA B N 1
ATOM 2940 C CA . ALA B 1 124 ? -12.602 -8.273 -19.469 1 91.31 124 ALA B CA 1
ATOM 2941 C C . ALA B 1 124 ? -12.984 -9.203 -20.609 1 91.31 124 ALA B C 1
ATOM 2943 O O . ALA B 1 124 ? -13.531 -10.289 -20.391 1 91.31 124 ALA B O 1
ATOM 2944 N N . ALA B 1 125 ? -12.727 -8.758 -21.797 1 91.19 125 ALA B N 1
ATOM 2945 C CA . ALA B 1 125 ? -13.023 -9.586 -22.953 1 91.19 125 ALA B CA 1
ATOM 2946 C C . ALA B 1 125 ? -12.211 -10.883 -22.938 1 91.19 125 ALA B C 1
ATOM 2948 O O . ALA B 1 125 ? -12.742 -11.961 -23.188 1 91.19 125 ALA B O 1
ATOM 2949 N N . TYR B 1 126 ? -11 -10.719 -22.594 1 87.5 126 TYR B N 1
ATOM 2950 C CA . TYR B 1 126 ? -10.141 -11.891 -22.516 1 87.5 126 TYR B CA 1
ATOM 2951 C C . TYR B 1 126 ? -10.594 -12.836 -21.406 1 87.5 126 TYR B C 1
ATOM 2953 O O . TYR B 1 126 ? -10.656 -14.047 -21.609 1 87.5 126 TYR B O 1
ATOM 2961 N N . MET B 1 127 ? -10.859 -12.281 -20.297 1 87.69 127 MET B N 1
ATOM 2962 C CA . MET B 1 127 ? -11.258 -13.102 -19.156 1 87.69 127 MET B CA 1
ATOM 2963 C C . MET B 1 127 ? -12.586 -13.797 -19.438 1 87.69 127 MET B C 1
ATOM 2965 O O . MET B 1 127 ? -12.812 -14.922 -18.984 1 87.69 127 MET B O 1
ATOM 2969 N N . ARG B 1 128 ? -13.422 -13.141 -20.141 1 89.12 128 ARG B N 1
ATOM 2970 C CA . ARG B 1 128 ? -14.672 -13.781 -20.562 1 89.12 128 ARG B CA 1
ATOM 2971 C C . ARG B 1 128 ? -14.398 -15.016 -21.406 1 89.12 128 ARG B C 1
ATOM 2973 O O . ARG B 1 128 ? -15.023 -16.062 -21.219 1 89.12 128 ARG B O 1
ATOM 2980 N N . GLU B 1 129 ? -13.539 -14.812 -22.297 1 87.81 129 GLU B N 1
ATOM 2981 C CA . GLU B 1 129 ? -13.148 -15.93 -23.156 1 87.81 129 GLU B CA 1
ATOM 2982 C C . GLU B 1 129 ? -12.5 -17.047 -22.328 1 87.81 129 GLU B C 1
ATOM 2984 O O . GLU B 1 129 ? -12.75 -18.234 -22.578 1 87.81 129 GLU B O 1
ATOM 2989 N N . PHE B 1 130 ? -11.664 -16.625 -21.438 1 83.69 130 PHE B N 1
ATOM 2990 C CA . PHE B 1 130 ? -11 -17.594 -20.562 1 83.69 130 PHE B CA 1
ATOM 2991 C C . PHE B 1 130 ? -12.016 -18.422 -19.797 1 83.69 130 PHE B C 1
ATOM 2993 O O . PHE B 1 130 ? -11.922 -19.656 -19.75 1 83.69 130 PHE B O 1
ATOM 3000 N N . PHE B 1 131 ? -12.984 -17.781 -19.219 1 86.38 131 PHE B N 1
ATOM 3001 C CA . PHE B 1 131 ? -14.008 -18.484 -18.469 1 86.38 131 PHE B CA 1
ATOM 3002 C C . PHE B 1 131 ? -14.812 -19.406 -19.375 1 86.38 131 PHE B C 1
ATOM 3004 O O . PHE B 1 131 ? -15.258 -20.469 -18.953 1 86.38 131 PHE B O 1
ATOM 3011 N N . GLY B 1 132 ? -14.984 -18.953 -20.578 1 86.88 132 GLY B N 1
ATOM 3012 C CA . GLY B 1 132 ? -15.648 -19.812 -21.562 1 86.88 132 GLY B CA 1
ATOM 3013 C C . GLY B 1 132 ? -14.898 -21.094 -21.844 1 86.88 132 GLY B C 1
ATOM 3014 O O . GLY B 1 132 ? -15.492 -22.094 -22.234 1 86.88 132 GLY B O 1
ATOM 3015 N N . ARG B 1 133 ? -13.586 -21.062 -21.656 1 85.12 133 ARG B N 1
ATOM 3016 C CA . ARG B 1 133 ? -12.734 -22.219 -21.953 1 85.12 133 ARG B CA 1
ATOM 3017 C C . ARG B 1 133 ? -12.672 -23.172 -20.75 1 85.12 133 ARG B C 1
ATOM 3019 O O . ARG B 1 133 ? -12.531 -24.375 -20.922 1 85.12 133 ARG B O 1
ATOM 3026 N N . VAL B 1 134 ? -12.828 -22.609 -19.578 1 81.62 134 VAL B N 1
ATOM 3027 C CA . VAL B 1 134 ? -12.477 -23.422 -18.422 1 81.62 134 VAL B CA 1
ATOM 3028 C C . VAL B 1 134 ? -13.742 -23.812 -17.672 1 81.62 134 VAL B C 1
ATOM 3030 O O . VAL B 1 134 ? -13.703 -24.672 -16.781 1 81.62 134 VAL B O 1
ATOM 3033 N N . ALA B 1 135 ? -14.891 -23.188 -18 1 82.06 135 ALA B N 1
ATOM 3034 C CA . ALA B 1 135 ? -16.172 -23.5 -17.359 1 82.06 135 ALA B CA 1
ATOM 3035 C C . ALA B 1 135 ? -17.188 -24.016 -18.375 1 82.06 135 ALA B C 1
ATOM 3037 O O . ALA B 1 135 ? -17.062 -23.75 -19.578 1 82.06 135 ALA B O 1
ATOM 3038 N N . PRO B 1 136 ? -18.156 -24.781 -17.828 1 85.19 136 PRO B N 1
ATOM 3039 C CA . PRO B 1 136 ? -19.219 -25.188 -18.75 1 85.19 136 PRO B CA 1
ATOM 3040 C C . PRO B 1 136 ? -19.891 -24 -19.438 1 85.19 136 PRO B C 1
ATOM 3042 O O . PRO B 1 136 ? -20.109 -22.953 -18.812 1 85.19 136 PRO B O 1
ATOM 3045 N N . LYS B 1 137 ? -20.219 -24.141 -20.672 1 84.5 137 LYS B N 1
ATOM 3046 C CA . LYS B 1 137 ? -20.656 -23.078 -21.562 1 84.5 137 LYS B CA 1
ATOM 3047 C C . LYS B 1 137 ? -21.875 -22.359 -21 1 84.5 137 LYS B C 1
ATOM 3049 O O . LYS B 1 137 ? -21.953 -21.125 -21.031 1 84.5 137 LYS B O 1
ATOM 3054 N N . PRO B 1 138 ? -22.797 -23.078 -20.453 1 86.81 138 PRO B N 1
ATOM 3055 C CA . PRO B 1 138 ? -23.984 -22.375 -19.953 1 86.81 138 PRO B CA 1
ATOM 3056 C C . PRO B 1 138 ? -23.719 -21.578 -18.672 1 86.81 138 PRO B C 1
ATOM 3058 O O . PRO B 1 138 ? -24.438 -20.641 -18.375 1 86.81 138 PRO B O 1
ATOM 3061 N N . VAL B 1 139 ? -22.688 -21.938 -18.078 1 87.5 139 VAL B N 1
ATOM 3062 C CA . VAL B 1 139 ? -22.422 -21.359 -16.766 1 87.5 139 VAL B 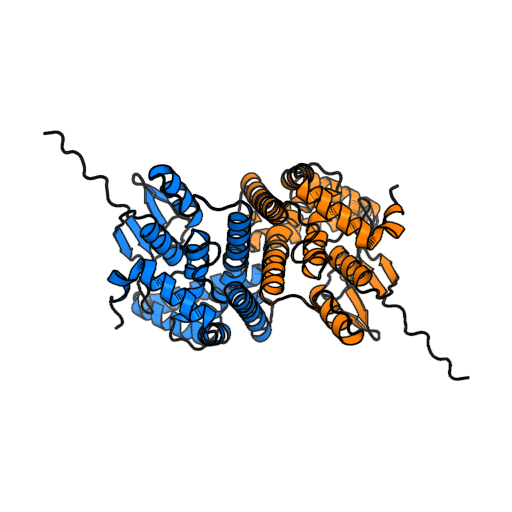CA 1
ATOM 3063 C C . VAL B 1 139 ? -21.375 -20.25 -16.891 1 87.5 139 VAL B C 1
ATOM 3065 O O . VAL B 1 139 ? -21.359 -19.328 -16.078 1 87.5 139 VAL B O 1
ATOM 3068 N N . ALA B 1 140 ? -20.609 -20.266 -17.922 1 87.75 140 ALA B N 1
ATOM 3069 C CA . ALA B 1 140 ? -19.422 -19.422 -18.062 1 87.75 140 ALA B CA 1
ATOM 3070 C C . ALA B 1 140 ? -19.797 -17.938 -18.078 1 87.75 140 ALA B C 1
ATOM 3072 O O . ALA B 1 140 ? -19.219 -17.156 -17.328 1 87.75 140 ALA B O 1
ATOM 3073 N N . PRO B 1 141 ? -20.859 -17.578 -18.812 1 88.19 141 PRO B N 1
ATOM 3074 C CA . PRO B 1 141 ? -21.203 -16.156 -18.828 1 88.19 141 PRO B CA 1
ATOM 3075 C C . PRO B 1 141 ? -21.734 -15.664 -17.484 1 88.19 141 PRO B C 1
ATOM 3077 O O . PRO B 1 141 ? -21.438 -14.539 -17.078 1 88.19 141 PRO B O 1
ATOM 3080 N N . LEU B 1 142 ? -22.453 -16.5 -16.844 1 87.88 142 LEU B N 1
ATOM 3081 C CA . LEU B 1 142 ? -23 -16.125 -15.547 1 87.88 142 LEU B CA 1
ATOM 3082 C C . LEU B 1 142 ? -21.891 -16.016 -14.5 1 87.88 142 LEU B C 1
ATOM 3084 O O . LEU B 1 142 ? -21.922 -15.125 -13.656 1 87.88 142 LEU B O 1
ATOM 3088 N N . LEU B 1 143 ? -21.031 -16.938 -14.641 1 84.62 143 LEU B N 1
ATOM 3089 C CA . LEU B 1 143 ? -19.906 -16.938 -13.711 1 84.62 143 LEU B CA 1
ATOM 3090 C C . LEU B 1 143 ? -19.062 -15.68 -13.875 1 84.62 143 LEU B C 1
ATOM 3092 O O . LEU B 1 143 ? -1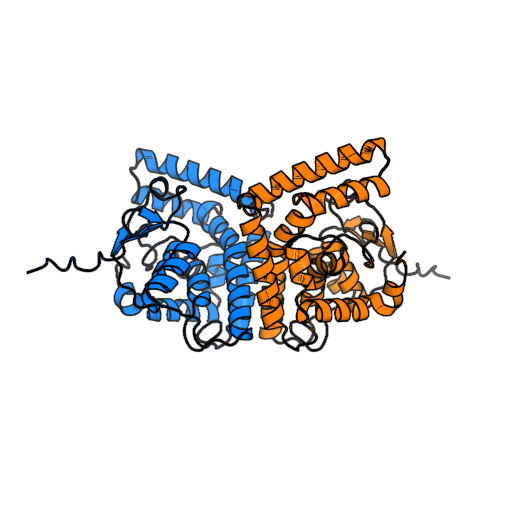8.719 -15.016 -12.891 1 84.62 143 LEU B O 1
ATOM 3096 N N . PHE B 1 144 ? -18.781 -15.289 -15.07 1 88.38 144 PHE B N 1
ATOM 3097 C CA . PHE B 1 144 ? -18 -14.086 -15.328 1 88.38 144 PHE B CA 1
ATOM 3098 C C . PHE B 1 144 ? -18.75 -12.852 -14.836 1 88.38 144 PHE B C 1
ATOM 3100 O O . PHE B 1 144 ? -18.141 -11.961 -14.227 1 88.38 144 PHE B O 1
ATOM 3107 N N . ALA B 1 145 ? -20.016 -12.812 -15.094 1 90.5 145 ALA B N 1
ATOM 3108 C CA . ALA B 1 145 ? -20.812 -11.664 -14.688 1 90.5 145 ALA B CA 1
ATOM 3109 C C . ALA B 1 145 ? -20.781 -11.492 -13.172 1 90.5 145 ALA B C 1
ATOM 3111 O O . ALA B 1 145 ? -20.703 -10.367 -12.672 1 90.5 145 ALA B O 1
ATOM 3112 N N . MET B 1 146 ? -20.875 -12.586 -12.562 1 87.19 146 MET B N 1
ATOM 3113 C CA . MET B 1 146 ? -20.844 -12.562 -11.102 1 87.19 146 MET B CA 1
ATOM 3114 C C . MET B 1 146 ? -19.5 -12.062 -10.586 1 87.19 146 MET B C 1
ATOM 3116 O O . MET B 1 146 ? -19.453 -11.195 -9.711 1 87.19 146 MET B O 1
ATOM 3120 N N . ILE B 1 147 ? -18.453 -12.547 -11.117 1 86.81 147 ILE B N 1
ATOM 3121 C CA . ILE B 1 147 ? -17.109 -12.18 -10.703 1 86.81 147 ILE B CA 1
ATOM 3122 C C . ILE B 1 147 ? -16.844 -10.711 -11.039 1 86.81 147 ILE B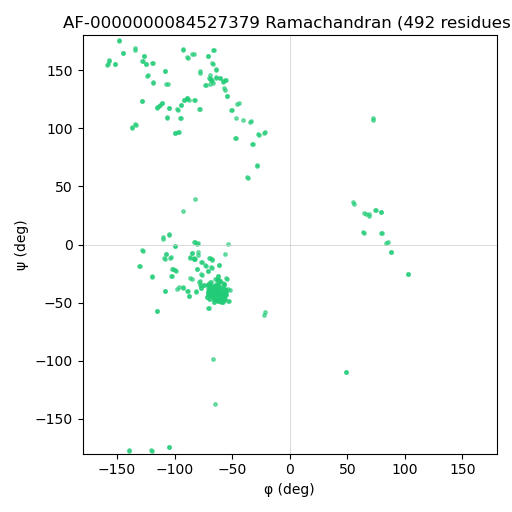 C 1
ATOM 3124 O O . ILE B 1 147 ? -16.312 -9.961 -10.211 1 86.81 147 ILE B O 1
ATOM 3128 N N . TRP B 1 148 ? -17.25 -10.352 -12.195 1 90.69 148 TRP B N 1
ATOM 3129 C CA . TRP B 1 148 ? -17.094 -8.977 -12.656 1 90.69 148 TRP B CA 1
ATOM 3130 C C . TRP B 1 148 ? -17.797 -8.008 -11.711 1 90.69 148 TRP B C 1
ATOM 3132 O O . TRP B 1 148 ? -17.234 -6.996 -11.297 1 90.69 148 TRP B O 1
ATOM 3142 N N . ARG B 1 149 ? -19.047 -8.305 -11.312 1 91.31 149 ARG B N 1
ATOM 3143 C CA . ARG B 1 149 ? -19.812 -7.457 -10.406 1 91.31 149 ARG B CA 1
ATOM 3144 C C . ARG B 1 149 ? -19.156 -7.383 -9.031 1 91.31 149 ARG B C 1
ATOM 3146 O O . ARG B 1 149 ? -19.109 -6.32 -8.414 1 91.31 149 ARG B O 1
ATOM 3153 N N . GLN B 1 150 ? -18.703 -8.5 -8.664 1 87.31 150 GLN B N 1
ATOM 3154 C CA . GLN B 1 150 ? -18.062 -8.562 -7.363 1 87.31 150 GLN B CA 1
ATOM 3155 C C . GLN B 1 150 ? -16.797 -7.711 -7.34 1 87.31 150 GLN B C 1
ATOM 3157 O O . GLN B 1 150 ? -16.578 -6.93 -6.406 1 87.31 150 GLN B O 1
ATOM 3162 N N . PHE B 1 151 ? -15.984 -7.828 -8.328 1 90 151 PHE B N 1
ATOM 3163 C CA . PHE B 1 151 ? -14.727 -7.086 -8.367 1 90 151 PHE B CA 1
ATOM 3164 C C . PHE B 1 151 ? -14.984 -5.602 -8.594 1 90 151 PHE B C 1
ATOM 3166 O O . PHE B 1 151 ? -14.266 -4.754 -8.055 1 90 151 PHE B O 1
ATOM 3173 N N . ARG B 1 152 ? -15.953 -5.305 -9.398 1 91.44 152 ARG B N 1
ATOM 3174 C CA . ARG B 1 152 ? -16.328 -3.906 -9.578 1 91.44 152 ARG B CA 1
ATOM 3175 C C . ARG B 1 152 ? -16.703 -3.264 -8.25 1 91.44 152 ARG B C 1
ATOM 3177 O O . ARG B 1 152 ? -16.234 -2.172 -7.926 1 91.44 152 ARG B O 1
ATOM 3184 N N . LYS B 1 153 ? -17.531 -3.998 -7.492 1 89.12 153 LYS B N 1
ATOM 3185 C CA . LYS B 1 153 ? -17.953 -3.51 -6.18 1 89.12 153 LYS B CA 1
ATOM 3186 C C . LYS B 1 153 ? -16.766 -3.379 -5.234 1 89.12 153 LYS B C 1
ATOM 3188 O O . LYS B 1 153 ? -16.625 -2.367 -4.543 1 89.12 153 LYS B O 1
ATOM 3193 N N . GLN B 1 154 ? -15.961 -4.355 -5.25 1 86.81 154 GLN B N 1
ATOM 3194 C CA . GLN B 1 154 ? -14.812 -4.383 -4.352 1 86.81 154 GLN B CA 1
ATOM 3195 C C . GLN B 1 154 ? -13.828 -3.266 -4.684 1 86.81 154 GLN B C 1
ATOM 3197 O O . GLN B 1 154 ? -13.352 -2.562 -3.785 1 86.81 154 GLN B O 1
ATOM 3202 N N . LEU B 1 155 ? -13.484 -3.061 -5.91 1 90.56 155 LEU B N 1
ATOM 3203 C CA . LEU B 1 155 ? -12.516 -2.053 -6.328 1 90.56 155 LEU B CA 1
ATOM 3204 C C . LEU B 1 155 ? -13.07 -0.647 -6.113 1 90.56 155 LEU B C 1
ATOM 3206 O O . LEU B 1 155 ? -12.312 0.28 -5.812 1 90.56 155 LEU B O 1
ATOM 3210 N N . HIS B 1 156 ? -14.375 -0.501 -6.258 1 87.19 156 HIS B N 1
ATOM 3211 C CA . HIS B 1 156 ? -15.008 0.775 -5.945 1 87.19 156 HIS B CA 1
ATOM 3212 C C . HIS B 1 156 ? -14.914 1.089 -4.457 1 87.19 156 HIS B C 1
ATOM 3214 O O . HIS B 1 156 ? -14.625 2.225 -4.074 1 87.19 156 HIS B O 1
ATOM 3220 N N . ALA B 1 157 ? -15.203 0.056 -3.723 1 81.38 157 ALA B N 1
ATOM 3221 C CA . ALA B 1 157 ? -15.148 0.214 -2.271 1 81.38 157 ALA B CA 1
ATOM 3222 C C . ALA B 1 157 ? -13.734 0.568 -1.813 1 81.38 157 ALA B C 1
ATOM 3224 O O . ALA B 1 157 ? -13.555 1.321 -0.853 1 81.38 157 ALA B O 1
ATOM 3225 N N . ARG B 1 158 ? -12.766 0.128 -2.5 1 82 158 ARG B N 1
ATOM 3226 C CA . ARG B 1 158 ? -11.367 0.368 -2.15 1 82 158 ARG B CA 1
ATOM 3227 C C . ARG B 1 158 ? -10.906 1.729 -2.656 1 82 158 ARG B C 1
ATOM 3229 O O . ARG B 1 158 ? -9.82 2.197 -2.289 1 82 158 ARG B O 1
ATOM 3236 N N . GLY B 1 159 ? -11.672 2.359 -3.506 1 78.5 159 GLY B N 1
ATOM 3237 C CA . GLY B 1 159 ? -11.43 3.736 -3.904 1 78.5 159 GLY B CA 1
ATOM 3238 C C . GLY B 1 159 ? -10.789 3.857 -5.277 1 78.5 159 GLY B C 1
ATOM 3239 O O . GLY B 1 159 ? -11 4.852 -5.977 1 78.5 159 GLY B O 1
ATOM 3240 N N . ILE B 1 160 ? -10.055 2.801 -5.719 1 84.88 160 ILE B N 1
ATOM 3241 C CA . ILE B 1 160 ? -9.281 2.906 -6.945 1 84.88 160 ILE B CA 1
ATOM 3242 C C . ILE B 1 160 ? -10.219 3.068 -8.141 1 84.88 160 ILE B C 1
ATOM 3244 O O . ILE B 1 160 ? -9.93 3.838 -9.062 1 84.88 160 ILE B O 1
ATOM 3248 N N . ALA B 1 161 ? -11.367 2.398 -8.062 1 85.62 161 ALA B N 1
ATOM 3249 C CA . ALA B 1 161 ? -12.281 2.406 -9.203 1 85.62 161 ALA B CA 1
ATOM 3250 C C . ALA B 1 161 ? -13.156 3.656 -9.195 1 85.62 161 ALA B C 1
ATOM 3252 O O . ALA B 1 161 ? -14.031 3.812 -10.055 1 85.62 161 ALA B O 1
ATOM 3253 N N . ARG B 1 162 ? -12.922 4.504 -8.242 1 82.88 162 ARG B N 1
ATOM 3254 C CA . ARG B 1 162 ? -13.594 5.793 -8.234 1 82.88 162 ARG B CA 1
ATOM 3255 C C . ARG B 1 162 ? -12.883 6.797 -9.133 1 82.88 162 ARG B C 1
ATOM 3257 O O . ARG B 1 162 ? -13.438 7.852 -9.461 1 82.88 162 ARG B O 1
ATOM 3264 N N . HIS B 1 163 ? -11.727 6.438 -9.539 1 86.69 163 HIS B N 1
ATOM 3265 C CA . HIS B 1 163 ? -10.953 7.27 -10.453 1 86.69 163 HIS B CA 1
ATOM 3266 C C . HIS B 1 163 ? -11.281 6.934 -11.906 1 86.69 163 HIS B C 1
ATOM 3268 O O . HIS B 1 163 ? -11.836 5.871 -12.195 1 86.69 163 HIS B O 1
ATOM 3274 N N . SER B 1 164 ? -10.953 7.855 -12.766 1 91 164 SER B N 1
ATOM 3275 C CA . SER B 1 164 ? -11.07 7.574 -14.195 1 91 164 SER B CA 1
ATOM 3276 C C . SER B 1 164 ? -10.07 6.508 -14.633 1 91 164 SER B C 1
ATOM 3278 O O . SER B 1 164 ? -9.047 6.305 -13.977 1 91 164 SER B O 1
ATOM 3280 N N . PRO B 1 165 ? -10.367 5.789 -15.734 1 93.44 165 PRO B N 1
ATOM 3281 C CA . PRO B 1 165 ? -9.43 4.793 -16.266 1 93.44 165 PRO B CA 1
ATOM 3282 C C . PRO B 1 165 ? -8.031 5.363 -16.484 1 93.44 165 PRO B C 1
ATOM 3284 O O . PRO B 1 165 ? -7.035 4.68 -16.219 1 93.44 165 PRO B O 1
ATOM 3287 N N . GLU B 1 166 ? -7.977 6.578 -16.953 1 94.44 166 GLU B N 1
ATOM 3288 C CA . GLU B 1 166 ? -6.688 7.215 -17.203 1 94.44 166 GLU B CA 1
ATOM 3289 C C . GLU B 1 166 ? -5.891 7.398 -15.922 1 94.44 166 GLU B C 1
ATOM 3291 O O . GLU B 1 166 ? -4.68 7.188 -15.898 1 94.44 166 GLU B O 1
ATOM 3296 N N . VAL B 1 167 ? -6.605 7.742 -14.898 1 92.25 167 VAL B N 1
ATOM 3297 C CA . VAL B 1 167 ? -5.965 7.965 -13.602 1 92.25 167 VAL B CA 1
ATOM 3298 C C . VAL B 1 167 ? -5.512 6.629 -13.016 1 92.25 167 VAL B C 1
ATOM 3300 O O . VAL B 1 167 ? -4.41 6.523 -12.477 1 92.25 167 VAL B O 1
ATOM 3303 N N . ILE B 1 168 ? -6.348 5.605 -13.125 1 94.81 168 ILE B N 1
ATOM 3304 C CA . ILE B 1 168 ? -5.996 4.277 -12.641 1 94.81 168 ILE B CA 1
ATOM 3305 C C . ILE B 1 168 ? -4.742 3.781 -13.352 1 94.81 168 ILE B C 1
ATOM 3307 O O . ILE B 1 168 ? -3.805 3.299 -12.711 1 94.81 168 ILE B O 1
ATOM 3311 N N . ALA B 1 169 ? -4.73 3.984 -14.648 1 96.44 169 ALA B N 1
ATOM 3312 C CA . ALA B 1 169 ? -3.584 3.564 -15.453 1 96.44 169 ALA B CA 1
ATOM 3313 C C . ALA B 1 169 ? -2.322 4.32 -15.039 1 96.44 169 ALA B C 1
ATOM 3315 O O . ALA B 1 169 ? -1.241 3.732 -14.953 1 96.44 169 ALA B O 1
ATOM 3316 N N . ALA B 1 170 ? -2.465 5.578 -14.812 1 95.75 170 ALA B N 1
ATOM 3317 C CA . ALA B 1 170 ? -1.324 6.398 -14.414 1 95.75 170 ALA B CA 1
ATOM 3318 C C . ALA B 1 170 ? -0.748 5.926 -13.078 1 95.75 170 ALA B C 1
ATOM 3320 O O . ALA B 1 170 ? 0.471 5.918 -12.891 1 95.75 170 ALA B O 1
ATOM 3321 N N . LYS B 1 171 ? -1.611 5.547 -12.188 1 94.44 171 LYS B N 1
ATOM 3322 C CA . LYS B 1 171 ? -1.174 5.035 -10.891 1 94.44 171 LYS B CA 1
ATOM 3323 C C . LYS B 1 171 ? -0.386 3.736 -11.055 1 94.44 171 LYS B C 1
ATOM 3325 O O . LYS B 1 171 ? 0.659 3.557 -10.422 1 94.44 171 LYS B O 1
ATOM 3330 N N . GLY B 1 172 ? -0.905 2.855 -11.867 1 97.06 172 GLY B N 1
ATOM 3331 C CA . GLY B 1 172 ? -0.198 1.614 -12.133 1 97.06 172 GLY B CA 1
ATOM 3332 C C . GLY B 1 172 ? 1.148 1.826 -12.805 1 97.06 172 GLY B C 1
ATOM 3333 O O . GLY B 1 172 ? 2.135 1.181 -12.438 1 97.06 172 GLY B O 1
ATOM 3334 N N . ARG B 1 173 ? 1.165 2.738 -13.758 1 97.88 173 ARG B N 1
ATOM 3335 C CA . ARG B 1 173 ? 2.412 3.041 -14.461 1 97.88 173 ARG B CA 1
ATOM 3336 C C . ARG B 1 173 ? 3.443 3.631 -13.5 1 97.88 173 ARG B C 1
ATOM 3338 O O . ARG B 1 173 ? 4.637 3.334 -13.609 1 97.88 173 ARG B O 1
ATOM 3345 N N . ALA B 1 174 ? 2.982 4.414 -12.602 1 96.38 174 ALA B N 1
ATOM 3346 C CA . ALA B 1 174 ? 3.885 5.016 -11.625 1 96.38 174 ALA B CA 1
ATOM 3347 C C . ALA B 1 174 ? 4.523 3.947 -10.734 1 96.38 174 ALA B C 1
ATOM 3349 O O . ALA B 1 174 ? 5.703 4.039 -10.398 1 96.38 174 ALA B O 1
ATOM 3350 N N . ASP B 1 175 ? 3.734 2.941 -10.305 1 97.56 175 ASP B N 1
ATOM 3351 C CA . ASP B 1 175 ? 4.273 1.827 -9.531 1 97.56 175 ASP B CA 1
ATOM 3352 C C . ASP B 1 175 ? 5.375 1.105 -10.297 1 97.56 175 ASP B C 1
ATOM 3354 O O . ASP B 1 175 ? 6.43 0.797 -9.742 1 97.56 175 ASP B O 1
ATOM 3358 N N . LEU B 1 176 ? 5.105 0.901 -11.57 1 98.25 176 LEU B N 1
ATOM 3359 C CA . LEU B 1 176 ? 6.043 0.181 -12.422 1 98.25 176 LEU B CA 1
ATOM 3360 C C . LEU B 1 176 ? 7.309 1 -12.648 1 98.25 176 LEU B C 1
ATOM 3362 O O . LEU B 1 176 ? 8.414 0.462 -12.602 1 98.25 176 LEU B O 1
ATOM 3366 N N . ASP B 1 177 ? 7.133 2.27 -12.906 1 98.31 177 ASP B N 1
ATOM 3367 C CA . ASP B 1 177 ? 8.281 3.143 -13.125 1 98.31 177 ASP B CA 1
ATOM 3368 C C . ASP B 1 177 ? 9.188 3.178 -11.898 1 98.31 177 ASP B C 1
ATOM 3370 O O . ASP B 1 177 ? 10.414 3.133 -12.016 1 98.31 177 ASP B O 1
ATOM 3374 N N . ALA B 1 178 ? 8.578 3.26 -10.781 1 97.81 178 ALA B N 1
ATOM 3375 C CA . ALA B 1 178 ? 9.344 3.293 -9.539 1 97.81 178 ALA B CA 1
ATOM 3376 C C . ALA B 1 178 ? 10.109 1.991 -9.336 1 97.81 178 ALA B C 1
ATOM 3378 O O . ALA B 1 178 ? 11.289 2.008 -8.961 1 97.81 178 ALA B O 1
ATOM 3379 N N . LEU B 1 179 ? 9.453 0.892 -9.57 1 98.38 179 LEU B N 1
ATOM 3380 C CA . LEU B 1 179 ? 10.117 -0.394 -9.406 1 98.38 179 LEU B CA 1
ATOM 3381 C C . LEU B 1 179 ? 11.266 -0.539 -10.398 1 98.38 179 LEU B C 1
ATOM 3383 O O . LEU B 1 179 ? 12.344 -1.033 -10.047 1 98.38 179 LEU B O 1
ATOM 3387 N N . ALA B 1 180 ? 11 -0.143 -11.633 1 98.31 180 ALA B N 1
ATOM 3388 C CA . ALA B 1 180 ? 12.039 -0.208 -12.656 1 98.31 180 ALA B CA 1
ATOM 3389 C C . ALA B 1 180 ? 13.258 0.617 -12.258 1 98.31 180 ALA B C 1
ATOM 3391 O O . ALA B 1 180 ? 14.398 0.169 -12.406 1 98.31 180 ALA B O 1
ATOM 3392 N N . ALA B 1 181 ? 13.016 1.765 -11.766 1 97.62 181 ALA B N 1
ATOM 3393 C CA . ALA B 1 181 ? 14.094 2.648 -11.32 1 97.62 181 ALA B CA 1
ATOM 3394 C C . ALA B 1 181 ? 14.844 2.045 -10.141 1 97.62 181 ALA B C 1
ATOM 3396 O O . ALA B 1 181 ? 16.062 2.176 -10.047 1 97.62 181 ALA B O 1
ATOM 3397 N N . PHE B 1 182 ? 14.211 1.396 -9.273 1 97.38 182 PHE B N 1
ATOM 3398 C CA . PHE B 1 182 ? 14.82 0.764 -8.109 1 97.38 182 PHE B CA 1
ATOM 3399 C C . PHE B 1 182 ? 15.68 -0.424 -8.531 1 97.38 182 PHE B C 1
ATOM 3401 O O . PHE B 1 182 ? 16.781 -0.605 -8.016 1 97.38 182 PHE B O 1
ATOM 3408 N N . LEU B 1 183 ? 15.055 -1.24 -9.406 1 96.88 183 LEU B N 1
ATOM 3409 C CA . LEU B 1 183 ? 15.773 -2.422 -9.875 1 96.88 183 LEU B CA 1
ATOM 3410 C C . LEU B 1 183 ? 17.062 -2.031 -10.578 1 96.88 183 LEU B C 1
ATOM 3412 O O . LEU B 1 183 ? 18.125 -2.564 -10.273 1 96.88 183 LEU B O 1
ATOM 3416 N N . GLY B 1 184 ? 16.953 -1.018 -11.469 1 92.75 184 GLY B N 1
ATOM 3417 C CA . GLY B 1 184 ? 18.141 -0.69 -12.258 1 92.75 184 GLY B CA 1
ATOM 3418 C C . GLY B 1 184 ? 18.781 -1.904 -12.898 1 92.75 184 GLY B C 1
ATOM 3419 O O . GLY B 1 184 ? 18.141 -2.615 -13.68 1 92.75 184 GLY B O 1
ATOM 3420 N N . ASP B 1 185 ? 19.938 -2.203 -12.352 1 91.12 185 ASP B N 1
ATOM 3421 C CA . ASP B 1 185 ? 20.672 -3.344 -12.906 1 91.12 185 ASP B CA 1
ATOM 3422 C C . ASP B 1 185 ? 20.688 -4.512 -11.922 1 91.12 185 ASP B C 1
ATOM 3424 O O . ASP B 1 185 ? 21.328 -5.531 -12.172 1 91.12 185 ASP B O 1
ATOM 3428 N N . ARG B 1 186 ? 20.016 -4.418 -10.891 1 94.31 186 ARG B N 1
ATOM 3429 C CA . ARG B 1 186 ? 19.969 -5.48 -9.891 1 94.31 186 ARG B CA 1
ATOM 3430 C C . ARG B 1 186 ? 19.219 -6.699 -10.43 1 94.31 186 ARG B C 1
ATOM 3432 O O . ARG B 1 186 ? 18.219 -6.559 -11.125 1 94.31 186 ARG B O 1
ATOM 3439 N N . PRO B 1 187 ? 19.734 -7.828 -10.148 1 96.81 187 PRO B N 1
ATOM 3440 C CA . PRO B 1 187 ? 19.047 -9.023 -10.633 1 96.81 187 PRO B CA 1
ATOM 3441 C C . PRO B 1 187 ? 17.719 -9.273 -9.906 1 96.81 187 PRO B C 1
ATOM 3443 O O . PRO B 1 187 ? 16.781 -9.82 -10.5 1 96.81 187 PRO B O 1
ATOM 3446 N N . PHE B 1 188 ? 17.688 -8.922 -8.617 1 98.31 188 PHE B N 1
ATOM 3447 C CA . PHE B 1 188 ? 16.484 -9.094 -7.793 1 98.31 188 PHE B CA 1
ATOM 3448 C C . PHE B 1 188 ? 16.281 -7.895 -6.875 1 98.31 188 PHE B C 1
ATOM 3450 O O . PHE B 1 188 ? 17.016 -6.906 -6.965 1 98.31 188 PHE B O 1
ATOM 3457 N N . LEU B 1 189 ? 15.328 -7.906 -6.059 1 97.5 189 LEU B N 1
ATOM 3458 C CA . LEU B 1 189 ? 14.891 -6.703 -5.355 1 97.5 189 LEU B CA 1
ATOM 3459 C C . LEU B 1 189 ? 15.914 -6.285 -4.309 1 97.5 189 LEU B C 1
ATOM 3461 O O . LEU B 1 189 ? 16.422 -5.156 -4.34 1 97.5 189 LEU B O 1
ATOM 3465 N N . VAL B 1 190 ? 16.281 -7.289 -3.352 1 97.31 190 VAL B N 1
ATOM 3466 C CA . VAL B 1 190 ? 16.984 -6.781 -2.174 1 97.31 190 VAL B CA 1
ATOM 3467 C C . VAL B 1 190 ? 18.266 -7.566 -1.962 1 97.31 190 VAL B C 1
ATOM 3469 O O . VAL B 1 190 ? 19.031 -7.277 -1.038 1 97.31 190 VAL B O 1
ATOM 3472 N N . ALA B 1 191 ? 18.531 -8.594 -2.748 1 97.06 191 ALA B N 1
ATOM 3473 C CA . ALA B 1 191 ? 19.75 -9.422 -2.701 1 97.06 191 ALA B CA 1
ATOM 3474 C C . ALA B 1 191 ? 20.109 -9.945 -4.09 1 97.06 191 ALA B C 1
ATOM 3476 O O . ALA B 1 191 ? 19.406 -9.672 -5.062 1 97.06 191 ALA B O 1
ATOM 3477 N N . ASP B 1 192 ? 21.234 -10.625 -4.137 1 96.38 192 ASP B N 1
ATOM 3478 C CA . ASP B 1 192 ? 21.672 -11.188 -5.41 1 96.38 192 ASP B CA 1
ATOM 3479 C C . ASP B 1 192 ? 20.938 -12.492 -5.715 1 96.38 192 ASP B C 1
ATOM 3481 O O . ASP B 1 192 ? 21.156 -13.094 -6.77 1 96.38 192 ASP B O 1
ATOM 3485 N N . ARG B 1 193 ? 20.109 -12.875 -4.883 1 97.25 193 ARG B N 1
ATOM 3486 C CA . ARG B 1 193 ? 19.219 -14.016 -5.043 1 97.25 193 ARG B CA 1
ATOM 3487 C C . ARG B 1 193 ? 17.766 -13.625 -4.785 1 97.25 193 ARG B C 1
ATOM 3489 O O . ARG B 1 193 ? 17.5 -12.664 -4.066 1 97.25 193 ARG B O 1
ATOM 3496 N N . PRO B 1 194 ? 16.828 -14.414 -5.328 1 98.19 194 PRO B N 1
ATOM 3497 C CA . PRO B 1 194 ? 15.422 -14.094 -5.031 1 98.19 194 PRO B CA 1
ATOM 3498 C C . PRO B 1 194 ? 15.062 -14.328 -3.564 1 98.19 194 PRO B C 1
ATOM 3500 O O . PRO B 1 194 ? 15.547 -15.281 -2.949 1 98.19 194 PRO B O 1
ATOM 3503 N N . THR B 1 195 ? 14.312 -13.5 -3.021 1 98.25 195 THR B N 1
ATOM 3504 C CA . THR B 1 195 ? 13.789 -13.594 -1.662 1 98.25 195 THR B CA 1
ATOM 3505 C C . THR B 1 195 ? 12.266 -13.641 -1.67 1 98.25 195 THR B C 1
ATOM 3507 O O . THR B 1 195 ? 11.641 -13.672 -2.734 1 98.25 195 THR B O 1
ATOM 3510 N N . THR B 1 196 ? 11.648 -13.672 -0.538 1 97.88 196 THR B N 1
ATOM 3511 C CA . THR B 1 196 ? 10.195 -13.703 -0.421 1 97.88 196 THR B CA 1
ATOM 3512 C C . THR B 1 196 ? 9.57 -12.492 -1.119 1 97.88 196 THR B C 1
ATOM 3514 O O . THR B 1 196 ? 8.523 -12.609 -1.752 1 97.88 196 THR B O 1
ATOM 3517 N N . ALA B 1 197 ? 10.227 -11.359 -1.007 1 98.06 197 ALA B N 1
ATOM 3518 C CA . ALA B 1 197 ? 9.719 -10.148 -1.658 1 98.06 197 ALA B CA 1
ATOM 3519 C C . ALA B 1 197 ? 9.664 -10.328 -3.174 1 98.06 197 ALA B C 1
ATOM 3521 O O . ALA B 1 197 ? 8.734 -9.852 -3.826 1 98.06 197 ALA B O 1
ATOM 3522 N N . ASP B 1 198 ? 10.609 -11.008 -3.742 1 98.75 198 ASP B N 1
ATOM 3523 C CA . ASP B 1 198 ? 10.641 -11.242 -5.184 1 98.75 198 ASP B CA 1
ATOM 3524 C C . ASP B 1 198 ? 9.469 -12.109 -5.629 1 98.75 198 ASP B C 1
ATOM 3526 O O . ASP B 1 198 ? 8.906 -11.891 -6.703 1 98.75 198 ASP B O 1
ATOM 3530 N N . THR B 1 199 ? 9.109 -13.094 -4.832 1 98.5 199 THR B N 1
ATOM 3531 C CA . THR B 1 199 ? 8 -13.961 -5.215 1 98.5 199 THR B CA 1
ATOM 3532 C C . THR B 1 199 ? 6.684 -13.188 -5.23 1 98.5 199 THR B C 1
ATOM 3534 O O . THR B 1 199 ? 5.848 -13.391 -6.113 1 98.5 199 THR B O 1
ATOM 3537 N N . ALA B 1 200 ? 6.551 -12.32 -4.262 1 97.81 200 ALA B N 1
ATOM 3538 C CA . ALA B 1 200 ? 5.328 -11.523 -4.172 1 97.81 200 ALA B CA 1
ATOM 3539 C C . ALA B 1 200 ? 5.211 -10.57 -5.355 1 97.81 200 ALA B C 1
ATOM 3541 O O . ALA B 1 200 ? 4.164 -10.492 -6 1 97.81 200 ALA B O 1
ATOM 3542 N N . VAL B 1 201 ? 6.254 -9.844 -5.637 1 98.44 201 VAL B N 1
ATOM 3543 C CA . VAL B 1 201 ? 6.246 -8.859 -6.715 1 98.44 201 VAL B CA 1
ATOM 3544 C C . VAL B 1 201 ? 6.117 -9.57 -8.062 1 98.44 201 VAL B C 1
ATOM 3546 O O . VAL B 1 201 ? 5.348 -9.141 -8.922 1 98.44 201 VAL B O 1
ATOM 3549 N N . PHE B 1 202 ? 6.855 -10.68 -8.25 1 98.31 202 PHE B N 1
ATOM 3550 C CA . PHE B 1 202 ? 6.781 -11.477 -9.469 1 98.31 202 PHE B CA 1
ATOM 3551 C C . PHE B 1 202 ? 5.359 -11.969 -9.711 1 98.31 202 PHE B C 1
ATOM 3553 O O . PHE B 1 202 ? 4.863 -11.922 -10.836 1 98.31 202 PHE B O 1
ATOM 3560 N N . GLY B 1 203 ? 4.711 -12.453 -8.672 1 97.56 203 GLY B N 1
ATOM 3561 C CA . GLY B 1 203 ? 3.35 -12.945 -8.781 1 97.56 203 GLY B CA 1
ATOM 3562 C C . GLY B 1 203 ? 2.389 -11.93 -9.367 1 97.56 203 GLY B C 1
ATOM 3563 O O . GLY B 1 203 ? 1.43 -12.289 -10.047 1 97.56 203 GLY B O 1
ATOM 3564 N N . LEU B 1 204 ? 2.672 -10.672 -9.133 1 97.19 204 LEU B N 1
ATOM 3565 C CA . LEU B 1 204 ? 1.766 -9.609 -9.57 1 97.19 204 LEU B CA 1
ATOM 3566 C C . LEU B 1 204 ? 2.24 -8.992 -10.883 1 97.19 204 LEU B C 1
ATOM 3568 O O . LEU B 1 204 ? 1.439 -8.438 -11.633 1 97.19 204 LEU B O 1
ATOM 3572 N N . LEU B 1 205 ? 3.5 -9.109 -11.203 1 97.44 205 LEU B N 1
ATOM 3573 C CA . LEU B 1 205 ? 4.074 -8.516 -12.398 1 97.44 205 LEU B CA 1
ATOM 3574 C C . LEU B 1 205 ? 3.934 -9.453 -13.594 1 97.44 205 LEU B C 1
ATOM 3576 O O . LEU B 1 205 ? 3.586 -9.016 -14.695 1 97.44 205 LEU B O 1
ATOM 3580 N N . ALA B 1 206 ? 4.215 -10.695 -13.383 1 96.56 206 ALA B N 1
ATOM 3581 C CA . ALA B 1 206 ? 4.352 -11.664 -14.461 1 96.56 206 ALA B CA 1
ATOM 3582 C C . ALA B 1 206 ? 3.07 -11.758 -15.289 1 96.56 206 ALA B C 1
ATOM 3584 O O . ALA B 1 206 ? 3.117 -11.781 -16.516 1 96.56 206 ALA B O 1
ATOM 3585 N N . PRO B 1 207 ? 1.91 -11.781 -14.617 1 93.44 207 PRO B N 1
ATOM 3586 C CA . PRO B 1 207 ? 0.683 -11.828 -15.414 1 93.44 207 PRO B CA 1
ATOM 3587 C C . PRO B 1 207 ? 0.57 -10.656 -16.391 1 93.44 207 PRO B C 1
ATOM 3589 O O . PRO B 1 207 ? 0.032 -10.812 -17.484 1 93.44 207 PRO B O 1
ATOM 3592 N N . MET B 1 208 ? 1.067 -9.477 -16 1 92.88 208 MET B N 1
ATOM 3593 C CA . MET B 1 208 ? 0.999 -8.305 -16.859 1 92.88 208 MET B CA 1
ATOM 3594 C C . MET B 1 208 ? 2.064 -8.367 -17.953 1 92.88 208 MET B C 1
ATOM 3596 O O . MET B 1 208 ? 1.829 -7.941 -19.094 1 92.88 208 MET B O 1
ATOM 3600 N N . VAL B 1 209 ? 3.146 -8.891 -17.641 1 95.31 209 VAL B N 1
ATOM 3601 C CA . VAL B 1 209 ? 4.285 -8.914 -18.547 1 95.31 209 VAL B CA 1
ATOM 3602 C C . VAL B 1 209 ? 4.074 -9.992 -19.609 1 95.31 209 VAL B C 1
ATOM 3604 O O . VAL B 1 209 ? 4.402 -9.789 -20.781 1 95.31 209 VAL B O 1
ATOM 3607 N N . PHE B 1 210 ? 3.492 -11.102 -19.219 1 93.25 210 PHE B N 1
ATOM 3608 C CA . PHE B 1 210 ? 3.453 -12.242 -20.109 1 93.25 210 PHE B CA 1
ATOM 3609 C C . PHE B 1 210 ? 2.066 -12.398 -20.734 1 93.25 210 PHE B C 1
ATOM 3611 O O . PHE B 1 210 ? 1.876 -13.195 -21.656 1 93.25 210 PHE B O 1
ATOM 3618 N N . TRP B 1 211 ? 1.062 -11.641 -20.219 1 85.75 211 TRP B N 1
ATOM 3619 C CA . TRP B 1 211 ? -0.291 -11.695 -20.766 1 85.75 211 TRP B CA 1
ATOM 3620 C C . TRP B 1 211 ? -0.335 -11.094 -22.172 1 85.75 211 TRP B C 1
ATOM 3622 O O . TRP B 1 211 ? 0.347 -10.102 -22.453 1 85.75 211 TRP B O 1
ATOM 3632 N N . PRO B 1 212 ? -1.108 -11.641 -23.062 1 82.31 212 PRO B N 1
ATOM 3633 C CA . PRO B 1 212 ? -1.119 -11.172 -24.453 1 82.31 212 PRO B CA 1
ATOM 3634 C C . PRO B 1 212 ? -1.946 -9.906 -24.641 1 82.31 212 PRO B C 1
ATOM 3636 O O . PRO B 1 212 ? -1.896 -9.289 -25.703 1 82.31 212 PRO B O 1
ATOM 3639 N N . MET B 1 213 ? -2.654 -9.531 -23.641 1 76.94 213 MET B N 1
ATOM 3640 C CA . MET B 1 213 ? -3.582 -8.414 -23.828 1 76.94 213 MET B CA 1
ATOM 3641 C C . MET B 1 213 ? -2.842 -7.082 -23.812 1 76.94 213 MET B C 1
ATOM 3643 O O . MET B 1 213 ? -1.782 -6.965 -23.188 1 76.94 213 MET B O 1
ATOM 3647 N N . ASN B 1 214 ? -3.488 -6.188 -24.609 1 87.88 214 ASN B N 1
ATOM 3648 C CA . ASN B 1 214 ? -3.018 -4.809 -24.688 1 87.88 214 ASN B CA 1
ATOM 3649 C C . ASN B 1 214 ? -3.846 -3.889 -23.797 1 87.88 214 ASN B C 1
ATOM 3651 O O . ASN B 1 214 ? -4.941 -3.469 -24.172 1 87.88 214 ASN B O 1
ATOM 3655 N N . THR B 1 215 ? -3.426 -3.621 -22.656 1 94.06 215 THR B N 1
ATOM 3656 C CA . THR B 1 215 ? -3.996 -2.674 -21.703 1 94.06 215 THR B CA 1
ATOM 3657 C C . THR B 1 215 ? -2.949 -1.657 -21.266 1 94.06 215 THR B C 1
ATOM 3659 O O . THR B 1 215 ? -1.748 -1.889 -21.406 1 94.06 215 THR B O 1
ATOM 3662 N N . PRO B 1 216 ? -3.359 -0.553 -20.859 1 95.88 216 PRO B N 1
ATOM 3663 C CA . PRO B 1 216 ? -2.418 0.549 -20.656 1 95.88 216 PRO B CA 1
ATOM 3664 C C . PRO B 1 216 ? -1.279 0.181 -19.703 1 95.88 216 PRO B C 1
ATOM 3666 O O . PRO B 1 216 ? -0.116 0.477 -19.984 1 95.88 216 PRO B O 1
ATOM 3669 N N . VAL B 1 217 ? -1.557 -0.465 -18.656 1 97 217 VAL B N 1
ATOM 3670 C CA . VAL B 1 217 ? -0.531 -0.738 -17.641 1 97 217 VAL B CA 1
ATOM 3671 C C . VAL B 1 217 ? 0.302 -1.944 -18.078 1 97 217 VAL B C 1
ATOM 3673 O O . VAL B 1 217 ? 1.526 -1.946 -17.922 1 97 217 VAL B O 1
ATOM 3676 N N . ALA B 1 218 ? -0.378 -2.965 -18.641 1 96.12 218 ALA B N 1
ATOM 3677 C CA . ALA B 1 218 ? 0.35 -4.121 -19.156 1 96.12 218 ALA B CA 1
ATOM 3678 C C . ALA B 1 218 ? 1.31 -3.715 -20.266 1 96.12 218 ALA B C 1
ATOM 3680 O O . ALA B 1 218 ? 2.453 -4.176 -20.312 1 96.12 218 ALA B O 1
ATOM 3681 N N . ASP B 1 219 ? 0.838 -2.875 -21.125 1 97 219 ASP B N 1
ATOM 3682 C CA . ASP B 1 219 ? 1.694 -2.393 -22.203 1 97 219 ASP B CA 1
ATOM 3683 C C . ASP B 1 219 ? 2.904 -1.643 -21.656 1 97 219 ASP B C 1
ATOM 3685 O O . ASP B 1 219 ? 4.016 -1.779 -22.172 1 97 219 ASP B O 1
ATOM 3689 N N . HIS B 1 220 ? 2.664 -0.87 -20.688 1 97.69 220 HIS B N 1
ATOM 3690 C CA . HIS B 1 220 ? 3.754 -0.137 -20.047 1 97.69 220 HIS B CA 1
ATOM 3691 C C . HIS B 1 220 ? 4.754 -1.088 -19.406 1 97.69 220 HIS B C 1
ATOM 3693 O O . HIS B 1 220 ? 5.965 -0.913 -19.547 1 97.69 220 HIS B O 1
ATOM 3699 N N . ALA B 1 221 ? 4.266 -2.094 -18.703 1 97.19 221 ALA B N 1
ATOM 3700 C CA . ALA B 1 221 ? 5.137 -3.094 -18.094 1 97.19 221 ALA B CA 1
ATOM 3701 C C . ALA B 1 221 ? 6.039 -3.744 -19.141 1 97.19 221 ALA B C 1
ATOM 3703 O O . ALA B 1 221 ? 7.238 -3.912 -18.922 1 97.19 221 ALA B O 1
ATOM 3704 N N . LYS B 1 222 ? 5.508 -4.043 -20.25 1 96.44 222 LYS B N 1
ATOM 3705 C CA . LYS B 1 222 ? 6.223 -4.695 -21.344 1 96.44 222 LYS B CA 1
ATOM 3706 C C . LYS B 1 222 ? 7.23 -3.748 -21.984 1 96.44 222 LYS B C 1
ATOM 3708 O O . LYS B 1 222 ? 8.172 -4.191 -22.641 1 96.44 222 LYS B O 1
ATOM 3713 N N . SER B 1 223 ? 7.004 -2.531 -21.828 1 97.06 223 SER B N 1
ATOM 3714 C CA . SER B 1 223 ? 7.875 -1.544 -22.469 1 97.06 223 SER B CA 1
ATOM 3715 C C . SER B 1 223 ? 9.078 -1.231 -21.578 1 97.06 223 SER B C 1
ATOM 3717 O O . SER B 1 223 ? 10.016 -0.557 -22.016 1 97.06 223 SER B O 1
ATOM 3719 N N . LEU B 1 224 ? 9.117 -1.635 -20.359 1 97.62 224 LEU B N 1
ATOM 3720 C CA . LEU B 1 224 ? 10.203 -1.361 -19.422 1 97.62 224 LEU B CA 1
ATOM 3721 C C . LEU B 1 224 ? 11.195 -2.516 -19.391 1 97.62 224 LEU B C 1
ATOM 3723 O O . LEU B 1 224 ? 10.914 -3.572 -18.828 1 97.62 224 LEU B O 1
ATOM 3727 N N . PRO B 1 225 ? 12.336 -2.359 -19.906 1 97.06 225 PRO B N 1
ATOM 3728 C CA . PRO B 1 225 ? 13.297 -3.455 -20.016 1 97.06 225 PRO B CA 1
ATOM 3729 C C . PRO B 1 225 ? 13.656 -4.059 -18.656 1 97.06 225 PRO B C 1
ATOM 3731 O O . PRO B 1 225 ? 13.781 -5.277 -18.531 1 97.06 225 PRO B O 1
ATOM 3734 N N . ALA B 1 226 ? 13.836 -3.225 -17.688 1 97.38 226 ALA B N 1
ATOM 3735 C CA . ALA B 1 226 ? 14.219 -3.715 -16.359 1 97.38 226 ALA B CA 1
ATOM 3736 C C . ALA B 1 226 ? 13.156 -4.66 -15.805 1 97.38 226 ALA B C 1
ATOM 3738 O O . ALA B 1 226 ? 13.484 -5.66 -15.164 1 97.38 226 ALA B O 1
ATOM 3739 N N . ILE B 1 227 ? 11.875 -4.359 -16.047 1 97.81 227 ILE B N 1
ATOM 3740 C CA . ILE B 1 227 ? 10.766 -5.172 -15.547 1 97.81 227 ILE B CA 1
ATOM 3741 C C . ILE B 1 227 ? 10.711 -6.492 -16.312 1 97.81 227 ILE B C 1
ATOM 3743 O O . ILE B 1 227 ? 10.555 -7.559 -15.703 1 97.81 227 ILE B O 1
ATOM 3747 N N . GLN B 1 228 ? 10.836 -6.418 -17.578 1 96.19 228 GLN B N 1
ATOM 3748 C CA . GLN B 1 228 ? 10.82 -7.621 -18.406 1 96.19 228 GLN B CA 1
ATOM 3749 C C . GLN B 1 228 ? 11.953 -8.57 -18.016 1 96.19 228 GLN B C 1
ATOM 3751 O O . GLN B 1 228 ? 11.727 -9.766 -17.812 1 96.19 228 GLN B O 1
ATOM 3756 N N . ALA B 1 229 ? 13.133 -8.023 -17.922 1 96.69 229 ALA B N 1
ATOM 3757 C CA . ALA B 1 229 ? 14.297 -8.828 -17.578 1 96.69 229 ALA B CA 1
ATOM 3758 C C . ALA B 1 229 ? 14.133 -9.461 -16.203 1 96.69 229 ALA B C 1
ATOM 3760 O O . ALA B 1 229 ? 14.484 -10.625 -15.992 1 96.69 229 ALA B O 1
ATOM 3761 N N . TYR B 1 230 ? 13.633 -8.703 -15.273 1 97.88 230 TYR B N 1
ATOM 3762 C CA . TYR B 1 230 ? 13.383 -9.18 -13.922 1 97.88 230 TYR B CA 1
ATOM 3763 C C . TYR B 1 230 ? 12.422 -10.359 -13.93 1 97.88 230 TYR B C 1
ATOM 3765 O O . TYR B 1 230 ? 12.672 -11.383 -13.297 1 97.88 230 TYR B O 1
ATOM 3773 N N . CYS B 1 231 ? 11.281 -10.227 -14.656 1 97.19 231 CYS B N 1
ATOM 3774 C CA . CYS B 1 231 ? 10.281 -11.289 -14.727 1 97.19 231 CYS B CA 1
ATOM 3775 C C . CYS B 1 231 ? 10.852 -12.523 -15.422 1 97.19 231 CYS B C 1
ATOM 3777 O O . CYS B 1 231 ? 10.562 -13.656 -15.016 1 97.19 231 CYS B O 1
ATOM 3779 N N . ASP B 1 232 ? 11.633 -12.289 -16.422 1 95.75 232 ASP B N 1
ATOM 3780 C CA . ASP B 1 232 ? 12.281 -13.406 -17.094 1 95.75 232 ASP B CA 1
ATOM 3781 C C . ASP B 1 232 ? 13.211 -14.164 -16.156 1 95.75 232 ASP B C 1
ATOM 3783 O O . ASP B 1 232 ? 13.219 -15.391 -16.141 1 95.75 232 ASP B O 1
ATOM 3787 N N . ARG B 1 233 ? 14.047 -13.461 -15.445 1 96.81 233 ARG B N 1
ATOM 3788 C CA . ARG B 1 233 ? 14.961 -14.086 -14.5 1 96.81 233 ARG B CA 1
ATOM 3789 C C . ARG B 1 233 ? 14.195 -14.883 -13.453 1 96.81 233 ARG B C 1
ATOM 3791 O O . ARG B 1 233 ? 14.57 -16.016 -13.125 1 96.81 233 ARG B O 1
ATOM 3798 N N . MET B 1 234 ? 13.141 -14.328 -12.914 1 97.75 234 MET B N 1
ATOM 3799 C CA . MET B 1 234 ? 12.336 -15.008 -11.906 1 97.75 234 MET B CA 1
ATOM 3800 C C . MET B 1 234 ? 11.688 -16.266 -12.484 1 97.75 234 MET B C 1
ATOM 3802 O O . MET B 1 234 ? 11.695 -17.312 -11.852 1 97.75 234 MET B O 1
ATOM 3806 N N . ARG B 1 235 ? 11.117 -16.078 -13.656 1 96.25 235 ARG B N 1
ATOM 3807 C CA . ARG B 1 235 ? 10.484 -17.219 -14.312 1 96.25 235 ARG B CA 1
ATOM 3808 C C . ARG B 1 235 ? 11.484 -18.344 -14.539 1 96.25 235 ARG B C 1
ATOM 3810 O O . ARG B 1 235 ? 11.172 -19.516 -14.297 1 96.25 235 ARG B O 1
ATOM 3817 N N . GLU B 1 236 ? 12.648 -18 -15 1 94.94 236 GLU B N 1
ATOM 3818 C CA . GLU B 1 236 ? 13.695 -19 -15.242 1 94.94 236 GLU B CA 1
ATOM 3819 C C . GLU B 1 236 ? 14.141 -19.641 -13.938 1 94.94 236 GLU B C 1
ATOM 3821 O O . GLU B 1 236 ? 14.312 -20.875 -13.883 1 94.94 236 GLU B O 1
ATOM 3826 N N . ARG B 1 237 ? 14.391 -18.875 -12.938 1 95.56 237 ARG B N 1
ATOM 3827 C CA . ARG B 1 237 ? 14.859 -19.359 -11.648 1 95.56 237 ARG B CA 1
ATOM 3828 C C . ARG B 1 237 ? 13.836 -20.297 -11.008 1 95.56 237 ARG B C 1
ATOM 3830 O O . ARG B 1 237 ? 14.203 -21.281 -10.359 1 95.56 237 ARG B O 1
ATOM 3837 N N . CYS B 1 238 ? 12.57 -20 -11.164 1 96.31 238 CYS B N 1
ATOM 3838 C CA . CYS B 1 238 ? 11.523 -20.719 -10.445 1 96.31 238 CYS B CA 1
ATOM 3839 C C . CYS B 1 238 ? 11 -21.875 -11.273 1 96.31 238 CYS B C 1
ATOM 3841 O O . CYS B 1 238 ? 10.719 -22.953 -10.734 1 96.31 238 CYS B O 1
ATOM 3843 N N . PHE B 1 239 ? 10.906 -21.656 -12.625 1 93.94 239 PHE B N 1
ATOM 3844 C CA . PHE B 1 239 ? 10.117 -22.625 -13.391 1 93.94 239 PHE B CA 1
ATOM 3845 C C . PHE B 1 239 ? 10.898 -23.125 -14.594 1 93.94 239 PHE B C 1
ATOM 3847 O O . PHE B 1 239 ? 10.398 -23.938 -15.375 1 93.94 239 PHE B O 1
ATOM 3854 N N . GLY B 1 240 ? 12.039 -22.375 -15.07 1 78.12 240 GLY B N 1
ATOM 3855 C CA . GLY B 1 240 ? 12.836 -22.641 -16.266 1 78.12 240 GLY B CA 1
ATOM 3856 C C . GLY B 1 240 ? 12.727 -24.078 -16.734 1 78.12 240 GLY B C 1
ATOM 3857 O O . GLY B 1 240 ? 12.43 -24.328 -17.906 1 78.12 240 GLY B O 1
ATOM 3858 N N . SER B 1 241 ? 13.102 -24.953 -15.945 1 58.72 241 SER B N 1
ATOM 3859 C CA . SER B 1 241 ? 12.992 -26.297 -16.469 1 58.72 241 SER B CA 1
ATOM 3860 C C . SER B 1 241 ? 11.547 -26.672 -16.766 1 58.72 241 SER B C 1
ATOM 3862 O O . SER B 1 241 ? 11.266 -27.453 -17.672 1 58.72 241 SER B O 1
ATOM 3864 N N . LYS B 1 242 ? 10.625 -26.156 -16.094 1 54.44 242 LYS B N 1
ATOM 3865 C CA . LYS B 1 242 ? 9.203 -26.516 -16.109 1 54.44 242 LYS B CA 1
ATOM 3866 C C . LYS B 1 242 ? 8.422 -25.578 -17.016 1 54.44 242 LYS B C 1
ATOM 3868 O O . LYS B 1 242 ? 7.293 -25.891 -17.422 1 54.44 242 LYS B O 1
ATOM 3873 N N . ALA B 1 243 ? 8.758 -24.281 -17.031 1 52.69 243 ALA B N 1
ATOM 3874 C CA . ALA B 1 243 ? 8.07 -23.219 -17.766 1 52.69 243 ALA B CA 1
ATOM 3875 C C . ALA B 1 243 ? 8.086 -23.5 -19.266 1 52.69 243 ALA B C 1
ATOM 3877 O O . ALA B 1 243 ? 7.328 -22.891 -20.031 1 52.69 243 ALA B O 1
ATOM 3878 N N . GLN B 1 244 ? 9.102 -24.141 -19.703 1 45.69 244 GLN B N 1
ATOM 3879 C CA . GLN B 1 244 ? 9.109 -24.562 -21.109 1 45.69 244 GLN B CA 1
ATOM 3880 C C . GLN B 1 244 ? 7.887 -25.406 -21.438 1 45.69 244 GLN B C 1
ATOM 3882 O O . GLN B 1 244 ? 7.711 -25.828 -22.578 1 45.69 244 GLN B O 1
ATOM 3887 N N . LEU B 1 245 ? 7.137 -25.75 -20.438 1 41.81 245 LEU B N 1
ATOM 3888 C CA . LEU B 1 245 ? 6.137 -26.766 -20.75 1 41.81 245 LEU B CA 1
ATOM 3889 C C . LEU B 1 245 ? 5.094 -26.219 -21.719 1 41.81 245 LEU B C 1
ATOM 3891 O O . LEU B 1 245 ? 4.793 -26.859 -22.734 1 41.81 245 LEU B O 1
ATOM 3895 N N . ASP B 1 246 ? 3.771 -25.703 -21.297 1 39.56 246 ASP B N 1
ATOM 3896 C CA . ASP B 1 246 ? 2.646 -25.812 -22.219 1 39.56 246 ASP B CA 1
ATOM 3897 C C . ASP B 1 246 ? 2.506 -24.547 -23.062 1 39.56 246 ASP B C 1
ATOM 3899 O O . ASP B 1 246 ? 1.739 -23.641 -22.719 1 39.56 246 ASP B O 1
ATOM 3903 N N . ARG B 1 247 ? 3.578 -23.781 -23.359 1 37.88 247 ARG B N 1
ATOM 3904 C CA . ARG B 1 247 ? 3.143 -22.906 -24.438 1 37.88 247 ARG B CA 1
ATOM 3905 C C . ARG B 1 247 ? 2.398 -23.688 -25.516 1 37.88 247 ARG B C 1
ATOM 3907 O O . ARG B 1 247 ? 2.904 -24.688 -26.016 1 37.88 247 ARG B O 1
ATOM 3914 N N . PRO B 1 248 ? 1.028 -23.375 -25.484 1 35.41 248 PRO B N 1
ATOM 3915 C CA . PRO B 1 248 ? 0.541 -24.062 -26.672 1 35.41 248 PRO B CA 1
ATOM 3916 C C . PRO B 1 248 ? 1.273 -23.625 -27.953 1 35.41 248 PRO B C 1
ATOM 3918 O O . PRO B 1 248 ? 1.825 -22.516 -28 1 35.41 248 PRO B O 1
#

pLDDT: mean 89.99, std 13.09, range [30.8, 98.75]